Protein AF-A0A7S2LUI6-F1 (afdb_monomer)

Secondary structure (DSSP, 8-state):
-HHHHHTT-SEEE--S--SPTTGGGSSSHHHHHHHHHHHHHHHHHHH-TT-SEEE----STTSTTTTB----TTSS--HHHHHHHHHHHHTTSS-HHHHHHHHHHS-EEEEETTEEEEE---GGGBTT-BS--S--SSGGGHHHHHHHHHHHHHHTT--EEEE-SSPSSEETTTTEESB-HHHHHHHHHHHTSTTGGGGEEEEEE-SS-S-EEEB-SSPPTTPPPEEE---S-GGGT---EEEEEEE-TTT--EEEEEEEEESS--SSTTS---EEEEEEHHHH-TTS-TT---HHHHHHHHHHHTT-SHHHHHHHHHTTTTS--SGGGG-SS---TTS-HHHHHHHHHHHHHHTB---HHHHHHHHHTTS-HHHHHHHHHHHHHHHHS--HHHH-HHHHHHHHHHHHHHHHHT-HHHHHHHHHHHHHHHTTT--HHHHHHHHHHHHTTSPPPP-

Structure (mmCIF, N/CA/C/O backbone):
data_AF-A0A7S2LUI6-F1
#
_entry.id   AF-A0A7S2LUI6-F1
#
loop_
_atom_site.group_PDB
_atom_site.id
_atom_site.type_symbol
_atom_site.label_atom_id
_atom_site.label_alt_id
_atom_site.label_comp_id
_atom_site.label_asym_id
_atom_site.label_entity_id
_atom_site.label_seq_id
_atom_site.pdbx_PDB_ins_code
_atom_site.Cartn_x
_atom_site.Cartn_y
_atom_site.Cartn_z
_atom_site.occupancy
_atom_site.B_iso_or_equiv
_atom_site.auth_seq_id
_atom_site.auth_comp_id
_atom_site.auth_asym_id
_atom_site.auth_atom_id
_atom_site.pdbx_PDB_model_num
ATOM 1 N N . ALA A 1 1 ? -4.061 -19.018 19.867 1.00 51.88 1 ALA A N 1
ATOM 2 C CA . ALA A 1 1 ? -3.777 -17.585 19.610 1.00 51.88 1 ALA A CA 1
ATOM 3 C C . ALA A 1 1 ? -3.778 -17.234 18.117 1.00 51.88 1 ALA A C 1
ATOM 5 O O . ALA A 1 1 ? -4.859 -17.019 17.609 1.00 51.88 1 ALA A O 1
ATOM 6 N N . ALA A 1 2 ? -2.652 -17.198 17.385 1.00 59.75 2 ALA A N 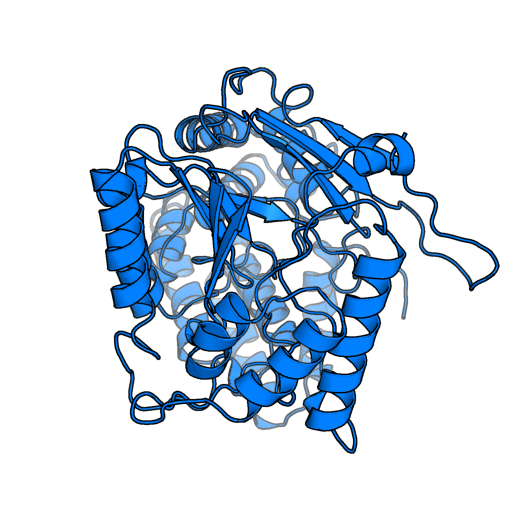1
ATOM 7 C CA . ALA A 1 2 ? -2.642 -16.751 15.975 1.00 59.75 2 ALA A CA 1
ATOM 8 C C . ALA A 1 2 ? -3.489 -17.635 15.035 1.00 59.75 2 ALA A C 1
ATOM 10 O O . ALA A 1 2 ? -4.382 -17.133 14.363 1.00 59.75 2 ALA A O 1
ATOM 11 N N . ALA A 1 3 ? -3.259 -18.953 15.042 1.00 63.94 3 ALA A N 1
ATOM 12 C CA . ALA A 1 3 ? -4.029 -19.907 14.233 1.00 63.94 3 ALA A CA 1
ATOM 13 C C . ALA A 1 3 ? -5.514 -19.975 14.638 1.00 63.94 3 ALA A C 1
ATOM 15 O O . ALA A 1 3 ? -6.388 -20.129 13.800 1.00 63.94 3 ALA A O 1
ATOM 16 N N . GLU A 1 4 ? -5.794 -19.818 15.929 1.00 65.25 4 GLU A N 1
ATOM 17 C CA . GLU A 1 4 ? -7.151 -19.803 16.484 1.00 65.25 4 GLU A CA 1
ATOM 18 C C . GLU A 1 4 ? -7.915 -18.533 16.088 1.00 65.25 4 GLU A C 1
ATOM 20 O O . GLU A 1 4 ? -9.052 -18.613 15.644 1.00 65.25 4 GLU A O 1
ATOM 25 N N . ALA A 1 5 ? -7.267 -17.367 16.169 1.00 61.34 5 ALA A N 1
ATOM 26 C CA . ALA A 1 5 ? -7.854 -16.090 15.784 1.00 61.34 5 ALA A CA 1
ATOM 27 C C . ALA A 1 5 ? -8.038 -15.981 14.260 1.00 61.34 5 ALA A C 1
ATOM 29 O O . ALA A 1 5 ? -9.026 -15.422 13.797 1.00 61.34 5 ALA A O 1
ATOM 30 N N . ALA A 1 6 ? -7.118 -16.554 13.476 1.00 67.81 6 ALA A N 1
ATOM 31 C CA . ALA A 1 6 ? -7.229 -16.607 12.021 1.00 67.81 6 ALA A CA 1
ATOM 32 C C . ALA A 1 6 ? -8.205 -17.692 11.522 1.00 67.81 6 ALA A C 1
ATOM 34 O O . ALA A 1 6 ? -8.712 -17.584 10.411 1.00 67.81 6 ALA A O 1
ATOM 35 N N . GLY A 1 7 ? -8.508 -18.715 12.330 1.00 68.31 7 GLY A N 1
ATOM 36 C CA . GLY A 1 7 ? -9.442 -19.790 11.970 1.00 68.31 7 GLY A CA 1
ATOM 37 C C . GLY A 1 7 ? -10.894 -19.334 11.782 1.00 68.31 7 GLY A C 1
ATOM 38 O O . GLY A 1 7 ? -11.671 -20.044 11.153 1.00 68.31 7 GLY A O 1
ATOM 39 N N . ALA A 1 8 ? -11.247 -18.147 12.286 1.00 77.56 8 ALA A N 1
ATOM 40 C CA . ALA A 1 8 ? -12.548 -17.506 12.088 1.00 77.56 8 ALA A CA 1
ATOM 41 C C . ALA A 1 8 ? -12.542 -16.443 10.969 1.00 77.56 8 ALA A C 1
ATOM 43 O O . ALA A 1 8 ? -13.528 -15.728 10.802 1.00 77.56 8 ALA A O 1
ATOM 44 N N . ALA A 1 9 ? -11.439 -16.296 10.224 1.00 87.69 9 ALA A N 1
ATOM 45 C CA . ALA A 1 9 ? -11.344 -15.297 9.166 1.00 87.69 9 ALA A CA 1
ATOM 46 C C . ALA A 1 9 ? -12.294 -15.627 8.004 1.00 87.69 9 ALA A C 1
ATOM 48 O O . ALA A 1 9 ? -12.262 -16.726 7.444 1.00 87.69 9 ALA A O 1
ATOM 49 N N . GLU A 1 10 ? -13.104 -14.643 7.614 1.00 91.69 10 GLU A N 1
ATOM 50 C CA . GLU A 1 10 ? -14.067 -14.770 6.516 1.00 91.69 10 GLU A CA 1
ATOM 51 C C . GLU A 1 10 ? -13.412 -14.807 5.130 1.00 91.69 10 GLU A C 1
ATOM 53 O O . GLU A 1 10 ? -13.946 -15.409 4.198 1.00 91.69 10 GLU A O 1
ATOM 58 N N . PHE A 1 11 ? -12.249 -14.175 4.986 1.00 94.31 11 PHE A N 1
ATOM 59 C CA . PHE A 1 11 ? -11.437 -14.213 3.777 1.00 94.31 11 PHE A CA 1
ATOM 60 C C . PHE A 1 11 ? -9.965 -13.942 4.099 1.00 94.31 11 PHE A C 1
ATOM 62 O O . PHE A 1 11 ? -9.629 -13.385 5.147 1.00 94.31 11 PHE A O 1
ATOM 69 N N . VAL A 1 12 ? -9.079 -14.327 3.180 1.00 95.25 12 VAL A N 1
ATOM 70 C CA . VAL A 1 12 ? -7.652 -13.987 3.218 1.00 95.25 12 VAL A CA 1
ATOM 71 C C . VAL A 1 12 ? -7.361 -12.934 2.159 1.00 95.25 12 VAL A C 1
ATOM 73 O O . VAL A 1 12 ? -7.585 -13.163 0.973 1.00 95.25 12 VAL A O 1
ATOM 76 N N . LEU A 1 13 ? -6.815 -11.797 2.581 1.00 96.75 13 LEU A N 1
ATOM 77 C CA . LEU A 1 13 ? -6.361 -10.746 1.678 1.00 96.75 13 LEU A CA 1
ATOM 78 C C . LEU A 1 13 ? -4.834 -10.739 1.606 1.00 96.75 13 LEU A C 1
ATOM 80 O O . LEU A 1 13 ? -4.168 -10.583 2.631 1.00 96.75 13 LEU A O 1
ATOM 84 N N . PHE A 1 14 ? -4.280 -10.861 0.404 1.00 97.31 14 PHE A N 1
ATOM 85 C CA . PHE A 1 14 ? -2.868 -10.582 0.133 1.00 97.31 14 PHE A CA 1
ATOM 86 C C . PHE A 1 14 ? -2.738 -9.350 -0.763 1.00 97.31 14 PHE A C 1
ATOM 88 O O . PHE A 1 14 ? -3.700 -8.932 -1.397 1.00 97.31 14 PHE A O 1
ATOM 95 N N . THR A 1 15 ? -1.549 -8.752 -0.817 1.00 97.38 15 THR A N 1
ATOM 96 C CA . THR A 1 15 ? -1.288 -7.559 -1.638 1.00 97.38 15 THR A CA 1
ATOM 97 C C . THR A 1 15 ? -0.170 -7.759 -2.658 1.00 97.38 15 THR A C 1
ATOM 99 O O . THR A 1 15 ? 0.365 -6.767 -3.123 1.00 97.38 15 THR A O 1
ATOM 102 N N . GLY A 1 16 ? 0.170 -8.997 -3.033 1.00 96.62 16 GLY A N 1
ATOM 103 C CA . GLY A 1 16 ? 1.131 -9.318 -4.104 1.00 96.62 16 GLY A CA 1
ATOM 104 C C . GLY A 1 16 ? 2.588 -9.475 -3.646 1.00 96.62 16 GLY A C 1
ATOM 105 O O . GLY A 1 16 ? 2.855 -9.558 -2.446 1.00 96.62 16 GLY A O 1
ATOM 106 N N . ASP A 1 17 ? 3.508 -9.506 -4.615 1.00 96.94 17 ASP A N 1
ATOM 107 C CA . ASP A 1 17 ? 4.959 -9.729 -4.474 1.00 96.94 17 ASP A CA 1
ATOM 108 C C . ASP A 1 17 ? 5.322 -11.105 -3.893 1.00 96.94 17 ASP A C 1
ATOM 110 O O . ASP A 1 17 ? 5.952 -11.242 -2.841 1.00 96.94 17 ASP A O 1
ATOM 114 N N . PHE A 1 18 ? 4.915 -12.163 -4.595 1.00 96.31 18 PHE A N 1
ATOM 115 C CA . PHE A 1 18 ? 5.241 -13.539 -4.218 1.00 96.31 18 PHE A CA 1
ATOM 116 C C . PHE A 1 18 ? 6.658 -13.971 -4.634 1.00 96.31 18 PHE A C 1
ATOM 118 O O . PHE A 1 18 ? 7.325 -14.642 -3.839 1.00 96.31 18 PHE A O 1
ATOM 125 N N . PRO A 1 19 ? 7.152 -13.645 -5.845 1.00 94.81 19 PRO A N 1
ATOM 126 C CA . PRO A 1 19 ? 8.511 -13.976 -6.247 1.00 94.81 19 PRO A CA 1
ATOM 127 C C . PRO A 1 19 ? 9.579 -13.175 -5.507 1.00 94.81 19 PRO A C 1
ATOM 129 O O . PRO A 1 19 ? 9.345 -12.094 -4.973 1.00 94.81 19 PRO A O 1
ATOM 132 N N . TRP A 1 20 ? 10.798 -13.710 -5.514 1.00 87.81 20 TRP A N 1
ATOM 133 C CA . TRP A 1 20 ? 11.965 -12.997 -5.007 1.00 87.81 20 TRP A CA 1
ATOM 134 C C . TRP A 1 20 ? 12.357 -11.858 -5.962 1.00 87.81 20 TRP A C 1
ATOM 136 O O . TRP A 1 20 ? 12.168 -11.954 -7.165 1.00 87.81 20 TRP A O 1
ATOM 146 N N . HIS A 1 21 ? 12.958 -10.789 -5.452 1.00 85.00 21 HIS A N 1
ATOM 147 C CA . HIS A 1 21 ? 13.607 -9.758 -6.251 1.00 85.00 21 HIS A CA 1
ATOM 148 C C . HIS A 1 21 ? 14.547 -10.326 -7.325 1.00 85.00 21 HIS A C 1
ATOM 150 O O . HIS A 1 21 ? 15.258 -11.311 -7.129 1.00 85.00 21 HIS A O 1
ATOM 156 N N . SER A 1 22 ? 14.629 -9.608 -8.444 1.00 82.56 22 SER A N 1
ATOM 157 C CA . SER A 1 22 ? 15.524 -9.910 -9.567 1.00 82.56 22 SER A CA 1
ATOM 158 C C . SER A 1 22 ? 15.185 -11.174 -10.384 1.00 82.56 22 SER A C 1
ATOM 160 O O . SER A 1 22 ? 16.073 -11.706 -11.058 1.00 82.56 22 SER A O 1
ATOM 162 N N . MET A 1 23 ? 13.921 -11.632 -10.402 1.00 86.12 23 MET A N 1
ATOM 163 C CA . MET A 1 23 ? 13.485 -12.787 -11.219 1.00 86.12 23 MET A CA 1
ATOM 164 C C . MET A 1 23 ? 13.828 -12.674 -12.704 1.00 86.12 23 MET A C 1
ATOM 166 O O . MET A 1 23 ? 14.030 -13.694 -13.359 1.00 86.12 23 MET A O 1
ATOM 170 N N . GLN A 1 24 ? 13.953 -11.459 -13.239 1.00 84.00 24 GLN A N 1
ATOM 171 C CA . GLN A 1 24 ? 14.342 -11.213 -14.628 1.00 84.00 24 GLN A CA 1
ATOM 172 C C . GLN A 1 24 ? 15.729 -11.765 -14.987 1.00 84.00 24 GLN A C 1
ATOM 174 O O . GLN A 1 24 ? 16.045 -11.898 -16.165 1.00 84.00 24 GLN A O 1
ATOM 179 N N . ARG A 1 25 ? 16.566 -12.081 -13.987 1.00 85.44 25 ARG A N 1
ATOM 180 C CA . ARG A 1 25 ? 17.886 -12.704 -14.176 1.00 85.44 25 ARG A CA 1
ATOM 181 C C . ARG A 1 25 ? 17.828 -14.234 -14.251 1.00 85.44 25 ARG A C 1
ATOM 183 O O . ARG A 1 25 ? 18.851 -14.857 -14.521 1.00 85.44 25 ARG A O 1
ATOM 190 N N . MET A 1 26 ? 16.673 -14.843 -13.984 1.00 87.94 26 MET A N 1
ATOM 191 C CA . MET A 1 26 ? 16.497 -16.294 -14.073 1.00 87.94 26 MET A CA 1
ATOM 192 C C . MET A 1 26 ? 16.465 -16.754 -15.541 1.00 87.94 26 MET A C 1
ATOM 194 O O . MET A 1 26 ? 16.071 -15.976 -16.407 1.00 87.94 26 MET A O 1
ATOM 198 N N . PRO A 1 27 ? 16.814 -18.019 -15.852 1.00 90.50 27 PRO A N 1
ATOM 199 C CA . PRO A 1 27 ? 16.808 -18.518 -17.232 1.00 90.50 27 PRO A CA 1
ATOM 200 C C . PRO A 1 27 ? 15.445 -18.433 -17.940 1.00 90.50 27 PRO A C 1
ATOM 202 O O . PRO A 1 27 ? 15.394 -18.230 -19.149 1.00 90.50 27 PRO A O 1
ATOM 205 N N . GLN A 1 28 ? 14.341 -18.592 -17.200 1.00 93.69 28 GLN A N 1
ATOM 206 C CA . GLN A 1 28 ? 12.972 -18.571 -17.733 1.00 93.69 28 GLN A CA 1
ATOM 207 C C . GLN A 1 28 ? 12.041 -17.726 -16.843 1.00 93.69 28 GLN A C 1
ATOM 209 O O . GLN A 1 28 ? 11.148 -18.272 -16.190 1.00 93.69 28 GLN A O 1
ATOM 214 N N . PRO A 1 29 ? 12.203 -16.388 -16.803 1.00 94.25 29 PRO A N 1
ATOM 215 C CA . PRO A 1 29 ? 11.545 -15.543 -15.803 1.00 94.25 29 PRO A CA 1
ATOM 216 C C . PRO A 1 29 ? 10.020 -15.689 -15.775 1.00 94.25 29 PRO A C 1
ATOM 218 O O . PRO A 1 29 ? 9.429 -15.801 -14.706 1.00 94.25 29 PRO A O 1
ATOM 221 N N . ALA A 1 30 ? 9.374 -15.757 -16.944 1.00 95.56 30 ALA A N 1
ATOM 222 C CA . ALA A 1 30 ? 7.917 -15.875 -17.051 1.00 95.56 30 ALA A CA 1
ATOM 223 C C . ALA A 1 30 ? 7.374 -17.206 -16.521 1.00 95.56 30 ALA A C 1
ATOM 225 O O . ALA A 1 30 ? 6.318 -17.236 -15.891 1.00 95.56 30 ALA A O 1
ATOM 226 N N . GLU A 1 31 ? 8.077 -18.311 -16.760 1.00 96.31 31 GLU A N 1
ATOM 227 C CA . GLU A 1 31 ? 7.678 -19.615 -16.234 1.00 96.31 31 GLU A CA 1
ATOM 228 C C . GLU A 1 31 ? 7.936 -19.696 -14.731 1.00 96.31 31 GLU A C 1
ATOM 230 O O . GLU A 1 31 ? 7.051 -20.100 -13.978 1.00 96.31 31 GLU A O 1
ATOM 235 N N . THR A 1 32 ? 9.107 -19.236 -14.281 1.00 96.19 32 THR A N 1
ATOM 236 C CA . THR A 1 32 ? 9.464 -19.245 -12.862 1.00 96.19 32 THR A CA 1
ATOM 237 C C . THR A 1 32 ? 8.508 -18.384 -12.039 1.00 96.19 32 THR A C 1
ATOM 239 O O . THR A 1 32 ? 7.998 -18.857 -11.026 1.00 96.19 32 THR A O 1
ATOM 242 N N . VAL A 1 33 ? 8.199 -17.159 -12.482 1.00 97.25 33 VAL A N 1
ATOM 243 C CA . VAL A 1 33 ? 7.248 -16.277 -11.786 1.00 97.25 33 VAL A CA 1
ATOM 244 C C . VAL A 1 33 ? 5.860 -16.911 -11.709 1.00 97.25 33 VAL A C 1
ATOM 246 O O . VAL A 1 33 ? 5.302 -16.987 -10.618 1.00 97.25 33 VAL A O 1
ATOM 249 N N . ARG A 1 34 ? 5.318 -17.448 -12.813 1.00 97.50 34 ARG A N 1
ATOM 250 C CA . ARG A 1 34 ? 4.015 -18.142 -12.782 1.00 97.50 34 ARG A CA 1
ATOM 251 C C . ARG A 1 34 ? 4.017 -19.343 -11.842 1.00 97.50 34 ARG A C 1
ATOM 253 O O . ARG A 1 34 ? 3.058 -19.533 -11.100 1.00 97.50 34 ARG A O 1
ATOM 260 N N . GLY A 1 35 ? 5.092 -20.131 -11.844 1.00 97.25 35 GLY A N 1
ATOM 261 C CA . GLY A 1 35 ? 5.255 -21.263 -10.933 1.00 97.25 35 GLY A CA 1
ATOM 262 C C . GLY A 1 35 ? 5.244 -20.837 -9.464 1.00 97.25 35 GLY A C 1
ATOM 263 O O . GLY A 1 35 ? 4.566 -21.463 -8.651 1.00 97.25 35 GLY A O 1
ATOM 264 N N . VAL A 1 36 ? 5.931 -19.742 -9.122 1.00 97.56 36 VAL A N 1
ATOM 265 C CA . VAL A 1 36 ? 5.904 -19.184 -7.762 1.00 97.56 36 VAL A CA 1
ATOM 266 C C . VAL A 1 36 ? 4.510 -18.673 -7.406 1.00 97.56 36 VAL A C 1
ATOM 268 O O . VAL A 1 36 ? 4.003 -19.031 -6.344 1.00 97.56 36 VAL A O 1
ATOM 271 N N . VAL A 1 37 ? 3.859 -17.914 -8.296 1.00 97.88 37 VAL A N 1
ATOM 272 C CA . VAL A 1 37 ? 2.501 -17.403 -8.055 1.00 97.88 37 VAL A CA 1
ATOM 273 C C . VAL A 1 37 ? 1.519 -18.547 -7.810 1.00 97.88 37 VAL A C 1
ATOM 275 O O . VAL A 1 37 ? 0.773 -18.509 -6.831 1.00 97.88 37 VAL A O 1
ATOM 278 N N . ARG A 1 38 ? 1.573 -19.607 -8.626 1.00 97.81 38 ARG A N 1
ATOM 279 C CA . ARG A 1 38 ? 0.786 -20.833 -8.433 1.00 97.81 38 ARG A CA 1
ATOM 280 C C . ARG A 1 38 ? 1.047 -21.461 -7.064 1.00 97.81 38 ARG A C 1
ATOM 282 O O . ARG A 1 38 ? 0.102 -21.752 -6.336 1.00 97.81 38 ARG A O 1
ATOM 289 N N . ASN A 1 39 ? 2.315 -21.667 -6.711 1.00 98.00 39 ASN A N 1
ATOM 290 C CA . ASN A 1 39 ? 2.702 -22.367 -5.486 1.00 98.00 39 ASN A CA 1
ATOM 291 C C . ASN A 1 39 ? 2.309 -21.593 -4.223 1.00 98.00 39 ASN A C 1
ATOM 293 O O . ASN A 1 39 ? 1.768 -22.186 -3.292 1.00 98.00 39 ASN A O 1
ATOM 297 N N . VAL A 1 40 ? 2.544 -20.278 -4.189 1.00 97.19 40 VAL A N 1
ATOM 298 C CA . VAL A 1 40 ? 2.164 -19.433 -3.046 1.00 97.19 40 VAL A CA 1
ATOM 299 C C . VAL A 1 40 ? 0.644 -19.339 -2.929 1.00 97.19 40 VAL A C 1
ATOM 301 O O . VAL A 1 40 ? 0.113 -19.515 -1.836 1.00 97.19 40 VAL A O 1
ATOM 304 N N . SER A 1 41 ? -0.072 -19.173 -4.045 1.00 97.19 41 SER A N 1
ATOM 305 C CA . SER A 1 41 ? -1.542 -19.176 -4.054 1.00 97.19 41 SER A CA 1
ATOM 306 C C . SER A 1 41 ? -2.118 -20.495 -3.524 1.00 97.19 41 SER A C 1
ATOM 308 O O . SER A 1 41 ? -3.008 -20.496 -2.672 1.00 97.19 41 SER A O 1
ATOM 310 N N . ALA A 1 42 ? -1.565 -21.630 -3.964 1.00 96.88 42 ALA A N 1
ATOM 311 C CA . ALA A 1 42 ? -1.963 -22.948 -3.478 1.00 96.88 42 ALA A CA 1
ATOM 312 C C . ALA A 1 42 ? -1.649 -23.127 -1.983 1.00 96.88 42 ALA A C 1
ATOM 314 O O . ALA A 1 42 ? -2.463 -23.687 -1.251 1.00 96.88 42 ALA A O 1
ATOM 315 N N . ALA A 1 43 ? -0.510 -22.610 -1.509 1.00 95.69 43 ALA A N 1
ATOM 316 C CA . ALA A 1 43 ? -0.150 -22.634 -0.094 1.00 95.69 43 ALA A CA 1
ATOM 317 C C . ALA A 1 43 ? -1.108 -21.790 0.765 1.00 95.69 43 ALA A C 1
ATOM 319 O O . ALA A 1 43 ? -1.500 -22.240 1.841 1.00 95.69 43 ALA A O 1
ATOM 320 N N . ILE A 1 44 ? -1.539 -20.617 0.282 1.00 93.81 44 ILE A N 1
ATOM 321 C CA . ILE A 1 44 ? -2.555 -19.790 0.953 1.00 93.81 44 ILE A CA 1
ATOM 322 C C . ILE A 1 44 ? -3.855 -20.584 1.106 1.00 93.81 44 ILE A C 1
ATOM 324 O O . ILE A 1 44 ? -4.374 -20.701 2.214 1.00 93.81 44 ILE A O 1
ATOM 328 N N . ARG A 1 45 ? -4.366 -21.193 0.030 1.00 92.19 45 ARG A N 1
ATOM 329 C CA . ARG A 1 45 ? -5.592 -22.002 0.124 1.00 92.19 45 ARG A CA 1
ATOM 330 C C . ARG A 1 45 ? -5.438 -23.219 1.025 1.00 92.19 45 ARG A C 1
ATOM 332 O O . ARG A 1 45 ? -6.344 -23.507 1.800 1.00 92.19 45 ARG A O 1
ATOM 339 N N . ALA A 1 46 ? -4.302 -23.908 0.960 1.00 92.56 46 ALA A N 1
ATOM 340 C CA . ALA A 1 46 ? -4.035 -25.065 1.808 1.00 92.56 46 ALA A CA 1
ATOM 341 C C . ALA A 1 46 ? -3.948 -24.696 3.299 1.00 92.56 46 ALA A C 1
ATOM 343 O O . ALA A 1 46 ? -4.359 -25.488 4.144 1.00 92.56 46 ALA A O 1
ATOM 344 N N . ALA A 1 47 ? -3.441 -23.504 3.625 1.00 89.56 47 ALA A N 1
ATOM 345 C CA . ALA A 1 47 ? -3.361 -23.009 4.998 1.00 89.56 47 ALA A CA 1
ATOM 346 C C . ALA A 1 47 ? -4.726 -22.582 5.570 1.00 89.56 47 ALA A C 1
ATOM 348 O O . ALA A 1 47 ? -4.910 -22.618 6.786 1.00 89.56 47 ALA A O 1
ATOM 349 N N . PHE A 1 48 ? -5.684 -22.220 4.708 1.00 88.69 48 PHE A N 1
ATOM 350 C CA . PHE A 1 48 ? -7.012 -21.729 5.089 1.00 88.69 48 PHE A CA 1
ATOM 351 C C . PHE A 1 48 ? -8.148 -22.508 4.395 1.00 88.69 48 PHE A C 1
ATOM 353 O O . PHE A 1 48 ? -8.963 -21.919 3.680 1.00 88.69 48 PHE A O 1
ATOM 360 N N . PRO A 1 49 ? -8.248 -23.838 4.596 1.00 84.81 49 PRO A N 1
ATOM 361 C CA . PRO A 1 49 ? -9.184 -24.679 3.846 1.00 84.81 49 PRO A CA 1
ATOM 362 C C . PRO A 1 49 ? -10.658 -24.373 4.156 1.00 84.81 49 PRO A C 1
ATOM 364 O O . PRO A 1 49 ? -11.519 -24.615 3.315 1.00 84.81 49 PRO A O 1
ATOM 367 N N . GLY A 1 50 ? -10.951 -23.842 5.349 1.00 84.06 50 GLY A N 1
ATOM 368 C CA . GLY A 1 50 ? -12.300 -23.454 5.776 1.00 84.06 50 GLY A CA 1
ATOM 369 C C . GLY A 1 50 ? -12.695 -22.019 5.420 1.00 84.06 50 GLY A C 1
ATOM 370 O O . GLY A 1 50 ? -13.840 -21.641 5.646 1.00 84.06 50 GLY A O 1
ATOM 371 N N . THR A 1 51 ? -11.776 -21.216 4.877 1.00 88.56 51 THR A N 1
ATOM 372 C CA . THR A 1 51 ? -12.045 -19.811 4.564 1.00 88.56 51 THR A CA 1
ATOM 373 C C . THR A 1 51 ? -12.693 -19.682 3.174 1.00 88.56 51 THR A C 1
ATOM 375 O O . THR A 1 51 ? -12.107 -20.146 2.184 1.00 88.56 51 THR A O 1
ATOM 378 N N . PRO A 1 52 ? -13.872 -19.036 3.060 1.00 86.38 52 PRO A N 1
ATOM 379 C CA . PRO A 1 52 ? -14.618 -18.919 1.805 1.00 86.38 52 PRO A CA 1
ATOM 380 C C . PRO A 1 52 ? -13.824 -18.338 0.633 1.00 86.38 52 PRO A C 1
ATOM 382 O O . PRO A 1 52 ? -13.911 -18.862 -0.474 1.00 86.38 52 PRO A O 1
ATOM 385 N N . ALA A 1 53 ? -13.024 -17.296 0.873 1.00 90.94 53 ALA A N 1
ATOM 386 C CA . ALA A 1 53 ? -12.339 -16.569 -0.190 1.00 90.94 53 ALA A CA 1
ATOM 387 C C . ALA A 1 53 ? -10.883 -16.241 0.161 1.00 90.94 53 ALA A C 1
ATOM 389 O O . ALA A 1 53 ? -10.531 -16.003 1.315 1.00 90.94 53 ALA A O 1
ATOM 390 N N . ALA A 1 54 ? -10.025 -16.222 -0.852 1.00 95.25 54 ALA A N 1
ATOM 391 C CA . ALA A 1 54 ? -8.689 -15.651 -0.769 1.00 95.25 54 ALA A CA 1
ATOM 392 C C . ALA A 1 54 ? -8.419 -14.910 -2.075 1.00 95.25 54 ALA A C 1
ATOM 394 O O . ALA A 1 54 ? -8.692 -15.474 -3.128 1.00 95.25 54 ALA A O 1
ATOM 395 N N . PHE A 1 55 ? -7.937 -13.676 -2.015 1.00 96.62 55 PHE A N 1
ATOM 396 C CA . PHE A 1 55 ? -7.760 -12.831 -3.198 1.00 96.62 55 PHE A CA 1
ATOM 397 C C . PHE A 1 55 ? -6.783 -11.690 -2.906 1.00 96.62 55 PHE A C 1
ATOM 399 O O . PHE A 1 55 ? -6.388 -11.451 -1.760 1.00 96.62 55 PHE A O 1
ATOM 406 N N . GLY A 1 56 ? -6.383 -10.987 -3.959 1.00 96.75 56 GLY A N 1
ATOM 407 C CA . GLY A 1 56 ? -5.470 -9.858 -3.870 1.00 96.75 56 GLY A CA 1
ATOM 408 C C . GLY A 1 56 ? -4.929 -9.402 -5.228 1.00 96.75 56 GLY A C 1
ATOM 409 O O . GLY A 1 56 ? -4.994 -10.148 -6.212 1.00 96.75 56 GLY A O 1
ATOM 410 N N . PRO A 1 57 ? -4.409 -8.168 -5.311 1.00 97.62 57 PRO A N 1
ATOM 411 C CA . PRO A 1 57 ? -3.753 -7.656 -6.506 1.00 97.62 57 PRO A CA 1
ATOM 412 C C . PRO A 1 57 ? -2.379 -8.303 -6.718 1.00 97.62 57 PRO A C 1
ATOM 414 O O . PRO A 1 57 ? -1.797 -8.894 -5.806 1.00 97.62 57 PRO A O 1
ATOM 417 N N . LEU A 1 58 ? -1.838 -8.114 -7.922 1.00 97.44 58 LEU A N 1
ATOM 418 C CA . LEU A 1 58 ? -0.427 -8.363 -8.205 1.00 97.44 58 LEU A CA 1
ATOM 419 C C . LEU A 1 58 ? 0.452 -7.205 -7.722 1.00 97.44 58 LEU A C 1
ATOM 421 O O . LEU A 1 58 ? 0.081 -6.031 -7.830 1.00 97.44 58 LEU A O 1
ATOM 425 N N . GLY A 1 59 ? 1.650 -7.553 -7.269 1.00 97.38 59 GLY A N 1
ATOM 426 C CA . GLY A 1 59 ? 2.767 -6.648 -7.063 1.00 97.38 59 GLY A CA 1
ATOM 427 C C . GLY A 1 59 ? 3.714 -6.574 -8.256 1.00 97.38 59 GLY A C 1
ATOM 428 O O . GLY A 1 59 ? 3.490 -7.188 -9.302 1.00 97.38 59 GLY A O 1
ATOM 429 N N . ASN A 1 60 ? 4.759 -5.759 -8.133 1.00 94.94 60 ASN A N 1
ATOM 430 C CA . ASN A 1 60 ? 5.734 -5.576 -9.208 1.00 94.94 60 ASN A CA 1
ATOM 431 C C . ASN A 1 60 ? 6.589 -6.832 -9.422 1.00 94.94 60 ASN A C 1
ATOM 433 O O . ASN A 1 60 ? 6.847 -7.196 -10.566 1.00 94.94 60 ASN A O 1
ATOM 437 N N . ASN A 1 61 ? 6.956 -7.563 -8.368 1.00 94.62 61 ASN A N 1
ATOM 438 C CA . ASN A 1 61 ? 7.722 -8.803 -8.503 1.00 94.62 61 ASN A CA 1
ATOM 439 C C . ASN A 1 61 ? 6.885 -9.967 -9.060 1.00 94.62 61 ASN A C 1
ATOM 441 O O . ASN A 1 61 ? 7.459 -10.938 -9.551 1.00 94.62 61 ASN A O 1
ATOM 445 N N . ASP A 1 62 ? 5.551 -9.854 -9.098 1.00 96.44 62 ASP A N 1
ATOM 446 C CA . ASP A 1 62 ? 4.654 -10.821 -9.757 1.00 96.44 62 ASP A CA 1
ATOM 447 C C . ASP A 1 62 ? 4.654 -10.696 -11.294 1.00 96.44 62 ASP A C 1
ATOM 449 O O . ASP A 1 62 ? 3.729 -11.123 -11.990 1.00 96.44 62 ASP A O 1
ATOM 453 N N . ASN A 1 63 ? 5.702 -10.095 -11.848 1.00 93.62 63 ASN A N 1
ATOM 454 C CA . ASN A 1 63 ? 5.932 -9.938 -13.268 1.00 93.62 63 ASN A CA 1
ATOM 455 C C . ASN A 1 63 ? 7.347 -10.426 -13.623 1.00 93.62 63 ASN A C 1
ATOM 457 O O . ASN A 1 63 ? 8.301 -10.128 -12.899 1.00 93.62 63 ASN A O 1
ATOM 461 N N . PRO A 1 64 ? 7.533 -11.133 -14.754 1.00 92.31 64 PRO A N 1
ATOM 462 C CA . PRO A 1 64 ? 8.833 -11.666 -15.172 1.00 92.31 64 PRO A CA 1
ATOM 463 C C . PRO A 1 64 ? 9.939 -10.623 -15.270 1.00 92.31 64 PRO A C 1
ATOM 465 O O . PRO A 1 64 ? 11.114 -10.965 -15.175 1.00 92.31 64 PRO A O 1
ATOM 468 N N . GLN A 1 65 ? 9.567 -9.371 -15.513 1.00 90.44 65 GLN A N 1
ATOM 469 C CA . GLN A 1 65 ? 10.480 -8.256 -15.700 1.00 90.44 65 GLN A CA 1
ATOM 470 C C . GLN A 1 65 ? 10.219 -7.148 -14.667 1.00 90.44 65 GLN A C 1
ATOM 472 O O . GLN A 1 65 ? 10.465 -5.972 -14.933 1.00 90.44 65 GLN A O 1
ATOM 477 N N . ASN A 1 66 ? 9.751 -7.531 -13.473 1.00 90.69 66 ASN A N 1
ATOM 478 C CA . ASN A 1 66 ? 9.488 -6.635 -12.350 1.00 90.69 66 ASN A CA 1
ATOM 479 C C . ASN A 1 66 ? 8.498 -5.509 -12.738 1.00 90.69 66 ASN A C 1
ATOM 481 O O . ASN A 1 66 ? 7.325 -5.746 -13.006 1.00 90.69 66 ASN A O 1
ATOM 485 N N . TYR A 1 67 ? 8.962 -4.273 -12.893 1.00 91.25 67 TYR A N 1
ATOM 486 C CA . TYR A 1 67 ? 8.096 -3.146 -13.247 1.00 91.25 67 TYR A CA 1
ATOM 487 C C . TYR A 1 67 ? 7.629 -3.109 -14.713 1.00 91.25 67 TYR A C 1
ATOM 489 O O . TYR A 1 67 ? 6.936 -2.167 -15.109 1.00 91.25 67 TYR A O 1
ATOM 497 N N . TYR A 1 68 ? 7.998 -4.094 -15.538 1.00 91.06 68 TYR A N 1
ATOM 498 C CA . TYR A 1 68 ? 7.600 -4.113 -16.942 1.00 91.06 68 TYR A CA 1
ATOM 499 C C . TYR A 1 68 ? 6.130 -4.493 -17.135 1.00 91.06 68 TYR A C 1
ATOM 501 O O . TYR A 1 68 ? 5.749 -5.640 -16.930 1.00 91.06 68 TYR A O 1
ATOM 509 N N . GLN A 1 69 ? 5.298 -3.580 -17.624 1.00 90.25 69 GLN A N 1
ATOM 510 C CA . GLN A 1 69 ? 3.919 -3.875 -18.018 1.00 90.25 69 GLN A CA 1
ATOM 511 C C . GLN A 1 69 ? 3.579 -3.128 -19.305 1.00 90.25 69 GLN A C 1
ATOM 513 O O . GLN A 1 69 ? 3.494 -1.902 -19.317 1.00 90.25 69 GLN A O 1
ATOM 518 N N . ALA A 1 70 ? 3.371 -3.857 -20.399 1.00 90.06 70 ALA A N 1
ATOM 519 C CA . ALA A 1 70 ? 2.933 -3.241 -21.642 1.00 90.06 70 ALA A CA 1
ATOM 520 C C . ALA A 1 70 ? 1.478 -2.781 -21.486 1.00 90.06 70 ALA A C 1
ATOM 522 O O . ALA A 1 70 ? 0.588 -3.588 -21.240 1.00 90.06 70 ALA A O 1
ATOM 523 N N . VAL A 1 71 ? 1.225 -1.480 -21.622 1.00 89.56 71 VAL A N 1
ATOM 524 C CA . VAL A 1 71 ? -0.144 -0.954 -21.604 1.00 89.56 71 VAL A CA 1
ATOM 525 C C . VAL A 1 71 ? -0.774 -1.214 -22.972 1.00 89.56 71 VAL A C 1
ATOM 527 O O . VAL A 1 71 ? -0.340 -0.649 -23.973 1.00 89.56 71 VAL A O 1
ATOM 530 N N . THR A 1 72 ? -1.771 -2.098 -23.018 1.00 84.56 72 THR A N 1
ATOM 531 C CA . THR A 1 72 ? -2.386 -2.618 -24.253 1.00 84.56 72 THR A CA 1
ATOM 532 C C . THR A 1 72 ? -3.883 -2.297 -24.295 1.00 84.56 72 THR A C 1
ATOM 534 O O . THR A 1 72 ? -4.724 -3.192 -24.318 1.00 84.56 72 THR A O 1
ATOM 537 N N . THR A 1 73 ? -4.236 -1.009 -24.244 1.00 80.12 73 THR A N 1
ATOM 538 C CA . THR A 1 73 ? -5.633 -0.538 -24.147 1.00 80.12 73 THR A CA 1
ATOM 539 C C . THR A 1 73 ? -6.540 -0.919 -25.330 1.00 80.12 73 THR A C 1
ATOM 541 O O . THR A 1 73 ? -7.727 -1.133 -25.090 1.00 80.12 73 THR A O 1
ATOM 544 N N . PRO A 1 74 ? -6.064 -1.053 -26.588 1.00 84.44 74 PRO A N 1
ATOM 545 C CA . PRO A 1 74 ? -6.909 -1.557 -27.678 1.00 84.44 74 PRO A CA 1
ATOM 546 C C . PRO A 1 74 ? -7.194 -3.064 -27.622 1.00 84.44 74 PRO A C 1
ATOM 548 O O . PRO A 1 74 ? -8.053 -3.552 -28.356 1.00 84.44 74 PRO A O 1
ATOM 551 N N . GLN A 1 75 ? -6.440 -3.825 -26.829 1.00 87.25 75 GLN A N 1
ATOM 552 C CA . GLN A 1 75 ? -6.541 -5.277 -26.763 1.00 87.25 75 GLN A CA 1
ATOM 553 C C . GLN A 1 75 ? -7.540 -5.694 -25.685 1.00 87.25 75 GLN A C 1
ATOM 555 O O . GLN A 1 75 ? -7.569 -5.129 -24.600 1.00 87.25 75 GLN A O 1
ATOM 560 N N . ALA A 1 76 ? -8.328 -6.733 -25.965 1.00 89.19 76 ALA A N 1
ATOM 561 C CA . ALA A 1 76 ? -9.286 -7.264 -24.994 1.00 89.19 76 ALA A CA 1
ATOM 562 C C . ALA A 1 76 ? -8.605 -7.919 -23.778 1.00 89.19 76 ALA A C 1
ATOM 564 O O . ALA A 1 76 ? -9.188 -7.967 -22.700 1.00 89.19 76 ALA A O 1
ATOM 565 N N . GLU A 1 77 ? -7.385 -8.435 -23.948 1.00 94.38 77 GLU A N 1
ATOM 566 C CA . GLU A 1 77 ? -6.633 -9.123 -22.900 1.00 94.38 77 GLU A CA 1
ATOM 567 C C . GLU A 1 77 ? -5.134 -8.834 -23.026 1.00 94.38 77 GLU A C 1
ATOM 569 O O . GLU A 1 77 ? -4.588 -8.756 -24.130 1.00 94.38 77 GLU A O 1
ATOM 574 N N . HIS A 1 78 ? -4.455 -8.745 -21.886 1.00 95.50 78 HIS A N 1
ATOM 575 C CA . HIS A 1 78 ? -3.007 -8.689 -21.790 1.00 95.50 78 HIS A CA 1
ATOM 576 C C . HIS A 1 78 ? -2.447 -10.113 -21.576 1.00 95.50 78 HIS A C 1
ATOM 578 O O . HIS A 1 78 ? -2.799 -10.763 -20.584 1.00 95.50 78 HIS A O 1
ATOM 584 N N . PRO A 1 79 ? -1.533 -10.617 -22.433 1.00 95.00 79 PRO A N 1
ATOM 585 C CA . PRO A 1 79 ? -1.087 -12.016 -22.395 1.00 95.00 79 PRO A CA 1
ATOM 586 C C . PRO A 1 79 ? -0.528 -12.473 -21.042 1.00 95.00 79 PRO A C 1
ATOM 588 O O . PRO A 1 79 ? -0.827 -13.575 -20.586 1.00 95.00 79 PRO A O 1
ATOM 591 N N . TRP A 1 80 ? 0.254 -11.617 -20.373 1.00 95.94 80 TRP A N 1
ATOM 592 C CA . TRP A 1 80 ? 0.787 -11.935 -19.045 1.00 95.94 80 TRP A CA 1
ATOM 593 C C . TRP A 1 80 ? -0.318 -12.031 -17.991 1.00 95.94 80 TRP A C 1
ATOM 595 O O . TRP A 1 80 ? -0.300 -12.963 -17.193 1.00 95.94 80 TRP A O 1
ATOM 605 N N . PHE A 1 81 ? -1.289 -11.108 -18.005 1.00 97.38 81 PHE A N 1
ATOM 606 C CA . PHE A 1 81 ? -2.361 -11.074 -17.006 1.00 97.38 81 PHE A CA 1
ATOM 607 C C . PHE A 1 81 ? -3.303 -12.261 -17.198 1.00 97.38 81 PHE A C 1
ATOM 609 O O . PHE A 1 81 ? -3.641 -12.938 -16.234 1.00 97.38 81 PHE A O 1
ATOM 616 N N . SER A 1 82 ? -3.636 -12.595 -18.447 1.00 97.19 82 SER A N 1
ATOM 617 C CA . SER A 1 82 ? -4.406 -13.801 -18.763 1.00 97.19 82 SER A CA 1
ATOM 618 C C . SER A 1 82 ? -3.714 -15.062 -18.215 1.00 97.19 82 SER A C 1
ATOM 620 O O . SER A 1 82 ? -4.323 -15.820 -17.455 1.00 97.19 82 SER A O 1
ATOM 622 N N . ALA A 1 83 ? -2.411 -15.227 -18.485 1.00 97.69 83 ALA A N 1
ATOM 623 C CA . ALA A 1 83 ? -1.641 -16.396 -18.061 1.00 97.69 83 ALA A CA 1
ATOM 624 C C . ALA A 1 83 ? -1.450 -16.498 -16.537 1.00 97.69 83 ALA A C 1
ATOM 626 O O . ALA A 1 83 ? -1.663 -17.566 -15.971 1.00 97.69 83 ALA A O 1
ATOM 627 N N . VAL A 1 84 ? -1.050 -15.420 -15.855 1.00 97.88 84 VAL A N 1
ATOM 628 C CA . VAL A 1 84 ? -0.845 -15.442 -14.394 1.00 97.88 84 VAL A CA 1
ATOM 629 C C . VAL A 1 84 ? -2.173 -15.519 -13.633 1.00 97.88 84 VAL A C 1
ATOM 631 O O . VAL A 1 84 ? -2.266 -16.225 -12.631 1.00 97.88 84 VAL A O 1
ATOM 634 N N . GLY A 1 85 ? -3.234 -14.891 -14.150 1.00 97.94 85 GLY A N 1
ATOM 635 C CA . GLY A 1 85 ? -4.583 -14.993 -13.594 1.00 97.94 85 GLY A CA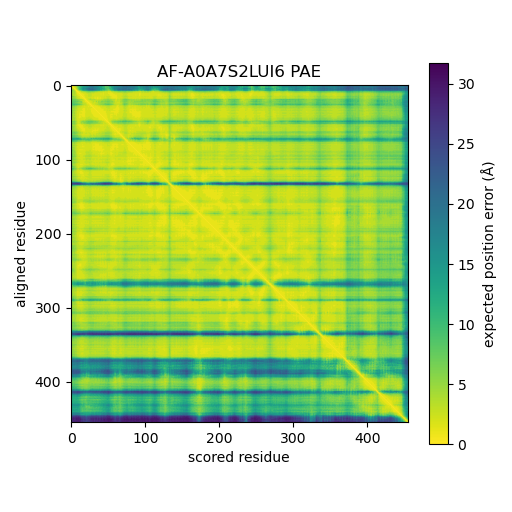 1
ATOM 636 C C . GLY A 1 85 ? -5.137 -16.414 -13.691 1.00 97.94 85 GLY A C 1
ATOM 637 O O . GLY A 1 85 ? -5.801 -16.882 -12.769 1.00 97.94 85 GLY A O 1
ATOM 638 N N . GLN A 1 86 ? -4.787 -17.155 -14.749 1.00 98.00 86 GLN A N 1
ATOM 639 C CA . GLN A 1 86 ? -5.108 -18.579 -14.845 1.00 98.00 86 GLN A CA 1
ATOM 640 C C . GLN A 1 86 ? -4.451 -19.388 -13.714 1.00 98.00 86 GLN A C 1
ATOM 642 O O . GLN A 1 86 ? -5.092 -20.282 -13.164 1.00 98.00 86 GLN A O 1
ATOM 647 N N . GLU A 1 87 ? -3.212 -19.064 -13.324 1.00 98.19 87 GLU A N 1
ATOM 648 C CA . GLU A 1 87 ? -2.536 -19.716 -12.190 1.00 98.19 87 GLU A CA 1
ATOM 649 C C . GLU A 1 87 ? -3.259 -19.450 -10.865 1.00 98.19 87 GLU A C 1
ATOM 651 O O . GLU A 1 87 ? -3.523 -20.383 -10.104 1.00 98.19 87 GLU A O 1
ATOM 656 N N . MET A 1 88 ? -3.633 -18.191 -10.618 1.00 98.06 88 MET A N 1
ATOM 657 C CA . MET A 1 88 ? -4.401 -17.782 -9.437 1.00 98.06 88 MET A CA 1
ATOM 658 C C . MET A 1 88 ? -5.770 -18.471 -9.388 1.00 98.06 88 MET A C 1
ATOM 660 O O . MET A 1 88 ? -6.189 -18.971 -8.341 1.00 98.06 88 MET A O 1
ATOM 664 N N . ARG A 1 89 ? -6.442 -18.576 -10.540 1.00 97.12 89 ARG A N 1
ATOM 665 C CA . ARG A 1 89 ? -7.728 -19.263 -10.670 1.00 97.12 89 ARG A CA 1
ATOM 666 C C . ARG A 1 89 ? -7.613 -20.758 -10.398 1.00 97.12 89 ARG A C 1
ATOM 668 O O . ARG A 1 89 ? -8.414 -21.302 -9.643 1.00 97.12 89 ARG A O 1
ATOM 675 N N . MET A 1 90 ? -6.623 -21.437 -10.981 1.00 96.69 90 MET A N 1
ATOM 676 C CA . MET A 1 90 ? -6.390 -22.865 -10.717 1.00 96.69 90 MET A CA 1
ATOM 677 C C . MET A 1 90 ? -6.079 -23.122 -9.240 1.00 96.69 90 MET A C 1
ATOM 679 O O . MET A 1 90 ? -6.498 -24.136 -8.687 1.00 96.69 90 MET A O 1
ATOM 683 N N . ALA A 1 91 ? -5.403 -22.178 -8.586 1.00 96.44 91 ALA A N 1
ATOM 684 C CA . ALA A 1 91 ? -5.142 -22.215 -7.157 1.00 96.44 91 ALA A CA 1
ATOM 685 C C . ALA A 1 91 ? -6.331 -21.761 -6.293 1.00 96.44 91 ALA A C 1
ATOM 687 O O . ALA A 1 91 ? -6.179 -21.721 -5.082 1.00 96.44 91 ALA A O 1
ATOM 688 N N . SER A 1 92 ? -7.500 -21.446 -6.867 1.00 95.31 92 SER A N 1
ATOM 689 C CA . SER A 1 92 ? -8.706 -20.994 -6.151 1.00 95.31 92 SER A CA 1
ATOM 690 C C . SER A 1 92 ? -8.515 -19.728 -5.301 1.00 95.31 92 SER A C 1
ATOM 692 O O . SER A 1 92 ? -9.179 -19.573 -4.277 1.00 95.31 92 SER A O 1
ATOM 694 N N . VAL A 1 93 ? -7.618 -18.825 -5.716 1.00 96.62 93 VAL A N 1
ATOM 695 C CA . VAL A 1 93 ? -7.486 -17.466 -5.142 1.00 96.62 93 VAL A CA 1
ATOM 696 C C . VAL A 1 93 ? -8.015 -16.367 -6.078 1.00 96.62 93 VAL A C 1
ATOM 698 O O . VAL A 1 93 ? -7.714 -15.188 -5.913 1.00 96.62 93 VAL A O 1
ATOM 701 N N . MET A 1 94 ? -8.734 -16.780 -7.123 1.00 96.56 94 MET A N 1
ATOM 702 C CA . MET A 1 94 ? -9.410 -15.926 -8.095 1.00 96.56 94 MET A CA 1
ATOM 703 C C . MET A 1 94 ? -10.552 -16.722 -8.739 1.00 96.56 94 MET A C 1
ATOM 705 O O . MET A 1 94 ? -10.368 -17.886 -9.106 1.00 96.56 94 MET A O 1
ATOM 709 N N . ASN A 1 95 ? -11.728 -16.122 -8.887 1.00 94.94 95 ASN A N 1
ATOM 710 C CA . ASN A 1 95 ? -12.883 -16.734 -9.543 1.00 94.94 95 ASN A CA 1
ATOM 711 C C . ASN A 1 95 ? -12.985 -16.341 -11.036 1.00 94.94 95 ASN A C 1
ATOM 713 O O . ASN A 1 95 ? -12.122 -15.655 -11.581 1.00 94.94 95 ASN A O 1
ATOM 717 N N . CYS A 1 96 ? -14.006 -16.845 -11.740 1.00 94.81 96 CYS A N 1
ATOM 718 C CA . CYS A 1 96 ? -14.148 -16.614 -13.183 1.00 94.81 96 CYS A CA 1
ATOM 719 C C . CYS A 1 96 ? -14.506 -15.164 -13.537 1.00 94.81 96 CYS A C 1
ATOM 721 O O . CYS A 1 96 ? -14.013 -14.669 -14.550 1.00 94.81 96 CYS A O 1
ATOM 723 N N . ASP A 1 97 ? -15.328 -14.509 -12.718 1.00 94.38 97 ASP A N 1
ATOM 724 C CA . ASP A 1 97 ? -15.759 -13.128 -12.939 1.00 94.38 97 ASP A CA 1
ATOM 725 C C . ASP A 1 97 ? -14.588 -12.174 -12.681 1.00 94.38 97 ASP A C 1
ATOM 727 O O . ASP A 1 97 ? -14.265 -11.338 -13.522 1.00 94.38 97 ASP A O 1
ATOM 731 N N . GLU A 1 98 ? -13.854 -12.399 -11.587 1.00 97.06 98 GLU A N 1
ATOM 732 C CA . GLU A 1 98 ? -12.624 -11.671 -11.259 1.00 97.06 98 GLU A CA 1
ATOM 733 C C . GLU A 1 98 ? -11.572 -11.819 -12.365 1.00 97.06 98 GLU A C 1
ATOM 735 O O . GLU A 1 98 ? -10.983 -10.835 -12.810 1.00 97.06 98 GLU A O 1
ATOM 740 N N . TRP A 1 99 ? -11.366 -13.044 -12.866 1.00 97.19 99 TRP A N 1
ATOM 741 C CA . TRP A 1 99 ? -10.419 -13.302 -13.951 1.00 97.19 99 TRP A CA 1
ATOM 742 C C . TRP A 1 99 ? -10.810 -12.600 -15.262 1.00 97.19 99 TRP A C 1
ATOM 744 O O . TRP A 1 99 ? -9.929 -12.213 -16.035 1.00 97.19 99 TRP A O 1
ATOM 754 N N . SER A 1 100 ? -12.112 -12.418 -15.513 1.00 94.69 100 SER A N 1
ATOM 755 C CA . SER A 1 100 ? -12.615 -11.757 -16.721 1.00 94.69 100 SER A CA 1
ATOM 756 C C . SER A 1 100 ? -12.187 -10.292 -16.808 1.00 94.69 100 SER A C 1
ATOM 758 O O . SER A 1 100 ? -11.801 -9.849 -17.890 1.00 94.69 100 SER A O 1
ATOM 760 N N . ASP A 1 101 ? -12.204 -9.569 -15.688 1.00 94.25 101 ASP A N 1
ATOM 761 C CA . ASP A 1 101 ? -11.695 -8.194 -15.610 1.00 94.25 101 ASP A CA 1
ATOM 762 C C . ASP A 1 101 ? -10.159 -8.183 -15.520 1.00 94.25 101 ASP A C 1
ATOM 764 O O . ASP A 1 101 ? -9.470 -7.440 -16.231 1.00 94.25 101 ASP A O 1
ATOM 768 N N . PHE A 1 102 ? -9.601 -9.083 -14.706 1.00 97.81 102 PHE A N 1
ATOM 769 C CA . PHE A 1 102 ? -8.170 -9.150 -14.424 1.00 97.81 102 PHE A CA 1
ATOM 770 C C . PHE A 1 102 ? -7.316 -9.336 -15.679 1.00 97.81 102 PHE A C 1
ATOM 772 O O . PHE A 1 102 ? -6.273 -8.697 -15.827 1.00 97.81 102 PHE A O 1
ATOM 779 N N . LYS A 1 103 ? -7.740 -10.192 -16.613 1.00 97.00 103 LYS A N 1
ATOM 780 C CA . LYS A 1 103 ? -6.975 -10.475 -17.835 1.00 97.00 103 LYS A CA 1
ATOM 781 C C . LYS A 1 103 ? -6.804 -9.254 -18.745 1.00 97.00 103 LYS A C 1
ATOM 783 O O . LYS A 1 103 ? -5.891 -9.269 -19.565 1.00 97.00 103 LYS A O 1
ATOM 788 N N . TYR A 1 104 ? -7.626 -8.211 -18.605 1.00 96.56 104 TYR A N 1
ATOM 789 C CA . TYR A 1 104 ? -7.483 -6.963 -19.357 1.00 96.56 104 TYR A CA 1
ATOM 790 C C . TYR A 1 104 ? -6.434 -6.037 -18.727 1.00 96.56 104 TYR A C 1
ATOM 792 O O . TYR A 1 104 ? -5.448 -5.712 -19.383 1.00 96.56 104 TYR A O 1
ATOM 800 N N . GLY A 1 105 ? -6.607 -5.656 -17.454 1.00 95.56 105 GLY A N 1
ATOM 801 C CA . GLY A 1 105 ? -5.807 -4.602 -16.806 1.00 95.56 105 GLY A CA 1
ATOM 802 C C . GLY A 1 105 ? -5.217 -4.947 -15.435 1.00 95.56 105 GLY A C 1
ATOM 803 O O . GLY A 1 105 ? -4.747 -4.044 -14.743 1.00 95.56 105 GLY A O 1
ATOM 804 N N . SER A 1 106 ? -5.249 -6.223 -15.030 1.00 97.19 106 SER A N 1
ATOM 805 C CA . SER A 1 106 ? -4.824 -6.750 -13.719 1.00 97.19 106 SER A CA 1
ATOM 806 C C . SER A 1 106 ? -5.619 -6.223 -12.509 1.00 97.19 106 SER A C 1
ATOM 808 O O . SER A 1 106 ? -5.224 -6.465 -11.366 1.00 97.19 106 SER A O 1
ATOM 810 N N . TYR A 1 107 ? -6.731 -5.527 -12.740 1.00 98.12 107 TYR A N 1
ATOM 811 C CA . TYR A 1 107 ? -7.662 -5.062 -11.712 1.00 98.12 107 TYR A CA 1
ATOM 812 C C . TYR A 1 107 ? -8.984 -5.824 -11.814 1.00 98.12 107 TYR A C 1
ATOM 814 O O . TYR A 1 107 ? -9.313 -6.340 -12.880 1.00 98.12 107 TYR A O 1
ATOM 822 N N . TYR A 1 108 ? -9.725 -5.915 -10.713 1.00 98.50 108 TYR A N 1
ATOM 823 C CA . TYR A 1 108 ? -11.010 -6.614 -10.661 1.00 98.50 108 TYR A CA 1
ATOM 824 C C . TYR A 1 108 ? -11.809 -6.236 -9.411 1.00 98.50 108 TYR A C 1
ATOM 826 O O . TYR A 1 108 ? -11.284 -5.655 -8.457 1.00 98.50 108 TYR A O 1
ATOM 834 N N . GLU A 1 109 ? -13.090 -6.589 -9.425 1.00 97.88 109 GLU A N 1
ATOM 835 C CA . GLU A 1 109 ? -13.997 -6.470 -8.289 1.00 97.88 109 GLU A CA 1
ATOM 836 C C . GLU A 1 109 ? -14.253 -7.844 -7.657 1.00 97.88 109 GLU A C 1
ATOM 838 O O . GLU A 1 109 ? -14.588 -8.801 -8.352 1.00 97.88 109 GLU A O 1
ATOM 843 N N . THR A 1 110 ? -14.145 -7.921 -6.333 1.00 96.25 110 THR A N 1
ATOM 844 C CA . THR A 1 110 ? -14.562 -9.074 -5.529 1.00 96.25 110 THR A CA 1
ATOM 845 C C . THR A 1 110 ? -15.730 -8.663 -4.648 1.00 96.25 110 THR A C 1
ATOM 847 O O . THR A 1 110 ? -15.665 -7.641 -3.967 1.00 96.25 110 THR A O 1
ATOM 850 N N . ASN A 1 111 ? -16.775 -9.486 -4.597 1.00 93.81 111 ASN A N 1
ATOM 851 C CA . ASN A 1 111 ? -17.888 -9.295 -3.674 1.00 93.81 111 ASN A CA 1
ATOM 852 C C . ASN A 1 111 ? -17.879 -10.403 -2.616 1.00 93.81 111 ASN A C 1
ATOM 854 O O . ASN A 1 111 ? -17.933 -11.587 -2.944 1.00 93.81 111 ASN A O 1
ATOM 858 N N . HIS A 1 112 ? -17.826 -10.015 -1.341 1.00 89.25 112 HIS A N 1
ATOM 859 C CA . HIS A 1 112 ? -17.945 -10.916 -0.193 1.00 89.25 112 HIS A CA 1
ATOM 860 C C . HIS A 1 112 ? -19.154 -10.500 0.649 1.00 89.25 112 HIS A C 1
ATOM 862 O O . HIS A 1 112 ? -19.112 -9.534 1.416 1.00 89.25 112 HIS A O 1
ATOM 868 N N . GLY A 1 113 ? -20.281 -11.191 0.455 1.00 86.56 113 GLY A N 1
ATOM 869 C CA . GLY A 1 113 ? -21.574 -10.726 0.963 1.00 86.56 113 GLY A CA 1
ATOM 870 C C . GLY A 1 113 ? -21.904 -9.334 0.408 1.00 86.56 113 GLY A C 1
ATOM 871 O O . GLY A 1 113 ? -21.873 -9.129 -0.799 1.00 86.56 113 GLY A O 1
ATOM 872 N N . ASN A 1 114 ? -22.169 -8.370 1.295 1.00 85.88 114 ASN A N 1
ATOM 873 C CA . ASN A 1 114 ? -22.430 -6.967 0.928 1.00 85.88 114 ASN A CA 1
ATOM 874 C C . ASN A 1 114 ? -21.167 -6.080 0.943 1.00 85.88 114 ASN A C 1
ATOM 876 O O . ASN A 1 114 ? -21.283 -4.856 0.953 1.00 85.88 114 ASN A O 1
ATOM 880 N N . LEU A 1 115 ? -19.970 -6.662 1.074 1.00 92.06 115 LEU A N 1
ATOM 881 C CA . LEU A 1 115 ? -18.709 -5.928 0.967 1.00 92.06 115 LEU A CA 1
ATOM 882 C C . LEU A 1 115 ? -18.175 -6.054 -0.459 1.00 92.06 115 LEU A C 1
ATOM 884 O O . LEU A 1 115 ? -17.884 -7.161 -0.910 1.00 92.06 115 LEU A O 1
ATOM 888 N N . THR A 1 116 ? -17.979 -4.917 -1.118 1.00 96.75 116 THR A N 1
ATOM 889 C CA . THR A 1 116 ? -17.299 -4.844 -2.412 1.00 96.75 116 THR A CA 1
ATOM 890 C C . THR A 1 116 ? -15.838 -4.456 -2.203 1.00 96.75 116 THR A C 1
ATOM 892 O O . THR A 1 116 ? -15.531 -3.458 -1.545 1.00 96.75 116 THR A O 1
ATOM 895 N N . ILE A 1 117 ? -14.922 -5.237 -2.766 1.00 98.38 117 ILE A N 1
ATOM 896 C CA . ILE A 1 117 ? -13.485 -4.982 -2.753 1.00 98.38 117 ILE A CA 1
ATOM 897 C C . ILE A 1 117 ? -13.016 -4.718 -4.183 1.00 98.38 117 ILE A C 1
ATOM 899 O O . ILE A 1 117 ? -13.199 -5.543 -5.072 1.00 98.38 117 ILE A O 1
ATOM 903 N N . LEU A 1 118 ? -12.383 -3.569 -4.392 1.00 98.81 118 LEU A N 1
ATOM 904 C CA . LEU A 1 118 ? -11.810 -3.143 -5.661 1.00 98.81 118 LEU A CA 1
ATOM 905 C C . LEU A 1 118 ? -10.295 -3.364 -5.616 1.00 98.81 118 LEU A C 1
ATOM 907 O O . LEU A 1 118 ? -9.558 -2.569 -5.023 1.00 98.81 118 LEU A O 1
ATOM 911 N N . SER A 1 119 ? -9.837 -4.453 -6.230 1.00 98.69 119 SER A N 1
ATOM 912 C CA . SER A 1 119 ? -8.414 -4.763 -6.377 1.00 98.69 119 SER A CA 1
ATOM 913 C C . SER A 1 119 ? -7.855 -3.980 -7.561 1.00 98.69 119 SER A C 1
ATOM 915 O O . SER A 1 119 ? -8.177 -4.287 -8.706 1.00 98.69 119 SER A O 1
ATOM 917 N N . ILE A 1 120 ? -7.028 -2.968 -7.293 1.00 98.75 120 ILE A N 1
ATOM 918 C CA . ILE A 1 120 ? -6.427 -2.096 -8.306 1.00 98.75 120 ILE A CA 1
ATOM 919 C C . ILE A 1 120 ? -5.000 -2.536 -8.659 1.00 98.75 120 ILE A C 1
ATOM 921 O O . ILE A 1 120 ? -4.192 -2.882 -7.794 1.00 98.75 120 ILE A O 1
ATOM 925 N N . ALA A 1 121 ? -4.659 -2.465 -9.942 1.00 97.88 121 ALA A N 1
ATOM 926 C CA . ALA A 1 121 ? -3.309 -2.664 -10.442 1.00 97.88 121 ALA A CA 1
ATOM 927 C C . ALA A 1 121 ? -2.520 -1.353 -10.355 1.00 97.88 121 ALA A C 1
ATOM 929 O O . ALA A 1 121 ? -2.860 -0.355 -10.985 1.00 97.88 121 ALA A O 1
ATOM 930 N N . THR A 1 122 ? -1.452 -1.345 -9.561 1.00 97.88 122 THR A N 1
ATOM 931 C CA . THR A 1 122 ? -0.705 -0.116 -9.236 1.00 97.88 122 THR A CA 1
ATOM 932 C C . THR A 1 122 ? 0.678 -0.045 -9.878 1.00 97.88 122 THR A C 1
ATOM 934 O O . THR A 1 122 ? 1.349 0.979 -9.785 1.00 97.88 122 THR A O 1
ATOM 937 N N . VAL A 1 123 ? 1.143 -1.133 -10.499 1.00 95.94 123 VAL A N 1
ATOM 938 C CA . VAL A 1 123 ? 2.515 -1.242 -11.026 1.00 95.94 123 VAL A CA 1
ATOM 939 C C . VAL A 1 123 ? 2.743 -0.268 -12.184 1.00 95.94 123 VAL A C 1
ATOM 941 O O . VAL A 1 123 ? 3.746 0.440 -12.176 1.00 95.94 123 VAL A O 1
ATOM 944 N N . TYR A 1 124 ? 1.784 -0.123 -13.104 1.00 93.69 124 TYR A N 1
ATOM 945 C CA . TYR A 1 124 ? 1.863 0.868 -14.185 1.00 93.69 124 TYR A CA 1
ATOM 946 C C . TYR A 1 124 ? 1.680 2.327 -13.738 1.00 93.69 124 TYR A C 1
ATOM 948 O O . TYR A 1 124 ? 1.908 3.240 -14.528 1.00 93.69 124 TYR A O 1
ATOM 956 N N . TYR A 1 125 ? 1.339 2.574 -12.468 1.00 95.44 125 TYR A N 1
ATOM 957 C CA . TYR A 1 125 ? 1.411 3.919 -11.891 1.00 95.44 125 TYR A CA 1
ATOM 958 C C . TYR A 1 125 ? 2.789 4.258 -11.332 1.00 95.44 125 TYR A C 1
ATOM 960 O O . TYR A 1 125 ? 3.063 5.423 -11.037 1.00 95.44 125 TYR A O 1
ATOM 968 N N . SER A 1 126 ? 3.660 3.261 -11.173 1.00 93.88 126 SER A N 1
ATOM 969 C CA . SER A 1 126 ? 4.945 3.439 -10.518 1.00 93.88 126 SER A CA 1
ATOM 970 C C . SER A 1 126 ? 5.892 4.342 -11.307 1.00 93.88 126 SER A C 1
ATOM 972 O O . SER A 1 126 ? 5.919 4.334 -12.539 1.00 93.88 126 SER A O 1
ATOM 974 N N . VAL A 1 127 ? 6.756 5.063 -10.590 1.00 90.06 127 VAL A N 1
ATOM 975 C CA . VAL A 1 127 ? 7.932 5.709 -11.199 1.00 90.06 127 VAL A CA 1
ATOM 976 C C . VAL A 1 127 ? 8.903 4.698 -11.824 1.00 90.06 127 VAL A C 1
ATOM 978 O O . VAL A 1 127 ? 9.688 5.074 -12.688 1.00 90.06 127 VAL A O 1
ATOM 981 N N . GLY A 1 128 ? 8.838 3.427 -11.409 1.00 88.38 128 GLY A N 1
ATOM 982 C CA . GLY A 1 128 ? 9.627 2.330 -11.967 1.00 88.38 128 GLY A CA 1
ATOM 983 C C . GLY A 1 128 ? 9.042 1.684 -13.218 1.00 88.38 128 GLY A C 1
ATOM 984 O O . GLY A 1 128 ? 9.732 0.887 -13.849 1.00 88.38 128 GLY A O 1
ATOM 985 N N . HIS A 1 129 ? 7.795 2.007 -13.582 1.00 90.94 129 HIS A N 1
ATOM 986 C CA . HIS A 1 129 ? 7.090 1.376 -14.698 1.00 90.94 129 HIS A CA 1
ATOM 987 C C . HIS A 1 129 ? 7.840 1.521 -16.026 1.00 90.94 129 HIS A C 1
ATOM 989 O O . HIS A 1 129 ? 8.235 2.628 -16.410 1.00 90.94 129 HIS A O 1
ATOM 995 N N . VAL A 1 130 ? 7.972 0.391 -16.727 1.00 86.94 130 VAL A N 1
ATOM 996 C CA . VAL A 1 130 ? 8.521 0.293 -18.084 1.00 86.94 130 VAL A CA 1
ATOM 997 C C . VAL A 1 130 ? 7.614 -0.574 -18.984 1.00 86.94 130 VAL A C 1
ATOM 999 O O . VAL A 1 130 ? 6.888 -1.422 -18.473 1.00 86.94 130 VAL A O 1
ATOM 1002 N N . PRO A 1 131 ? 7.616 -0.404 -20.320 1.00 86.88 131 PRO A N 1
ATOM 1003 C CA . PRO A 1 131 ? 8.231 0.715 -21.020 1.00 86.88 131 PRO A CA 1
ATOM 1004 C C . PRO A 1 131 ? 7.561 2.024 -20.600 1.00 86.88 131 PRO A C 1
ATOM 1006 O O . PRO A 1 131 ? 6.409 2.029 -20.167 1.00 86.88 131 PRO A O 1
ATOM 1009 N N . GLU A 1 132 ? 8.262 3.141 -20.769 1.00 73.88 132 G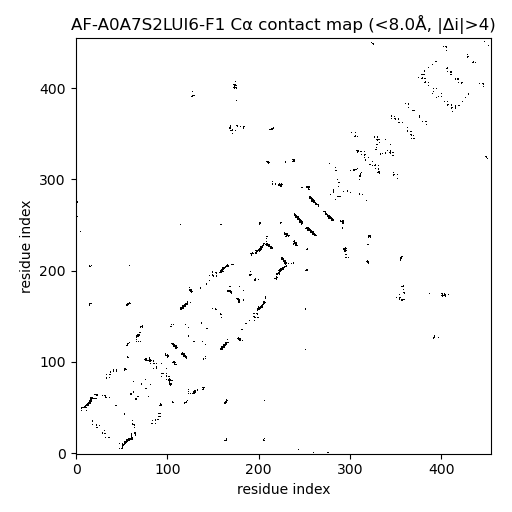LU A N 1
ATOM 1010 C CA . GLU A 1 132 ? 7.620 4.453 -20.790 1.00 73.88 132 GLU A CA 1
ATOM 1011 C C . GLU A 1 132 ? 6.792 4.541 -22.085 1.00 73.88 132 GLU A C 1
ATOM 1013 O O . GLU A 1 132 ? 7.165 5.201 -23.048 1.00 73.88 132 GLU A O 1
ATOM 1018 N N . SER A 1 133 ? 5.710 3.755 -22.164 1.00 60.47 133 SER A N 1
ATOM 1019 C CA . SER A 1 133 ? 4.685 3.839 -23.212 1.00 60.47 133 SER A CA 1
ATOM 1020 C C . SER A 1 133 ? 4.252 5.309 -23.347 1.00 60.47 133 SER A C 1
ATOM 1022 O O . SER A 1 133 ? 4.438 6.058 -22.377 1.00 60.47 133 SER A O 1
ATOM 1024 N N . PRO A 1 134 ? 3.666 5.775 -24.477 1.00 61.41 134 PRO A N 1
ATOM 1025 C CA . PRO A 1 134 ? 3.068 7.110 -24.488 1.00 61.41 134 PRO A CA 1
ATOM 1026 C C . PRO A 1 134 ? 2.219 7.265 -23.226 1.00 61.41 134 PRO A C 1
ATOM 1028 O O . PRO A 1 134 ? 1.530 6.321 -22.841 1.00 61.41 134 PRO A O 1
ATOM 1031 N N . LYS A 1 135 ? 2.391 8.394 -22.527 1.00 67.75 135 LYS A N 1
ATOM 1032 C CA . LYS A 1 135 ? 1.819 8.634 -21.198 1.00 67.75 135 LYS A CA 1
ATOM 1033 C C . LYS A 1 135 ? 0.294 8.608 -21.286 1.00 67.75 135 LYS A C 1
ATOM 1035 O O . LYS A 1 135 ? -0.338 9.648 -21.452 1.00 67.75 135 LYS A O 1
ATOM 1040 N N . GLU A 1 136 ? -0.276 7.412 -21.222 1.00 85.25 136 GLU A N 1
ATOM 1041 C CA . GLU A 1 136 ? -1.709 7.202 -21.125 1.00 85.25 136 GLU A CA 1
ATOM 1042 C C . GLU A 1 136 ? -2.151 7.799 -19.796 1.00 85.25 136 GLU A C 1
ATOM 1044 O O . GLU A 1 136 ? -1.670 7.406 -18.737 1.00 85.25 136 GLU A O 1
ATOM 1049 N N . SER A 1 137 ? -3.052 8.775 -19.836 1.00 89.75 137 SER A N 1
ATOM 1050 C CA . SER A 1 137 ? -3.561 9.411 -18.618 1.00 89.75 137 SER A CA 1
ATOM 1051 C C . SER A 1 137 ? -4.393 8.450 -17.763 1.00 89.75 137 SER A C 1
ATOM 1053 O O . SER A 1 137 ? -4.545 8.670 -16.561 1.00 89.75 137 SER A O 1
ATOM 1055 N N . ASP A 1 138 ? -4.910 7.383 -18.377 1.00 94.25 138 ASP A N 1
ATOM 1056 C CA . ASP A 1 138 ? -5.680 6.326 -17.730 1.00 94.25 138 ASP A CA 1
ATOM 1057 C C . ASP A 1 138 ? -5.338 4.941 -18.327 1.00 94.25 138 ASP A C 1
ATOM 1059 O O . ASP A 1 138 ? -6.088 4.408 -19.157 1.00 94.25 138 ASP A O 1
ATOM 1063 N N . PRO A 1 139 ? -4.182 4.350 -17.957 1.00 93.88 139 PRO A N 1
ATOM 1064 C CA . PRO A 1 139 ? -3.772 3.030 -18.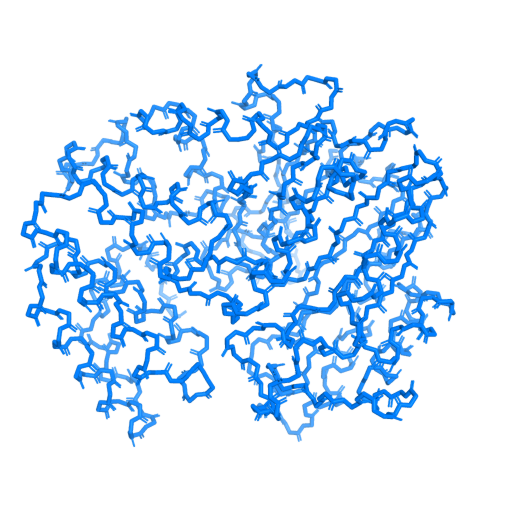425 1.00 93.88 139 PRO A CA 1
ATOM 1065 C C . PRO A 1 139 ? -4.845 1.980 -18.126 1.00 93.88 139 PRO A C 1
ATOM 1067 O O . PRO A 1 139 ? -5.359 1.894 -17.010 1.00 93.88 139 PRO A O 1
ATOM 1070 N N . PHE A 1 140 ? -5.202 1.187 -19.140 1.00 94.62 140 PHE A N 1
ATOM 1071 C CA . PHE A 1 140 ? -6.295 0.207 -19.071 1.00 94.62 140 PHE A CA 1
ATOM 1072 C C . PHE A 1 140 ? -7.648 0.795 -18.637 1.00 94.62 140 PHE A C 1
ATOM 1074 O O . PHE A 1 140 ? -8.534 0.049 -18.246 1.00 94.62 140 PHE A O 1
ATOM 1081 N N . ARG A 1 141 ? -7.852 2.118 -18.724 1.00 95.69 141 ARG A N 1
ATOM 1082 C CA . ARG A 1 141 ? -9.078 2.798 -18.269 1.00 95.69 141 ARG A CA 1
ATOM 1083 C C . ARG A 1 141 ? -9.420 2.542 -16.791 1.00 95.69 141 ARG A C 1
ATOM 1085 O O . ARG A 1 141 ? -10.584 2.651 -16.399 1.00 95.69 141 ARG A O 1
ATOM 1092 N N . GLN A 1 142 ? -8.435 2.175 -15.970 1.00 97.62 142 GLN A N 1
ATOM 1093 C CA . GLN A 1 142 ? -8.674 1.766 -14.591 1.00 97.62 142 GLN A CA 1
ATOM 1094 C C . GLN A 1 142 ? -9.215 2.911 -13.720 1.00 97.62 142 GLN A C 1
ATOM 1096 O O . GLN A 1 142 ? -10.069 2.669 -12.872 1.00 97.62 142 GLN A O 1
ATOM 1101 N N . PHE A 1 143 ? -8.768 4.158 -13.895 1.00 98.25 143 PHE A N 1
ATOM 1102 C CA . PHE A 1 143 ? -9.326 5.295 -13.156 1.00 98.25 143 PHE A CA 1
ATOM 1103 C C . PHE A 1 143 ? -10.775 5.575 -13.548 1.00 98.25 143 PHE A C 1
ATOM 1105 O O . PHE A 1 143 ? -11.573 5.959 -12.691 1.00 98.25 143 PHE A O 1
ATOM 1112 N N . SER A 1 144 ? -11.127 5.398 -14.822 1.00 98.00 144 SER A N 1
ATOM 1113 C CA . SER A 1 144 ? -12.518 5.467 -15.278 1.00 98.00 144 SER A CA 1
ATOM 1114 C C . SER A 1 144 ? -13.357 4.364 -14.628 1.00 98.00 144 SER A C 1
ATOM 1116 O O . SER A 1 144 ? -14.356 4.670 -13.982 1.00 98.00 144 SER A O 1
ATOM 1118 N N . TRP A 1 145 ? -12.890 3.113 -14.685 1.00 98.25 145 TRP A N 1
ATOM 1119 C CA . TRP A 1 145 ? -13.530 1.972 -14.021 1.00 98.25 145 TRP A CA 1
ATOM 1120 C C . TRP A 1 145 ? -13.701 2.203 -12.513 1.00 98.25 145 TRP A C 1
ATOM 1122 O O . TRP A 1 145 ? -14.788 2.014 -11.974 1.00 98.25 145 TRP A O 1
ATOM 1132 N N . LEU A 1 146 ? -12.667 2.698 -11.826 1.00 98.75 146 LEU A N 1
ATOM 1133 C CA . LEU A 1 146 ? -12.718 2.974 -10.391 1.00 98.75 146 LEU A CA 1
ATOM 1134 C C . LEU A 1 146 ? -13.775 4.037 -10.056 1.00 98.75 146 LEU A C 1
ATOM 1136 O O . LEU A 1 146 ? -14.505 3.879 -9.080 1.00 98.75 146 LEU A O 1
ATOM 1140 N N . ARG A 1 147 ? -13.897 5.101 -10.866 1.00 98.75 147 ARG A N 1
ATOM 1141 C CA . ARG A 1 147 ? -14.967 6.101 -10.701 1.00 98.75 147 ARG A CA 1
ATOM 1142 C C . ARG A 1 147 ? -16.346 5.485 -10.885 1.00 98.75 147 ARG A C 1
ATOM 1144 O O . ARG A 1 147 ? -17.218 5.754 -10.071 1.00 98.75 147 ARG A O 1
ATOM 1151 N N . GLU A 1 148 ? -16.531 4.664 -11.916 1.00 98.62 148 GLU A N 1
ATOM 1152 C CA . GLU A 1 148 ? -17.806 3.994 -12.194 1.00 98.62 148 GLU A CA 1
ATOM 1153 C C . GLU A 1 148 ? -18.232 3.094 -11.023 1.00 98.62 148 GLU A C 1
ATOM 1155 O O . GLU A 1 148 ? -19.369 3.189 -10.560 1.00 98.62 148 GLU A O 1
ATOM 1160 N N . ARG A 1 149 ? -17.310 2.288 -10.473 1.00 98.44 149 ARG A N 1
ATOM 1161 C CA . ARG A 1 149 ? -17.595 1.418 -9.315 1.00 98.44 149 ARG A CA 1
ATOM 1162 C C . ARG A 1 149 ? -17.887 2.204 -8.040 1.00 98.44 149 ARG A C 1
ATOM 1164 O O . ARG A 1 149 ? -18.833 1.883 -7.327 1.00 98.44 149 ARG A O 1
ATOM 1171 N N . LEU A 1 150 ? -17.121 3.260 -7.767 1.00 98.62 150 LEU A N 1
ATOM 1172 C CA . LEU A 1 150 ? -17.361 4.128 -6.610 1.00 98.62 150 LEU A CA 1
ATOM 1173 C C . LEU A 1 150 ? -18.671 4.912 -6.731 1.00 98.62 150 LEU A C 1
ATOM 1175 O O . LEU A 1 150 ? -19.355 5.102 -5.729 1.00 98.62 150 LEU A O 1
ATOM 1179 N N . GLN A 1 151 ? -19.034 5.348 -7.938 1.00 98.56 151 GLN A N 1
ATOM 1180 C CA . GLN A 1 151 ? -20.302 6.028 -8.184 1.00 98.56 151 GLN A CA 1
ATOM 1181 C C . GLN A 1 151 ? -21.471 5.073 -7.941 1.00 98.56 151 GLN A C 1
ATOM 1183 O O . GLN A 1 151 ? -22.375 5.412 -7.185 1.00 98.56 151 GLN A O 1
ATOM 1188 N N . ALA A 1 152 ? -21.409 3.854 -8.486 1.00 97.81 152 ALA A N 1
ATOM 1189 C CA . ALA A 1 152 ? -22.422 2.831 -8.240 1.00 97.81 152 ALA A CA 1
ATOM 1190 C C . ALA A 1 152 ? -22.564 2.509 -6.742 1.00 97.81 152 ALA A C 1
ATOM 1192 O O . ALA A 1 152 ? -23.679 2.394 -6.232 1.00 97.81 152 ALA A O 1
ATOM 1193 N N . ALA A 1 153 ? -21.446 2.423 -6.012 1.00 96.88 153 ALA A N 1
ATOM 1194 C CA . ALA A 1 153 ? -21.471 2.213 -4.570 1.00 96.88 153 ALA A CA 1
ATOM 1195 C C . ALA A 1 153 ? -22.110 3.390 -3.817 1.00 96.88 153 ALA A C 1
ATOM 1197 O O . ALA A 1 153 ? -22.927 3.171 -2.920 1.00 96.88 153 ALA A O 1
ATOM 1198 N N . ALA A 1 154 ? -21.774 4.627 -4.196 1.00 96.75 154 ALA A N 1
ATOM 1199 C CA . ALA A 1 154 ? -22.355 5.834 -3.617 1.00 96.75 154 ALA A CA 1
ATOM 1200 C C . ALA A 1 154 ? -23.870 5.919 -3.868 1.00 96.75 154 ALA A C 1
ATOM 1202 O O . ALA A 1 154 ? -24.621 6.165 -2.924 1.00 96.75 154 ALA A O 1
ATOM 1203 N N . ASP A 1 155 ? -24.317 5.640 -5.094 1.00 97.44 155 ASP A N 1
ATOM 1204 C CA . ASP A 1 155 ? -25.735 5.635 -5.475 1.00 97.44 155 ASP A CA 1
ATOM 1205 C C . ASP A 1 155 ? -26.522 4.553 -4.720 1.00 97.44 155 ASP A C 1
ATOM 1207 O O . ASP A 1 155 ? -27.660 4.774 -4.307 1.00 97.44 155 ASP A O 1
ATOM 1211 N N . ALA A 1 156 ? -25.898 3.396 -4.482 1.00 95.50 156 ALA A N 1
ATOM 1212 C CA . ALA A 1 156 ? -26.474 2.299 -3.708 1.00 95.50 156 ALA A CA 1
ATOM 1213 C C . ALA A 1 156 ? -26.346 2.475 -2.181 1.00 95.50 156 ALA A C 1
ATOM 1215 O O . ALA A 1 156 ? -26.854 1.646 -1.425 1.00 95.50 156 ALA A O 1
ATOM 1216 N N . GLY A 1 157 ? -25.639 3.506 -1.701 1.00 93.88 157 GLY A N 1
ATOM 1217 C CA . GLY A 1 157 ? -25.351 3.699 -0.276 1.00 93.88 157 GLY A CA 1
ATOM 1218 C C . GLY A 1 157 ? -24.469 2.605 0.344 1.00 93.88 157 GLY A C 1
ATOM 1219 O O . GLY A 1 157 ? -24.467 2.433 1.564 1.00 93.88 157 GLY A O 1
ATOM 1220 N N . THR A 1 158 ? -23.724 1.860 -0.473 1.00 94.56 158 THR A N 1
ATOM 1221 C CA . THR A 1 158 ? -22.850 0.764 -0.031 1.00 94.56 158 THR A CA 1
ATOM 1222 C C . THR A 1 158 ? -21.428 1.256 0.235 1.00 94.56 158 THR A C 1
ATOM 1224 O O . THR A 1 158 ? -21.084 2.420 0.002 1.00 94.56 158 THR A O 1
ATOM 1227 N N . LYS A 1 159 ? -20.592 0.384 0.806 1.00 95.25 159 LYS A N 1
ATOM 1228 C CA . LYS A 1 159 ? -19.202 0.687 1.146 1.00 95.25 159 LYS A CA 1
ATOM 1229 C C . LYS A 1 159 ? -18.253 -0.225 0.398 1.00 95.25 159 LYS A C 1
ATOM 1231 O O . LYS A 1 159 ? -18.525 -1.413 0.243 1.00 95.25 159 LYS A O 1
ATOM 1236 N N . VAL A 1 160 ? -17.117 0.341 0.006 1.00 98.31 160 VAL A N 1
ATOM 1237 C CA . VAL A 1 160 ? -16.079 -0.380 -0.726 1.00 98.31 160 VAL A CA 1
ATOM 1238 C C . VAL A 1 160 ? -14.753 -0.371 0.013 1.00 98.31 160 VAL A C 1
ATOM 1240 O O . VAL A 1 160 ? -14.429 0.581 0.734 1.00 98.31 160 VAL A O 1
ATOM 1243 N N . TRP A 1 161 ? -13.952 -1.405 -0.209 1.00 98.81 161 TRP A N 1
ATOM 1244 C CA . TRP A 1 161 ? -12.526 -1.396 0.101 1.00 98.81 161 TRP A CA 1
ATOM 1245 C C . TRP A 1 161 ? -11.730 -1.271 -1.190 1.00 98.81 161 TRP A C 1
ATOM 1247 O O . TRP A 1 161 ? -12.067 -1.902 -2.184 1.00 98.81 161 TRP A O 1
ATOM 1257 N N . ILE A 1 162 ? -10.660 -0.481 -1.175 1.00 98.88 162 ILE A N 1
ATOM 1258 C CA . ILE A 1 162 ? -9.683 -0.446 -2.268 1.00 98.88 162 ILE A CA 1
ATOM 1259 C C . ILE A 1 162 ? -8.446 -1.208 -1.813 1.00 98.88 162 ILE A C 1
ATOM 1261 O O . ILE A 1 162 ? -7.934 -0.959 -0.722 1.00 98.88 162 ILE A O 1
ATOM 1265 N N . VAL A 1 163 ? -7.947 -2.114 -2.646 1.00 98.88 163 VAL A N 1
ATOM 1266 C CA . VAL A 1 163 ? -6.741 -2.893 -2.355 1.00 98.88 163 VAL A CA 1
ATOM 1267 C C . VAL A 1 163 ? -5.766 -2.753 -3.511 1.00 98.88 163 VAL A C 1
ATOM 1269 O O . VAL A 1 163 ? -6.144 -2.936 -4.659 1.00 98.88 163 VAL A O 1
ATOM 1272 N N . GLY A 1 164 ? -4.505 -2.444 -3.227 1.00 98.62 164 GLY A N 1
ATOM 1273 C CA . GLY A 1 164 ? -3.447 -2.363 -4.235 1.00 98.62 164 GLY A CA 1
ATOM 1274 C C . GLY A 1 164 ? -2.116 -2.866 -3.688 1.00 98.62 164 GLY A C 1
ATOM 1275 O O . GLY A 1 164 ? -1.986 -3.119 -2.492 1.00 98.62 164 GLY A O 1
ATOM 1276 N N . HIS A 1 165 ? -1.104 -2.996 -4.545 1.00 98.62 165 HIS A N 1
ATOM 1277 C CA . HIS A 1 165 ? 0.239 -3.352 -4.082 1.00 98.62 165 HIS A CA 1
ATOM 1278 C C . HIS A 1 165 ? 1.040 -2.109 -3.672 1.00 98.62 165 HIS A C 1
ATOM 1280 O O . HIS A 1 165 ? 1.279 -1.885 -2.485 1.00 98.62 165 HIS A O 1
ATOM 1286 N N . ILE A 1 166 ? 1.403 -1.276 -4.654 1.00 98.38 166 ILE A N 1
ATOM 1287 C CA . ILE A 1 166 ? 2.219 -0.068 -4.489 1.00 98.38 166 ILE A CA 1
ATOM 1288 C C . ILE A 1 166 ? 1.312 1.074 -4.023 1.00 98.38 166 ILE A C 1
ATOM 1290 O O . ILE A 1 166 ? 0.444 1.493 -4.791 1.00 98.38 166 ILE A O 1
ATOM 1294 N N . PRO A 1 167 ? 1.503 1.631 -2.820 1.00 98.31 167 PRO A N 1
ATOM 1295 C CA . PRO A 1 167 ? 0.674 2.727 -2.338 1.00 98.31 167 PRO A CA 1
ATOM 1296 C C . PRO A 1 167 ? 1.026 4.061 -3.021 1.00 98.31 167 PRO A C 1
ATOM 1298 O O . PRO A 1 167 ? 2.196 4.308 -3.329 1.00 98.31 167 PRO A O 1
ATOM 1301 N N . PRO A 1 168 ? 0.059 4.983 -3.191 1.00 97.88 168 PRO A N 1
ATOM 1302 C CA . PRO A 1 168 ? 0.329 6.305 -3.745 1.00 97.88 168 PRO A CA 1
ATOM 1303 C C . PRO A 1 168 ? 1.126 7.166 -2.760 1.00 97.88 168 PRO A C 1
ATOM 1305 O O . PRO A 1 168 ? 0.876 7.150 -1.551 1.00 97.88 168 PRO A O 1
ATOM 1308 N N . GLY A 1 169 ? 2.048 7.980 -3.272 1.00 95.62 169 GLY A N 1
ATOM 1309 C CA . GLY A 1 169 ? 2.814 8.946 -2.481 1.00 95.62 169 GLY A CA 1
ATOM 1310 C C . GLY A 1 169 ? 4.290 8.585 -2.346 1.00 95.62 169 GLY A C 1
ATOM 1311 O O . GLY A 1 169 ? 4.955 8.319 -3.348 1.00 95.62 169 GLY A O 1
ATOM 1312 N N . ILE A 1 170 ? 4.807 8.637 -1.116 1.00 94.31 170 ILE A N 1
ATOM 1313 C CA . ILE A 1 170 ? 6.245 8.600 -0.820 1.00 94.31 170 ILE A CA 1
ATOM 1314 C C . ILE A 1 170 ? 6.612 7.315 -0.081 1.00 94.31 170 ILE A C 1
ATOM 1316 O O . ILE A 1 170 ? 5.926 6.899 0.847 1.00 94.31 170 ILE A O 1
ATOM 1320 N N . GLU A 1 171 ? 7.711 6.708 -0.495 1.00 91.56 171 GLU A N 1
ATOM 1321 C CA . GLU A 1 171 ? 8.423 5.634 0.177 1.00 91.56 171 GLU A CA 1
ATOM 1322 C C . GLU A 1 171 ? 9.117 6.181 1.427 1.00 91.56 171 GLU A C 1
ATOM 1324 O O . GLU A 1 171 ? 9.974 7.061 1.356 1.00 91.56 171 GLU A O 1
ATOM 1329 N N . THR A 1 172 ? 8.736 5.683 2.588 1.00 88.06 172 THR A N 1
ATOM 1330 C CA . THR A 1 172 ? 9.156 6.153 3.917 1.00 88.06 172 THR A CA 1
ATOM 1331 C C . THR A 1 172 ? 10.584 5.728 4.267 1.00 88.06 172 THR A C 1
ATOM 1333 O O . THR A 1 172 ? 11.312 6.486 4.918 1.00 88.06 172 THR A O 1
ATOM 1336 N N . TYR A 1 173 ? 11.049 4.569 3.797 1.00 83.69 173 TYR A N 1
ATOM 1337 C CA . TYR A 1 173 ? 12.420 4.111 4.014 1.00 83.69 173 TYR A CA 1
ATOM 1338 C C . TYR A 1 173 ? 13.432 4.900 3.170 1.00 83.69 173 TYR A C 1
ATOM 1340 O O . TYR A 1 173 ? 14.455 5.360 3.688 1.00 83.69 173 TYR A O 1
ATOM 1348 N N . GLY A 1 174 ? 13.134 5.066 1.879 1.00 79.75 174 GLY A N 1
ATOM 1349 C CA . GLY A 1 174 ? 14.007 5.711 0.892 1.00 79.75 174 GLY A CA 1
ATOM 1350 C C . GLY A 1 174 ? 13.767 7.209 0.688 1.00 79.75 174 GLY A C 1
ATOM 1351 O O . GLY A 1 174 ? 14.621 7.884 0.124 1.00 79.75 174 GLY A O 1
ATOM 1352 N N . SER A 1 175 ? 12.638 7.759 1.148 1.00 85.38 175 SER A N 1
ATOM 1353 C CA . SER A 1 175 ? 12.188 9.122 0.811 1.00 85.38 175 SER A CA 1
ATOM 1354 C C . SER A 1 175 ? 12.101 9.370 -0.700 1.00 85.38 175 SER A C 1
ATOM 1356 O O . SER A 1 175 ? 12.532 10.415 -1.191 1.00 85.38 175 SER A O 1
ATOM 1358 N N . THR A 1 176 ? 11.546 8.407 -1.436 1.00 85.62 176 THR A N 1
ATOM 1359 C CA . THR A 1 176 ? 11.392 8.420 -2.899 1.00 85.62 176 THR A CA 1
ATOM 1360 C C . THR A 1 176 ? 9.912 8.371 -3.288 1.00 85.62 176 THR A C 1
ATOM 1362 O O . THR A 1 176 ? 9.100 7.787 -2.588 1.00 85.62 176 THR A O 1
ATOM 1365 N N . ALA A 1 177 ? 9.503 9.012 -4.379 1.00 90.31 177 ALA A N 1
ATOM 1366 C CA . ALA A 1 177 ? 8.183 8.810 -4.964 1.00 90.31 177 ALA A CA 1
ATOM 1367 C C . ALA A 1 177 ? 7.962 7.345 -5.358 1.00 90.31 177 ALA A C 1
ATOM 1369 O O . ALA A 1 177 ? 8.858 6.698 -5.896 1.00 90.31 177 ALA A O 1
ATOM 1370 N N . LEU A 1 178 ? 6.745 6.865 -5.121 1.00 93.69 178 LEU A N 1
ATOM 1371 C CA . LEU A 1 178 ? 6.305 5.529 -5.508 1.00 93.69 178 LEU A CA 1
ATOM 1372 C C . LEU A 1 178 ? 5.570 5.552 -6.846 1.00 93.69 178 LEU A C 1
ATOM 1374 O O . LEU A 1 178 ? 5.793 4.682 -7.684 1.00 93.69 178 LEU A O 1
ATOM 1378 N N . TRP A 1 179 ? 4.711 6.554 -7.052 1.00 95.25 179 TRP A N 1
ATOM 1379 C CA . TRP A 1 179 ? 3.907 6.738 -8.262 1.00 95.25 179 TRP A CA 1
ATOM 1380 C C . TRP A 1 179 ? 4.347 7.980 -9.037 1.00 95.25 179 TRP A C 1
ATOM 1382 O O . TRP A 1 179 ? 4.820 8.956 -8.445 1.00 95.25 179 TRP A O 1
ATOM 1392 N N . ARG A 1 180 ? 4.144 7.964 -10.358 1.00 92.06 180 ARG A N 1
ATOM 1393 C CA . ARG A 1 180 ? 4.294 9.158 -11.199 1.00 92.06 180 ARG A CA 1
ATOM 1394 C C . ARG A 1 180 ? 3.282 10.233 -10.760 1.00 92.06 180 ARG A C 1
ATOM 1396 O O . ARG A 1 180 ? 2.163 9.887 -10.363 1.00 92.06 180 ARG A O 1
ATOM 1403 N N . PRO A 1 181 ? 3.658 11.526 -10.772 1.00 92.88 181 PRO A N 1
ATOM 1404 C CA . PRO A 1 181 ? 2.845 12.591 -10.187 1.00 92.88 181 PRO A CA 1
ATOM 1405 C C . PRO A 1 181 ? 1.445 12.698 -10.805 1.00 92.88 181 PRO A C 1
ATOM 1407 O O . PRO A 1 181 ? 0.482 12.875 -10.065 1.00 92.88 181 PRO A O 1
ATOM 1410 N N . GLU A 1 182 ? 1.316 12.504 -12.118 1.00 94.25 182 GLU A N 1
ATOM 1411 C CA . GLU A 1 182 ? 0.038 12.526 -12.836 1.00 94.25 182 GLU A CA 1
ATOM 1412 C C . GLU A 1 182 ? -0.965 11.494 -12.291 1.00 94.25 182 GLU A C 1
ATOM 1414 O O . GLU A 1 182 ? -2.150 11.790 -12.139 1.00 94.25 182 GLU A O 1
ATOM 1419 N N . TYR A 1 183 ? -0.491 10.307 -11.908 1.00 97.00 183 TYR A N 1
ATOM 1420 C CA . TYR A 1 183 ? -1.335 9.244 -11.365 1.00 97.00 183 TYR A CA 1
ATOM 1421 C C . TYR A 1 183 ? -1.659 9.450 -9.886 1.00 97.00 183 TYR A C 1
ATOM 1423 O O . TYR A 1 183 ? -2.755 9.104 -9.445 1.00 97.00 183 TYR A O 1
ATOM 1431 N N . VAL A 1 184 ? -0.748 10.061 -9.116 1.00 97.94 184 VAL A N 1
ATOM 1432 C CA . VAL A 1 184 ? -1.058 10.515 -7.749 1.00 97.94 184 VAL A CA 1
ATOM 1433 C C . VAL A 1 184 ? -2.191 11.535 -7.791 1.00 97.94 184 VAL A C 1
ATOM 1435 O O . VAL A 1 184 ? -3.150 11.421 -7.032 1.00 97.94 184 VAL A O 1
ATOM 1438 N N . GLU A 1 185 ? -2.107 12.515 -8.687 1.00 97.75 185 GLU A N 1
ATOM 1439 C CA . GLU A 1 185 ? -3.125 13.555 -8.837 1.00 97.75 185 GLU A CA 1
ATOM 1440 C C . GLU A 1 185 ? -4.461 12.982 -9.325 1.00 97.75 185 GLU A C 1
ATOM 1442 O O . GLU A 1 185 ? -5.500 13.289 -8.737 1.00 97.75 185 GLU A O 1
ATOM 1447 N N . ALA A 1 186 ? -4.443 12.091 -10.323 1.00 98.25 186 ALA A N 1
ATOM 1448 C CA . ALA A 1 186 ? -5.643 11.415 -10.814 1.00 98.25 186 ALA A CA 1
ATOM 1449 C C . ALA A 1 186 ? -6.335 10.587 -9.718 1.00 98.25 186 ALA A C 1
ATOM 1451 O O . ALA A 1 186 ? -7.552 10.688 -9.548 1.00 98.25 186 ALA A O 1
ATOM 1452 N N . TYR A 1 187 ? -5.572 9.824 -8.930 1.00 98.69 187 TYR A N 1
ATOM 1453 C CA . TYR A 1 187 ? -6.110 9.050 -7.812 1.00 98.69 187 TYR A CA 1
ATOM 1454 C C . TYR A 1 187 ? -6.677 9.952 -6.713 1.00 98.69 187 TYR A C 1
ATOM 1456 O O . TYR A 1 187 ? -7.800 9.740 -6.258 1.00 98.69 187 TYR A O 1
ATOM 1464 N N . LEU A 1 188 ? -5.948 11.007 -6.326 1.00 98.75 188 LEU A N 1
ATOM 1465 C CA . LEU A 1 188 ? -6.407 11.993 -5.344 1.00 98.75 188 LEU A CA 1
ATOM 1466 C C . LEU A 1 188 ? -7.684 12.717 -5.790 1.00 98.75 188 LEU A C 1
ATOM 1468 O O . LEU A 1 188 ? -8.503 13.059 -4.939 1.00 98.75 188 LEU A O 1
ATOM 1472 N N . ALA A 1 189 ? -7.877 12.948 -7.090 1.00 98.56 189 ALA A N 1
ATOM 1473 C CA . ALA A 1 189 ? -9.114 13.524 -7.610 1.00 98.56 189 ALA A CA 1
ATOM 1474 C C . ALA A 1 189 ? -10.328 12.600 -7.400 1.00 98.56 189 ALA A C 1
ATOM 1476 O O . ALA A 1 189 ? -11.439 13.094 -7.250 1.00 98.56 189 ALA A O 1
ATOM 1477 N N . ILE A 1 190 ? -10.119 11.281 -7.358 1.00 98.81 190 ILE A N 1
ATOM 1478 C CA . ILE A 1 190 ? -11.171 10.283 -7.122 1.00 98.81 190 ILE A CA 1
ATOM 1479 C C . ILE A 1 190 ? -11.426 10.124 -5.624 1.00 98.81 190 ILE A C 1
ATOM 1481 O O . ILE A 1 190 ? -12.535 10.337 -5.147 1.00 98.81 190 ILE A O 1
ATOM 1485 N N . VAL A 1 191 ? -10.394 9.772 -4.855 1.00 98.75 191 VAL A N 1
ATOM 1486 C CA . VAL A 1 191 ? -10.580 9.361 -3.452 1.00 98.75 191 VAL A CA 1
ATOM 1487 C C . VAL A 1 191 ? -10.821 10.524 -2.492 1.00 98.75 191 VAL A C 1
ATOM 1489 O O . VAL A 1 191 ? -11.226 10.294 -1.357 1.00 98.75 191 VAL A O 1
ATOM 1492 N N . GLN A 1 192 ? -10.560 11.766 -2.913 1.00 98.56 192 GLN A N 1
ATOM 1493 C CA . GLN A 1 192 ? -10.895 12.969 -2.139 1.00 98.56 192 GLN A CA 1
ATOM 1494 C C . GLN A 1 192 ? -12.209 13.623 -2.584 1.00 98.56 192 GLN A C 1
ATOM 1496 O O . GLN A 1 192 ? -12.594 14.654 -2.014 1.00 98.56 192 GLN A O 1
ATOM 1501 N N . ASP A 1 193 ? -12.873 13.078 -3.606 1.00 98.56 193 ASP A N 1
ATOM 1502 C CA . ASP A 1 193 ? -14.198 13.540 -3.990 1.00 98.56 193 ASP A CA 1
ATOM 1503 C C . ASP A 1 193 ? -15.171 13.333 -2.809 1.00 98.56 193 ASP A C 1
ATOM 1505 O O . ASP A 1 193 ? -15.156 12.267 -2.185 1.00 98.56 193 ASP A O 1
ATOM 1509 N N . PRO A 1 194 ? -15.988 14.337 -2.437 1.00 98.00 194 PRO A N 1
ATOM 1510 C CA . PRO A 1 194 ? -16.881 14.225 -1.287 1.00 98.00 194 PRO A CA 1
ATOM 1511 C C . PRO A 1 194 ? -17.922 13.107 -1.398 1.00 98.00 194 PRO A C 1
ATOM 1513 O O . PRO A 1 194 ? -18.340 12.595 -0.364 1.00 98.00 194 PRO A O 1
ATOM 1516 N N . VAL A 1 195 ? -18.341 12.742 -2.613 1.00 97.62 195 VAL A N 1
ATOM 1517 C CA . VAL A 1 195 ? -19.315 11.675 -2.861 1.00 97.62 195 VAL A CA 1
ATOM 1518 C C . VAL A 1 195 ? -18.580 10.344 -2.942 1.00 97.62 195 VAL A C 1
ATOM 1520 O O . VAL A 1 195 ? -18.770 9.492 -2.072 1.00 97.62 195 VAL A O 1
ATOM 1523 N N . LEU A 1 196 ? -17.668 10.196 -3.908 1.00 98.50 196 LEU A N 1
ATOM 1524 C CA . LEU A 1 196 ? -16.977 8.926 -4.162 1.00 98.50 196 LEU A CA 1
ATOM 1525 C C . LEU A 1 196 ? -16.121 8.505 -2.966 1.00 98.50 196 LEU A C 1
ATOM 1527 O O . LEU A 1 196 ? -16.171 7.365 -2.518 1.00 98.50 196 LEU A O 1
ATOM 1531 N N . GLY A 1 197 ? -15.366 9.433 -2.384 1.00 98.06 197 GLY A N 1
ATOM 1532 C CA . GLY A 1 197 ? -14.478 9.127 -1.271 1.00 98.06 197 GLY A CA 1
ATOM 1533 C C . GLY A 1 197 ? -15.202 8.785 0.037 1.00 98.06 197 GLY A C 1
ATOM 1534 O O . GLY A 1 197 ? -14.629 8.113 0.892 1.00 98.06 197 GLY A O 1
ATOM 1535 N N . SER A 1 198 ? -16.469 9.187 0.196 1.00 96.00 198 SER A N 1
ATOM 1536 C CA . SER A 1 198 ? -17.269 8.880 1.395 1.00 96.00 198 SER A CA 1
ATOM 1537 C C . SER A 1 198 ? -17.736 7.418 1.468 1.00 96.00 198 SER A C 1
ATOM 1539 O O . SER A 1 198 ? -18.074 6.920 2.551 1.00 96.00 198 SER A O 1
ATOM 1541 N N . CYS A 1 199 ? -17.761 6.709 0.331 1.00 96.31 199 CYS A N 1
ATOM 1542 C CA . CYS A 1 199 ? -18.100 5.285 0.276 1.00 96.31 199 CYS A CA 1
ATOM 1543 C C . CYS A 1 199 ? -16.887 4.365 0.503 1.00 96.31 199 CYS A C 1
ATOM 1545 O O . CYS A 1 199 ? -17.064 3.180 0.781 1.00 96.31 199 CYS A O 1
ATOM 1547 N N . ILE A 1 200 ? -15.662 4.902 0.479 1.00 98.56 200 ILE A N 1
ATOM 1548 C CA . ILE A 1 200 ? -14.436 4.129 0.703 1.00 98.56 200 ILE A CA 1
ATOM 1549 C C . ILE A 1 200 ? -14.255 3.882 2.207 1.00 98.56 200 ILE A C 1
ATOM 1551 O O . ILE A 1 200 ? -13.888 4.785 2.960 1.00 98.56 200 ILE A O 1
ATOM 1555 N N . ALA A 1 201 ? -14.495 2.648 2.650 1.00 98.06 201 ALA A N 1
ATOM 1556 C CA . ALA A 1 201 ? -14.391 2.236 4.052 1.00 98.06 201 ALA A CA 1
ATOM 1557 C C . ALA A 1 201 ? -12.996 1.723 4.450 1.00 98.06 201 ALA A C 1
ATOM 1559 O O . ALA A 1 201 ? -12.689 1.673 5.641 1.00 98.06 201 ALA A O 1
ATOM 1560 N N . ALA A 1 202 ? -12.142 1.384 3.481 1.00 98.50 202 ALA A N 1
ATOM 1561 C CA . ALA A 1 202 ? -10.734 1.069 3.711 1.00 98.50 202 ALA A CA 1
ATOM 1562 C C . ALA A 1 202 ? -9.913 1.206 2.424 1.00 98.50 202 ALA A C 1
ATOM 1564 O O . ALA A 1 202 ? -10.423 0.990 1.324 1.00 98.50 202 ALA A O 1
ATOM 1565 N N . GLN A 1 203 ? -8.627 1.521 2.570 1.00 98.81 203 GLN A N 1
ATOM 1566 C CA . GLN A 1 203 ? -7.631 1.412 1.506 1.00 98.81 203 GLN A CA 1
ATOM 1567 C C . GLN A 1 203 ? -6.438 0.605 2.029 1.00 98.81 203 GLN A C 1
ATOM 1569 O O . GLN A 1 203 ? -5.837 0.989 3.033 1.00 98.81 203 GLN A O 1
ATOM 1574 N N . LEU A 1 204 ? -6.105 -0.516 1.394 1.00 98.75 204 LEU A N 1
ATOM 1575 C CA . LEU A 1 204 ? -5.146 -1.494 1.913 1.00 98.75 204 LEU A CA 1
ATOM 1576 C C . LEU A 1 204 ? -4.020 -1.731 0.904 1.00 98.75 204 LEU A C 1
ATOM 1578 O O . LEU A 1 204 ? -4.278 -2.093 -0.242 1.00 98.75 204 LEU A O 1
ATOM 1582 N N . PHE A 1 205 ? -2.774 -1.523 1.333 1.00 98.75 205 PHE A N 1
ATOM 1583 C CA . PHE A 1 205 ? -1.594 -1.618 0.469 1.00 98.75 205 PHE A CA 1
ATOM 1584 C C . PHE A 1 205 ? -0.442 -2.419 1.095 1.00 98.75 205 PHE A C 1
ATOM 1586 O O . PHE A 1 205 ? -0.440 -2.724 2.291 1.00 98.75 205 PHE A O 1
ATOM 1593 N N . GLY A 1 206 ? 0.547 -2.766 0.270 1.00 97.19 206 GLY A N 1
ATOM 1594 C CA . GLY A 1 206 ? 1.778 -3.454 0.663 1.00 97.19 206 GLY A CA 1
ATOM 1595 C C . GLY A 1 206 ? 3.024 -2.698 0.198 1.00 97.19 206 GLY A C 1
ATOM 1596 O O . GLY A 1 206 ? 3.157 -1.501 0.465 1.00 97.19 206 GLY A O 1
ATOM 1597 N N . HIS A 1 207 ? 3.919 -3.415 -0.492 1.00 96.50 207 HIS A N 1
ATOM 1598 C CA . HIS A 1 207 ? 5.127 -2.932 -1.186 1.00 96.50 207 HIS A CA 1
ATOM 1599 C C . HIS A 1 207 ? 6.256 -2.360 -0.308 1.00 96.50 207 HIS A C 1
ATOM 1601 O O . HIS A 1 207 ? 7.402 -2.767 -0.423 1.00 96.50 207 HIS A O 1
ATOM 1607 N N . VAL A 1 208 ? 5.945 -1.483 0.646 1.00 94.25 208 VAL A N 1
ATOM 1608 C CA . VAL A 1 208 ? 6.942 -0.764 1.468 1.00 94.25 208 VAL A CA 1
ATOM 1609 C C . VAL A 1 208 ? 7.631 -1.673 2.507 1.00 94.25 208 VAL A C 1
ATOM 1611 O O . VAL A 1 208 ? 8.685 -1.355 3.063 1.00 94.25 208 VAL A O 1
ATOM 1614 N N . HIS A 1 209 ? 7.049 -2.845 2.791 1.00 94.81 209 HIS A N 1
ATOM 1615 C CA . HIS A 1 209 ? 7.529 -3.808 3.796 1.00 94.81 209 HIS A CA 1
ATOM 1616 C C . HIS A 1 209 ? 7.562 -3.241 5.229 1.00 94.81 209 HIS A C 1
ATOM 1618 O O . HIS A 1 209 ? 8.350 -3.694 6.067 1.00 94.81 209 HIS A O 1
ATOM 1624 N N . LYS A 1 210 ? 6.737 -2.234 5.526 1.00 94.75 210 LYS A N 1
ATOM 1625 C CA . LYS A 1 210 ? 6.652 -1.579 6.837 1.00 94.75 210 LYS A CA 1
ATOM 1626 C C . LYS A 1 210 ? 5.199 -1.443 7.273 1.00 94.75 210 LYS A C 1
ATOM 1628 O O . LYS A 1 210 ? 4.292 -1.393 6.444 1.00 94.75 210 LYS A O 1
ATOM 1633 N N . ASP A 1 211 ? 4.987 -1.427 8.584 1.00 96.25 211 ASP A N 1
ATOM 1634 C CA . ASP A 1 211 ? 3.673 -1.172 9.163 1.00 96.25 211 ASP A CA 1
ATOM 1635 C C . ASP A 1 211 ? 3.435 0.333 9.234 1.00 96.25 211 ASP A C 1
ATOM 1637 O O . ASP A 1 211 ? 4.087 1.053 9.998 1.00 96.25 211 ASP A O 1
ATOM 1641 N N . GLU A 1 212 ? 2.515 0.815 8.405 1.00 94.75 212 GLU A N 1
ATOM 1642 C CA . GLU A 1 212 ? 2.248 2.236 8.278 1.00 94.75 212 GLU A CA 1
ATOM 1643 C C . GLU A 1 212 ? 0.775 2.516 8.035 1.00 94.75 212 GLU A C 1
ATOM 1645 O O . GLU A 1 212 ? -0.016 1.656 7.650 1.00 94.75 212 GLU A O 1
ATOM 1650 N N . PHE A 1 213 ? 0.429 3.782 8.198 1.00 96.62 213 PHE A N 1
ATOM 1651 C CA . PHE A 1 213 ? -0.825 4.330 7.732 1.00 96.62 213 PHE A CA 1
ATOM 1652 C C . PHE A 1 213 ? -0.540 5.605 6.947 1.00 96.62 213 PHE A C 1
ATOM 1654 O O . PHE A 1 213 ? 0.472 6.279 7.162 1.00 96.62 213 PHE A O 1
ATOM 1661 N N . ARG A 1 214 ? -1.457 5.952 6.049 1.00 97.62 214 ARG A N 1
ATOM 1662 C CA . ARG A 1 214 ? -1.401 7.183 5.264 1.00 97.62 214 ARG A CA 1
ATOM 1663 C C . ARG A 1 214 ? -2.705 7.954 5.376 1.00 97.62 214 ARG A C 1
ATOM 1665 O O . ARG A 1 214 ? -3.748 7.408 5.738 1.00 97.62 214 ARG A O 1
ATOM 1672 N N . TYR A 1 215 ? -2.645 9.243 5.066 1.00 97.69 215 TYR A N 1
ATOM 1673 C CA . TYR A 1 215 ? -3.824 10.101 5.048 1.00 97.69 215 TYR A CA 1
ATOM 1674 C C . TYR A 1 215 ? -3.850 11.017 3.828 1.00 97.69 215 TYR A C 1
ATOM 1676 O O . TYR A 1 215 ? -2.817 11.451 3.307 1.00 97.69 215 TYR A O 1
ATOM 1684 N N . LEU A 1 216 ? -5.066 11.326 3.384 1.00 98.25 216 LEU A N 1
ATOM 1685 C CA . LEU A 1 216 ? -5.307 12.210 2.255 1.00 98.25 216 LEU A CA 1
ATOM 1686 C C . LEU A 1 216 ? -5.113 13.683 2.660 1.00 98.25 216 LEU A C 1
ATOM 1688 O O . LEU A 1 216 ? -5.464 14.076 3.778 1.00 98.25 216 LEU A O 1
ATOM 1692 N N . PRO A 1 217 ? -4.602 14.536 1.753 1.00 96.94 217 PRO A N 1
ATOM 1693 C CA . PRO A 1 217 ? -4.588 15.986 1.928 1.00 96.94 217 PRO A CA 1
ATOM 1694 C C . PRO A 1 217 ? -5.960 16.560 2.306 1.00 96.94 217 PRO A C 1
ATOM 1696 O O . PRO A 1 217 ? -6.071 17.331 3.264 1.00 96.94 217 PRO A O 1
ATOM 1699 N N . LYS A 1 218 ? -6.995 16.151 1.569 1.00 97.62 218 LYS A N 1
ATOM 1700 C CA . LYS A 1 218 ? -8.399 16.473 1.806 1.00 97.62 218 LYS A CA 1
ATOM 1701 C C . LYS A 1 218 ? -9.140 15.170 2.079 1.00 97.62 218 LYS A C 1
ATOM 1703 O O . LYS A 1 218 ? -9.293 14.354 1.184 1.00 97.62 2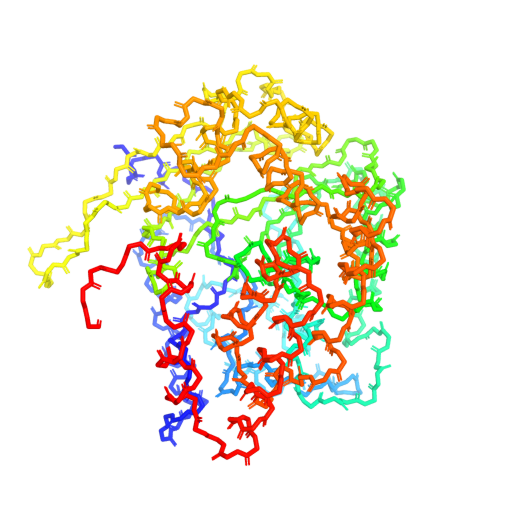18 LYS A O 1
ATOM 1708 N N . ILE A 1 219 ? -9.570 14.982 3.323 1.00 98.31 219 ILE A N 1
ATOM 1709 C CA . ILE A 1 219 ? -10.250 13.762 3.767 1.00 98.31 219 ILE A CA 1
ATOM 1710 C C . ILE A 1 219 ? -11.764 13.970 3.607 1.00 98.31 219 ILE A C 1
ATOM 1712 O O . ILE A 1 219 ? -12.301 14.871 4.257 1.00 98.31 219 ILE A O 1
ATOM 1716 N N . PRO A 1 220 ? -12.455 13.183 2.764 1.00 97.88 220 PRO A N 1
ATOM 1717 C CA . PRO A 1 220 ? -13.914 13.179 2.698 1.00 97.88 220 PRO A CA 1
ATOM 1718 C C . PRO A 1 220 ? -14.532 12.747 4.028 1.00 97.88 220 PRO A C 1
ATOM 1720 O O . PRO A 1 220 ? -13.957 11.949 4.773 1.00 97.88 220 PRO A O 1
ATOM 1723 N N . ALA A 1 221 ? -15.727 13.251 4.329 1.00 96.19 221 ALA A N 1
ATOM 1724 C CA . ALA A 1 221 ? -16.446 12.831 5.523 1.00 96.19 221 ALA A CA 1
ATOM 1725 C C . ALA A 1 221 ? -16.713 11.317 5.473 1.00 96.19 221 ALA A C 1
ATOM 1727 O O . ALA A 1 221 ? -17.196 10.790 4.473 1.00 96.19 221 ALA A O 1
ATOM 1728 N N . GLY A 1 222 ? -16.386 10.617 6.560 1.00 94.06 222 GLY A N 1
ATOM 1729 C CA . GLY A 1 222 ? -16.624 9.180 6.679 1.00 94.06 222 GLY A CA 1
ATOM 1730 C C . GLY A 1 222 ? -15.660 8.272 5.908 1.00 94.06 222 GLY A C 1
ATOM 1731 O O . GLY A 1 222 ? -15.887 7.063 5.935 1.00 94.06 222 GLY A O 1
ATOM 1732 N N . ALA A 1 223 ? -14.612 8.816 5.275 1.00 97.75 223 ALA A N 1
ATOM 1733 C CA . ALA A 1 223 ? -13.577 8.026 4.611 1.00 97.75 223 ALA A CA 1
ATOM 1734 C C . ALA A 1 223 ? -12.798 7.164 5.620 1.00 97.75 223 ALA A C 1
ATOM 1736 O O . ALA A 1 223 ? -12.282 7.663 6.630 1.00 97.75 223 ALA A O 1
ATOM 1737 N N . GLY A 1 224 ? -12.701 5.872 5.325 1.00 98.06 224 GLY A N 1
ATOM 1738 C CA . GLY A 1 224 ? -11.938 4.911 6.112 1.00 98.06 224 GLY A CA 1
ATOM 1739 C C . GLY A 1 224 ? -10.423 5.047 5.934 1.00 98.06 224 GLY A C 1
ATOM 1740 O O . GLY A 1 224 ? -9.961 5.789 5.065 1.00 98.06 224 GLY A O 1
ATOM 1741 N N . PRO A 1 225 ? -9.622 4.367 6.767 1.00 98.12 225 PRO A N 1
ATOM 1742 C CA . PRO A 1 225 ? -8.177 4.553 6.809 1.00 98.12 225 PRO A CA 1
ATOM 1743 C C . PRO A 1 225 ? -7.468 4.005 5.565 1.00 98.12 225 PRO A C 1
ATOM 1745 O O . PRO A 1 225 ? -7.963 3.097 4.898 1.00 98.12 225 PRO A O 1
ATOM 1748 N N . MET A 1 226 ? -6.264 4.524 5.300 1.00 98.62 226 MET A N 1
ATOM 1749 C CA . MET A 1 226 ? -5.302 3.900 4.390 1.00 98.62 226 MET A CA 1
ATOM 1750 C C . MET A 1 226 ? -4.220 3.206 5.214 1.00 98.62 226 MET A C 1
ATOM 1752 O O . MET A 1 226 ? -3.454 3.882 5.901 1.00 98.62 226 MET A O 1
ATOM 1756 N N . LEU A 1 227 ? -4.169 1.878 5.156 1.00 98.25 227 LEU A N 1
ATOM 1757 C CA . LEU A 1 227 ? -3.258 1.051 5.943 1.00 98.25 227 LEU A CA 1
ATOM 1758 C C . LEU A 1 227 ? -2.301 0.289 5.031 1.00 98.25 227 LEU A C 1
ATOM 1760 O O . LEU A 1 227 ? -2.697 -0.256 4.001 1.00 98.25 227 LEU A O 1
ATOM 1764 N N . LEU A 1 228 ? -1.040 0.233 5.440 1.00 97.62 228 LEU A N 1
ATOM 1765 C CA . LEU A 1 228 ? 0.001 -0.570 4.817 1.00 97.62 228 LEU A CA 1
ATOM 1766 C C . LEU A 1 228 ? 0.381 -1.696 5.781 1.00 97.62 228 LEU A C 1
ATOM 1768 O O . LEU A 1 228 ? 0.374 -1.522 7.006 1.00 97.62 228 LEU A O 1
ATOM 1772 N N . THR A 1 229 ? 0.687 -2.873 5.247 1.00 94.69 229 THR A N 1
ATOM 1773 C CA . THR A 1 229 ? 1.196 -3.990 6.050 1.00 94.69 229 THR A CA 1
ATOM 1774 C C . THR A 1 229 ? 2.689 -4.195 5.831 1.00 94.69 229 THR A C 1
ATOM 1776 O O . THR A 1 229 ? 3.184 -4.102 4.706 1.00 94.69 229 THR A O 1
ATOM 1779 N N . ALA A 1 230 ? 3.405 -4.533 6.908 1.00 94.62 230 ALA A N 1
ATOM 1780 C CA . ALA A 1 230 ? 4.750 -5.074 6.776 1.00 94.62 230 ALA A CA 1
ATOM 1781 C C . ALA A 1 230 ? 4.698 -6.447 6.089 1.00 94.62 230 ALA A C 1
ATOM 1783 O O . ALA A 1 230 ? 3.661 -7.120 6.089 1.00 94.62 230 ALA A O 1
ATOM 1784 N N . SER A 1 231 ? 5.811 -6.836 5.478 1.00 95.12 231 SER A N 1
ATOM 1785 C CA . SER A 1 231 ? 5.900 -8.039 4.657 1.00 95.12 231 SER A CA 1
ATOM 1786 C C . SER A 1 231 ? 6.273 -9.274 5.477 1.00 95.12 231 SER A C 1
ATOM 1788 O O . SER A 1 231 ? 6.791 -9.190 6.592 1.00 95.12 231 SER A O 1
ATOM 1790 N N . ILE A 1 232 ? 6.054 -10.448 4.884 1.00 94.38 232 ILE A N 1
ATOM 1791 C CA . ILE A 1 232 ? 6.604 -11.714 5.383 1.00 94.38 232 ILE A CA 1
ATOM 1792 C C . ILE A 1 232 ? 8.108 -11.802 5.074 1.00 94.38 232 ILE A C 1
ATOM 1794 O O . ILE A 1 232 ? 8.867 -12.370 5.850 1.00 94.38 232 ILE A O 1
ATOM 1798 N N . SER A 1 233 ? 8.570 -11.234 3.957 1.00 91.44 233 SER A N 1
ATOM 1799 C CA . SER A 1 233 ? 9.993 -11.246 3.608 1.00 91.44 233 SER A CA 1
ATOM 1800 C C . SER A 1 233 ? 10.798 -10.284 4.498 1.00 91.44 233 SER A C 1
ATOM 1802 O O . SER A 1 233 ? 10.488 -9.093 4.527 1.00 91.44 233 SER A O 1
ATOM 1804 N N . PRO A 1 234 ? 11.872 -10.735 5.172 1.00 88.94 234 PRO A N 1
ATOM 1805 C CA . PRO A 1 234 ? 12.689 -9.877 6.031 1.00 88.94 234 PRO A CA 1
ATOM 1806 C C . PRO A 1 234 ? 13.738 -9.050 5.269 1.00 88.94 234 PRO A C 1
ATOM 1808 O O . PRO A 1 234 ? 14.519 -8.331 5.891 1.00 88.94 234 PRO A O 1
ATOM 1811 N N . VAL A 1 235 ? 13.788 -9.154 3.934 1.00 84.62 235 VAL A N 1
ATOM 1812 C CA . VAL A 1 235 ? 14.878 -8.617 3.093 1.00 84.62 235 VAL A CA 1
ATOM 1813 C C . VAL A 1 235 ? 15.097 -7.106 3.247 1.00 84.62 235 VAL A C 1
ATOM 1815 O O . VAL A 1 235 ? 16.213 -6.628 3.071 1.00 84.62 235 VAL A O 1
ATOM 1818 N N . TYR A 1 236 ? 14.069 -6.356 3.660 1.00 81.50 236 TYR A N 1
ATOM 1819 C CA . TYR A 1 236 ? 14.162 -4.916 3.917 1.00 81.50 236 TYR A CA 1
ATOM 1820 C C . TYR A 1 236 ? 14.108 -4.566 5.405 1.00 81.50 236 TYR A C 1
ATOM 1822 O O . TYR A 1 236 ? 13.477 -3.580 5.802 1.00 81.50 236 TYR A O 1
ATOM 1830 N N . TYR A 1 237 ? 14.816 -5.353 6.218 1.00 84.94 237 TYR A N 1
ATOM 1831 C CA . TYR A 1 237 ? 15.086 -5.073 7.632 1.00 84.94 237 TYR A CA 1
ATOM 1832 C C . TYR A 1 237 ? 13.812 -4.887 8.462 1.00 84.94 237 TYR A C 1
ATOM 1834 O O . TYR A 1 237 ? 13.685 -3.970 9.278 1.00 84.94 237 TYR A O 1
ATOM 1842 N N . ASN A 1 238 ? 12.846 -5.763 8.224 1.00 89.88 238 ASN A N 1
ATOM 1843 C CA . ASN A 1 238 ? 11.666 -5.943 9.049 1.00 89.88 238 ASN A CA 1
ATOM 1844 C C . ASN A 1 238 ? 11.611 -7.391 9.512 1.00 89.88 238 ASN A C 1
ATOM 1846 O O . ASN A 1 238 ? 12.151 -8.296 8.875 1.00 89.88 238 ASN A O 1
ATOM 1850 N N . TRP A 1 239 ? 10.925 -7.610 10.620 1.00 93.44 239 TRP A N 1
ATOM 1851 C CA . TRP A 1 239 ? 10.518 -8.957 10.964 1.00 93.44 239 TRP A CA 1
ATOM 1852 C C . TRP A 1 239 ? 9.325 -9.388 10.089 1.00 93.44 239 TRP A C 1
ATOM 1854 O O . TRP A 1 239 ? 8.502 -8.532 9.755 1.00 93.44 239 TRP A O 1
ATOM 1864 N N . PRO A 1 240 ? 9.233 -10.674 9.689 1.00 94.81 240 PRO A N 1
ATOM 1865 C CA . PRO A 1 240 ? 8.064 -11.217 9.009 1.00 94.81 240 PRO A CA 1
ATOM 1866 C C . PRO A 1 240 ? 6.788 -10.956 9.803 1.00 94.81 240 PRO A C 1
ATOM 1868 O O . PRO A 1 240 ? 6.751 -11.227 11.007 1.00 94.81 240 PRO A O 1
ATOM 1871 N N . THR A 1 241 ? 5.754 -10.482 9.113 1.00 94.12 241 THR A N 1
ATOM 1872 C CA . THR A 1 241 ? 4.524 -9.972 9.723 1.00 94.12 241 THR A CA 1
ATOM 1873 C C . THR A 1 241 ? 3.272 -10.408 8.970 1.00 94.12 241 THR A C 1
ATOM 1875 O O . THR A 1 241 ? 3.276 -10.485 7.744 1.00 94.12 241 THR A O 1
ATOM 1878 N N . PHE A 1 242 ? 2.167 -10.578 9.700 1.00 94.31 242 PHE A N 1
ATOM 1879 C CA . PHE A 1 242 ? 0.814 -10.469 9.144 1.00 94.31 242 PHE A CA 1
ATOM 1880 C C . PHE A 1 242 ? -0.125 -9.725 10.111 1.00 94.31 242 PHE A C 1
ATOM 1882 O O . PHE A 1 242 ? 0.202 -9.517 11.284 1.00 94.31 242 PHE A O 1
ATOM 1889 N N . LYS A 1 243 ? -1.304 -9.322 9.623 1.00 95.38 243 LYS A N 1
ATOM 1890 C CA . LYS A 1 243 ? -2.358 -8.678 10.420 1.00 95.38 243 LYS A CA 1
ATOM 1891 C C . LYS A 1 243 ? -3.640 -9.507 10.381 1.00 95.38 243 LYS A C 1
ATOM 1893 O O . LYS A 1 243 ? -4.013 -10.011 9.328 1.00 95.38 243 LYS A O 1
ATOM 1898 N N . LEU A 1 244 ? -4.320 -9.602 11.519 1.00 95.25 244 LEU A N 1
ATOM 1899 C CA . LEU A 1 244 ? -5.723 -9.999 11.601 1.00 95.25 244 LEU A CA 1
ATOM 1900 C C . LEU A 1 244 ? -6.558 -8.729 11.733 1.00 95.25 244 LEU A C 1
ATOM 1902 O O . LEU A 1 244 ? -6.334 -7.952 12.661 1.00 95.25 244 LEU A O 1
ATOM 1906 N N . VAL A 1 245 ? -7.478 -8.506 10.801 1.00 95.25 245 VAL A N 1
ATOM 1907 C CA . VAL A 1 245 ? -8.278 -7.280 10.718 1.00 95.25 245 VAL A CA 1
ATOM 1908 C C . VAL A 1 245 ? -9.718 -7.591 11.102 1.00 95.25 245 VAL A C 1
ATOM 1910 O O . VAL A 1 245 ? -10.301 -8.549 10.604 1.00 95.25 245 VAL A O 1
ATOM 1913 N N . GLU A 1 246 ? -10.279 -6.770 11.980 1.00 95.25 246 GLU A N 1
ATOM 1914 C CA . GLU A 1 246 ? -11.680 -6.824 12.385 1.00 95.25 246 GLU A CA 1
ATOM 1915 C C . GLU A 1 246 ? -12.432 -5.698 11.679 1.00 95.25 246 GLU A C 1
ATOM 1917 O O . GLU A 1 246 ? -11.946 -4.565 11.599 1.00 95.25 246 GLU A O 1
ATOM 1922 N N . TYR A 1 247 ? -13.618 -6.001 11.165 1.00 95.25 247 TYR A N 1
ATOM 1923 C CA . TYR A 1 247 ? -14.466 -5.028 10.494 1.00 95.25 247 TYR A CA 1
ATOM 1924 C C . TYR A 1 247 ? -15.931 -5.247 10.865 1.00 95.25 247 TYR A C 1
ATOM 1926 O O . TYR A 1 247 ? -16.336 -6.334 11.272 1.00 95.25 247 TYR A O 1
ATOM 1934 N N . ASP A 1 248 ? -16.713 -4.185 10.752 1.00 94.94 248 ASP A N 1
ATOM 1935 C CA . ASP A 1 248 ? -18.136 -4.185 11.051 1.00 94.94 248 ASP A CA 1
ATOM 1936 C C . ASP A 1 248 ? -18.920 -4.809 9.880 1.00 94.94 248 ASP A C 1
ATOM 1938 O O . ASP A 1 248 ? -18.811 -4.324 8.747 1.00 94.94 248 ASP A O 1
ATOM 1942 N N . PRO A 1 249 ? -19.723 -5.863 10.102 1.00 92.31 249 PRO A N 1
ATOM 1943 C CA . PRO A 1 249 ? -20.469 -6.515 9.033 1.00 92.31 249 PRO A CA 1
ATOM 1944 C C . PRO A 1 249 ? -21.603 -5.652 8.458 1.00 92.31 249 PRO A C 1
ATOM 1946 O O . PRO A 1 249 ? -22.034 -5.920 7.338 1.00 92.31 249 PRO A O 1
ATOM 1949 N N . GLU A 1 250 ? -22.078 -4.622 9.148 1.00 91.81 250 GLU A N 1
ATOM 1950 C CA . GLU A 1 250 ? -23.104 -3.702 8.653 1.00 91.81 250 GLU A CA 1
ATOM 1951 C C . GLU A 1 250 ? -22.466 -2.502 7.955 1.00 91.81 250 GLU A C 1
ATOM 1953 O O . GLU A 1 250 ? -22.744 -2.232 6.786 1.00 91.81 250 GLU A O 1
ATOM 1958 N N . THR A 1 251 ? -21.560 -1.802 8.642 1.00 93.19 251 THR A N 1
ATOM 1959 C CA . THR A 1 251 ? -20.966 -0.561 8.116 1.00 93.19 251 THR A CA 1
ATOM 1960 C C . THR A 1 251 ? -19.765 -0.797 7.207 1.00 93.19 251 THR A C 1
ATOM 1962 O O . THR A 1 251 ? -19.298 0.138 6.555 1.00 93.19 251 THR A O 1
ATOM 1965 N N . LYS A 1 252 ? -19.240 -2.028 7.169 1.00 95.25 252 LYS A N 1
ATOM 1966 C CA . LYS A 1 252 ? -18.032 -2.443 6.436 1.00 95.25 252 LYS A CA 1
ATOM 1967 C C . LYS A 1 252 ? -16.770 -1.664 6.805 1.00 95.25 252 LYS A C 1
ATOM 1969 O O . LYS A 1 252 ? -15.770 -1.722 6.090 1.00 95.25 252 LYS A O 1
ATOM 1974 N N . ARG A 1 253 ? -16.793 -0.918 7.908 1.00 96.06 253 ARG A N 1
ATOM 1975 C CA . ARG A 1 253 ? -15.645 -0.154 8.398 1.00 96.06 253 ARG A CA 1
ATOM 1976 C C . ARG A 1 253 ? -14.700 -1.060 9.156 1.00 96.06 253 ARG A C 1
ATOM 1978 O O . ARG A 1 253 ? -15.139 -1.950 9.877 1.00 96.06 253 ARG A O 1
ATOM 1985 N N . LEU A 1 254 ? -13.406 -0.789 9.036 1.00 97.25 254 LEU A N 1
ATOM 1986 C CA . LEU A 1 254 ? -12.421 -1.429 9.899 1.00 97.25 254 LEU A CA 1
ATOM 1987 C C . LEU A 1 254 ? -12.656 -0.984 11.340 1.00 97.25 254 LEU A C 1
ATOM 1989 O O . LEU A 1 254 ? -12.809 0.207 11.593 1.00 97.25 254 LEU A O 1
ATOM 1993 N N . LEU A 1 255 ? -12.670 -1.932 12.266 1.00 97.25 255 LEU A N 1
ATOM 1994 C CA . LEU A 1 255 ? -12.847 -1.685 13.695 1.00 97.25 255 LEU A CA 1
ATOM 1995 C C . LEU A 1 255 ? -11.494 -1.679 14.401 1.00 97.25 255 LEU A C 1
ATOM 1997 O O . LEU A 1 255 ? -11.179 -0.768 15.159 1.00 97.25 255 LEU A O 1
ATOM 2001 N N . ASN A 1 256 ? -10.670 -2.686 14.120 1.00 96.94 256 ASN A N 1
ATOM 2002 C CA . ASN A 1 256 ? -9.386 -2.887 14.775 1.00 96.94 256 ASN A CA 1
ATOM 2003 C C . ASN A 1 256 ? -8.487 -3.783 13.911 1.00 96.94 256 ASN A C 1
ATOM 2005 O O . ASN A 1 256 ? -8.937 -4.413 12.951 1.00 96.94 256 ASN A O 1
ATOM 2009 N N . TYR A 1 257 ? -7.212 -3.884 14.268 1.00 96.12 257 TYR A N 1
ATOM 2010 C CA . TYR A 1 257 ? -6.380 -4.986 13.810 1.00 96.12 257 TYR A CA 1
ATOM 2011 C C . TYR A 1 257 ? -5.379 -5.414 14.880 1.00 96.12 257 TYR A C 1
ATOM 2013 O O . TYR A 1 257 ? -4.935 -4.624 15.717 1.00 96.12 257 TYR A O 1
ATOM 2021 N N . ARG A 1 258 ? -4.979 -6.683 14.799 1.00 95.81 258 ARG A N 1
ATOM 2022 C CA . ARG A 1 258 ? -3.919 -7.284 15.607 1.00 95.81 258 ARG A CA 1
ATOM 2023 C C . ARG A 1 258 ? -2.780 -7.711 14.700 1.00 95.81 258 ARG A C 1
ATOM 2025 O O . ARG A 1 258 ? -2.976 -8.488 13.769 1.00 95.81 258 ARG A O 1
ATOM 2032 N N . ALA A 1 259 ? -1.593 -7.191 14.967 1.00 95.38 259 ALA A N 1
ATOM 2033 C CA . ALA A 1 259 ? -0.387 -7.539 14.236 1.00 95.38 259 ALA A CA 1
ATOM 2034 C C . ALA A 1 259 ? 0.343 -8.702 14.913 1.00 95.38 259 ALA A C 1
ATOM 2036 O O . ALA A 1 259 ? 0.501 -8.722 16.136 1.00 95.38 259 ALA A O 1
ATOM 2037 N N . PHE A 1 260 ? 0.845 -9.633 14.109 1.00 94.56 260 PHE A N 1
ATOM 2038 C CA . PHE A 1 260 ? 1.675 -10.752 14.542 1.00 94.56 260 PHE A CA 1
ATOM 2039 C C . PHE A 1 260 ? 2.992 -10.724 13.781 1.00 94.56 260 PHE A C 1
ATOM 2041 O O . PHE A 1 260 ? 3.030 -10.344 12.612 1.00 94.56 260 PHE A O 1
ATOM 2048 N N . TYR A 1 261 ? 4.069 -11.128 14.444 1.00 94.25 261 TYR A N 1
ATOM 2049 C CA . TYR A 1 261 ? 5.406 -11.112 13.863 1.00 94.25 261 TYR A CA 1
ATOM 2050 C C . TYR A 1 261 ? 6.252 -12.274 14.378 1.00 94.25 261 TYR A C 1
ATOM 2052 O O . TYR A 1 261 ? 5.939 -12.868 15.412 1.00 94.25 261 TYR A O 1
ATOM 2060 N N . VAL A 1 262 ? 7.345 -12.589 13.691 1.00 92.19 262 VAL A N 1
ATOM 2061 C CA . VAL A 1 262 ? 8.378 -13.501 14.211 1.00 92.19 262 VAL A CA 1
ATOM 2062 C C . VAL A 1 262 ? 9.593 -12.685 14.624 1.00 92.19 262 VAL A C 1
ATOM 2064 O O . VAL A 1 262 ? 10.004 -11.788 13.907 1.00 92.19 262 VAL A O 1
ATOM 2067 N N . SER A 1 263 ? 10.191 -12.971 15.777 1.00 88.12 263 SER A N 1
ATOM 2068 C CA . SER A 1 263 ? 11.379 -12.231 16.237 1.00 88.12 263 SER A CA 1
ATOM 2069 C C . SER A 1 263 ? 12.699 -12.928 15.907 1.00 88.12 263 SER A C 1
ATOM 2071 O O . SER A 1 263 ? 13.752 -12.438 16.300 1.00 88.12 263 SER A O 1
ATOM 2073 N N . GLU A 1 264 ? 12.630 -14.108 15.289 1.00 85.75 264 GLU A N 1
ATOM 2074 C CA . GLU A 1 264 ? 13.761 -14.953 14.910 1.00 85.75 264 GLU A CA 1
ATOM 2075 C C . GLU A 1 264 ? 13.372 -15.748 13.657 1.00 85.75 264 GLU A C 1
ATOM 2077 O O . GLU A 1 264 ? 12.249 -16.256 13.571 1.00 85.75 264 GLU A O 1
ATOM 2082 N N . LEU A 1 265 ? 14.281 -15.847 12.682 1.00 84.62 265 LEU A N 1
ATOM 2083 C CA . LEU A 1 265 ? 14.047 -16.650 11.481 1.00 84.62 265 LEU A CA 1
ATOM 2084 C C . LEU A 1 265 ? 14.324 -18.138 11.757 1.00 84.62 265 LEU A C 1
ATOM 2086 O O . LEU A 1 265 ? 15.277 -18.457 12.476 1.00 84.62 265 LEU A O 1
ATOM 2090 N N . PRO A 1 266 ? 13.549 -19.056 11.152 1.00 80.19 266 PRO A N 1
ATOM 2091 C CA . PRO A 1 266 ? 13.853 -20.484 11.144 1.00 80.19 266 PRO A CA 1
ATOM 2092 C C . PRO A 1 266 ? 15.281 -20.769 10.671 1.00 80.19 266 PRO A C 1
ATOM 2094 O O . PRO A 1 266 ? 15.694 -20.284 9.619 1.00 80.19 266 PRO A O 1
ATOM 2097 N N . ARG A 1 267 ? 16.024 -21.614 11.396 1.00 78.31 267 ARG A N 1
ATOM 2098 C CA . ARG A 1 267 ? 17.357 -22.088 10.961 1.00 78.31 267 ARG A CA 1
ATOM 2099 C C . ARG A 1 267 ? 17.297 -23.290 10.010 1.00 78.31 267 ARG A C 1
ATOM 2101 O O . ARG A 1 267 ? 18.331 -23.803 9.597 1.00 78.31 267 ARG A O 1
ATOM 2108 N N . GLY A 1 268 ? 16.096 -23.765 9.694 1.00 76.38 268 GLY A N 1
ATOM 2109 C CA . GLY A 1 268 ? 15.852 -24.905 8.817 1.00 76.38 268 GLY A CA 1
ATOM 2110 C C . GLY A 1 268 ? 14.417 -25.428 8.944 1.00 76.38 268 GLY A C 1
ATOM 2111 O O . GLY A 1 268 ? 13.672 -24.975 9.816 1.00 76.38 268 GLY A O 1
ATOM 2112 N N . PRO A 1 269 ? 14.022 -26.411 8.118 1.00 72.00 269 PRO A N 1
ATOM 2113 C CA . PRO A 1 269 ? 12.645 -26.914 8.053 1.00 72.00 269 PRO A CA 1
ATOM 2114 C C . PRO A 1 269 ? 12.174 -27.606 9.344 1.00 72.00 269 PRO A C 1
ATOM 2116 O O . PRO A 1 269 ? 10.977 -27.681 9.596 1.00 72.00 269 PRO A O 1
ATOM 2119 N N . ALA A 1 270 ? 13.102 -28.079 10.184 1.00 76.62 270 ALA A N 1
ATOM 2120 C CA . ALA A 1 270 ? 12.794 -28.722 11.463 1.00 76.62 270 ALA A CA 1
ATOM 2121 C C . ALA A 1 270 ? 12.388 -27.738 12.581 1.00 76.62 270 ALA A C 1
ATOM 2123 O O . ALA A 1 270 ? 11.976 -28.172 13.654 1.00 76.62 270 ALA A O 1
ATOM 2124 N N . GLN A 1 271 ? 12.520 -26.424 12.361 1.00 81.62 271 GLN A N 1
ATOM 2125 C CA . GLN A 1 271 ? 12.164 -25.390 13.335 1.00 81.62 271 GLN A CA 1
ATOM 2126 C C . GLN A 1 271 ? 11.152 -24.421 12.714 1.00 81.62 271 GLN A C 1
ATOM 2128 O O . GLN A 1 271 ? 11.561 -23.438 12.097 1.00 81.62 271 GLN A O 1
ATOM 2133 N N . PRO A 1 272 ? 9.836 -24.669 12.845 1.00 81.88 272 PRO A N 1
ATOM 2134 C CA . PRO A 1 272 ? 8.836 -23.769 12.288 1.00 81.88 272 PRO A CA 1
ATOM 2135 C C . PRO A 1 272 ? 8.905 -22.383 12.954 1.00 81.88 272 PRO A C 1
ATOM 2137 O O . PRO A 1 272 ? 9.226 -22.288 14.148 1.00 81.88 272 PRO A O 1
ATOM 2140 N N . PRO A 1 273 ? 8.578 -21.306 12.214 1.00 86.50 273 PRO A N 1
ATOM 2141 C CA . PRO A 1 273 ? 8.599 -19.951 12.749 1.00 86.50 273 PRO A CA 1
ATOM 2142 C C . PRO A 1 273 ? 7.657 -19.814 13.948 1.00 86.50 273 PRO A C 1
ATOM 2144 O O . PRO A 1 273 ? 6.495 -20.220 13.899 1.00 86.50 273 PRO A O 1
ATOM 2147 N N . GLN A 1 274 ? 8.157 -19.206 15.022 1.00 89.25 274 GLN A N 1
ATOM 2148 C CA . GLN A 1 274 ? 7.373 -18.944 16.227 1.00 89.25 274 GLN A CA 1
ATOM 2149 C C . GLN A 1 274 ? 6.725 -17.561 16.131 1.00 89.25 274 GLN A C 1
ATOM 2151 O O . GLN A 1 274 ? 7.346 -16.544 16.450 1.00 89.25 274 GLN A O 1
ATOM 2156 N N . TRP A 1 275 ? 5.472 -17.532 15.675 1.00 90.94 275 TRP A N 1
ATOM 2157 C CA . TRP A 1 275 ? 4.676 -16.309 15.597 1.00 90.94 275 TRP A CA 1
ATOM 2158 C C . TRP A 1 275 ? 4.315 -15.791 16.989 1.00 90.94 275 TRP A C 1
ATOM 2160 O O . TRP A 1 275 ? 3.780 -16.515 17.829 1.00 90.94 275 TRP A O 1
ATOM 2170 N N . LYS A 1 276 ? 4.581 -14.507 17.215 1.00 92.38 276 LYS A N 1
ATOM 2171 C CA . LYS A 1 276 ? 4.303 -13.780 18.452 1.00 92.38 276 LYS A CA 1
ATOM 2172 C C . LYS A 1 276 ? 3.253 -12.711 18.192 1.00 92.38 276 LYS A C 1
ATOM 2174 O O . LYS A 1 276 ? 3.207 -12.109 17.120 1.00 92.38 276 LYS A O 1
ATOM 2179 N N . PHE A 1 277 ? 2.427 -12.456 19.200 1.00 94.00 277 PHE A N 1
ATOM 2180 C CA . PHE A 1 277 ? 1.570 -11.279 19.206 1.00 94.00 277 PHE A CA 1
ATOM 2181 C C . PHE A 1 277 ? 2.442 -10.017 19.247 1.00 94.00 277 PHE A C 1
ATOM 2183 O O . PHE A 1 277 ? 3.340 -9.904 20.083 1.00 94.00 277 PHE A O 1
ATOM 2190 N N . GLY A 1 278 ? 2.200 -9.101 18.313 1.00 94.31 278 GLY A N 1
ATOM 2191 C CA . GLY A 1 278 ? 2.833 -7.792 18.255 1.00 94.31 278 GLY A CA 1
ATOM 2192 C C . GLY A 1 278 ? 2.038 -6.790 19.075 1.00 94.31 278 GLY A C 1
ATOM 2193 O O . GLY A 1 278 ? 2.360 -6.537 20.236 1.00 94.31 278 GLY A O 1
ATOM 2194 N N . TYR A 1 279 ? 1.004 -6.220 18.461 1.00 96.44 279 TYR A N 1
ATOM 2195 C CA . TYR A 1 279 ? 0.140 -5.243 19.110 1.00 96.44 279 TYR A CA 1
ATOM 2196 C C . TYR A 1 279 ? -1.288 -5.299 18.579 1.00 96.44 279 TYR A C 1
ATOM 2198 O O . TYR A 1 279 ? -1.543 -5.765 17.469 1.00 96.44 279 TYR A O 1
ATOM 2206 N N . ASP A 1 280 ? -2.198 -4.791 19.401 1.00 97.12 280 ASP A N 1
ATOM 2207 C CA . ASP A 1 280 ? -3.575 -4.465 19.053 1.00 97.12 280 ASP A CA 1
ATOM 2208 C C . ASP A 1 280 ? -3.656 -2.942 18.867 1.00 97.12 280 ASP A C 1
ATOM 2210 O O . ASP A 1 280 ? -3.118 -2.187 19.694 1.00 97.12 280 ASP A O 1
ATOM 2214 N N . LEU A 1 281 ? -4.237 -2.491 17.750 1.00 97.56 281 LEU A N 1
ATOM 2215 C CA . LEU A 1 281 ? -4.243 -1.078 17.370 1.00 97.56 281 LEU A CA 1
ATOM 2216 C C . LEU A 1 281 ? -4.941 -0.226 18.435 1.00 97.56 281 LEU A C 1
ATOM 2218 O O . LEU A 1 281 ? -4.355 0.760 18.885 1.00 97.56 281 LEU A O 1
ATOM 2222 N N . LEU A 1 282 ? -6.149 -0.603 18.856 1.00 97.06 282 LEU A N 1
ATOM 2223 C CA . LEU A 1 282 ? -6.939 0.186 19.806 1.00 97.06 282 LEU A CA 1
ATOM 2224 C C . LEU A 1 282 ? -6.345 0.152 21.219 1.00 97.06 282 LEU A C 1
ATOM 2226 O O . LEU A 1 282 ? -6.357 1.166 21.914 1.00 97.06 282 LEU A O 1
ATOM 2230 N N . GLN A 1 283 ? -5.722 -0.959 21.627 1.00 96.81 283 GLN A N 1
ATOM 2231 C CA . GLN A 1 283 ? -4.966 -0.993 22.889 1.00 96.81 283 GLN A CA 1
ATOM 2232 C C . GLN A 1 283 ? -3.732 -0.078 22.861 1.00 96.81 283 GLN A C 1
ATOM 2234 O O . GLN A 1 283 ? -3.351 0.503 23.879 1.00 96.81 283 GLN A O 1
ATOM 2239 N N . THR A 1 284 ? -3.080 0.036 21.702 1.00 96.62 284 THR A N 1
ATOM 2240 C CA . THR A 1 284 ? -1.868 0.853 21.538 1.00 96.62 284 THR A CA 1
ATOM 2241 C C . THR A 1 284 ? -2.198 2.337 21.406 1.00 96.62 284 THR A C 1
ATOM 2243 O O . THR A 1 284 ? -1.473 3.174 21.950 1.00 96.62 284 THR A O 1
ATOM 2246 N N . TYR A 1 285 ? -3.301 2.652 20.726 1.00 96.62 285 TYR A N 1
ATOM 2247 C CA . TYR A 1 285 ? -3.780 4.001 20.442 1.00 96.62 285 TYR A CA 1
ATOM 2248 C C . TYR A 1 285 ? -5.240 4.166 20.906 1.00 96.62 285 TYR A C 1
ATOM 2250 O O . TYR A 1 285 ? -6.137 4.268 20.068 1.00 96.62 285 TYR A O 1
ATOM 2258 N N . PRO A 1 286 ? -5.498 4.255 22.226 1.00 94.69 286 PRO A N 1
ATOM 2259 C CA . PRO A 1 286 ? -6.853 4.305 22.797 1.00 94.69 286 PRO A CA 1
ATOM 2260 C C . PRO A 1 286 ? -7.650 5.570 22.436 1.00 94.69 286 PRO A C 1
ATOM 2262 O O . PRO A 1 286 ? -8.821 5.697 22.768 1.00 94.69 286 PRO A O 1
ATOM 2265 N N . GLN A 1 287 ? -7.013 6.543 21.785 1.00 93.00 287 GLN A N 1
ATOM 2266 C CA . GLN A 1 287 ? -7.665 7.712 21.200 1.00 93.00 287 GLN A CA 1
ATOM 2267 C C . GLN A 1 287 ? -8.389 7.428 19.877 1.00 93.00 287 GLN A C 1
ATOM 2269 O O . GLN A 1 287 ? -9.091 8.315 19.396 1.00 93.00 287 GLN A O 1
ATOM 2274 N N . LEU A 1 288 ? -8.145 6.277 19.246 1.00 95.69 288 LEU A N 1
ATOM 2275 C CA . LEU A 1 288 ? -8.871 5.861 18.050 1.00 95.69 288 LEU A CA 1
ATOM 2276 C C . LEU A 1 288 ? -10.251 5.320 18.458 1.00 95.69 288 LEU A C 1
ATOM 2278 O O . LEU A 1 288 ? -10.368 4.710 19.522 1.00 95.69 288 LEU A O 1
ATOM 2282 N N . PRO A 1 289 ? -11.300 5.549 17.653 1.00 92.62 289 PRO A N 1
ATOM 2283 C CA . PRO A 1 289 ? -12.649 5.133 18.013 1.00 92.62 289 PRO A CA 1
ATOM 2284 C C . PRO A 1 289 ? -12.835 3.617 17.878 1.00 92.62 289 PRO A C 1
ATOM 2286 O O . PRO A 1 289 ? -12.395 3.015 16.903 1.00 92.62 289 PRO A O 1
ATOM 2289 N N . GLU A 1 290 ? -13.577 3.020 18.813 1.00 87.06 290 GLU A N 1
ATOM 2290 C CA . GLU A 1 290 ? -13.982 1.607 18.740 1.00 87.06 290 GLU A CA 1
ATOM 2291 C C . GLU A 1 290 ? -15.078 1.366 17.682 1.00 87.06 290 GLU A C 1
ATOM 2293 O O . GLU A 1 290 ? -15.143 0.296 17.089 1.00 87.06 290 GLU A O 1
ATOM 2298 N N . GLY A 1 291 ? -15.921 2.370 17.401 1.00 87.06 291 GLY A N 1
ATOM 2299 C CA . GLY A 1 291 ? -17.089 2.273 16.506 1.00 87.06 291 GLY A CA 1
ATOM 2300 C C . GLY A 1 291 ? -16.794 2.385 15.004 1.00 87.06 291 GLY A C 1
ATOM 2301 O O . GLY A 1 291 ? -17.670 2.782 14.236 1.00 87.06 291 GLY A O 1
ATOM 2302 N N . GLY A 1 292 ? -15.560 2.104 14.585 1.00 93.44 292 GLY A N 1
ATOM 2303 C CA . GLY A 1 292 ? -15.124 2.184 13.193 1.00 93.44 292 GLY A CA 1
ATOM 2304 C C . GLY A 1 292 ? -14.097 3.282 12.949 1.00 93.44 292 GLY A C 1
ATOM 2305 O O . GLY A 1 292 ? -14.342 4.468 13.166 1.00 93.44 292 GLY A O 1
ATOM 2306 N N . LEU A 1 293 ? -12.949 2.861 12.437 1.00 97.31 293 LEU A N 1
ATOM 2307 C CA . LEU A 1 293 ? -11.791 3.689 12.159 1.00 97.31 293 LEU A CA 1
ATOM 2308 C C . LEU A 1 293 ? -12.058 4.658 11.004 1.00 97.31 293 LEU A C 1
ATOM 2310 O O . LEU A 1 293 ? -12.490 4.249 9.922 1.00 97.31 293 LEU A O 1
ATOM 2314 N N . LEU A 1 294 ? -11.718 5.935 11.196 1.00 97.44 294 LEU A N 1
ATOM 2315 C CA . LEU A 1 294 ? -11.737 6.943 10.139 1.00 97.44 294 LEU A CA 1
ATOM 2316 C C . LEU A 1 294 ? -10.334 7.449 9.835 1.00 97.44 294 LEU A C 1
ATOM 2318 O O . LEU A 1 294 ? -9.480 7.597 10.708 1.00 97.44 294 LEU A O 1
ATOM 2322 N N . MET A 1 295 ? -10.104 7.833 8.580 1.00 98.00 295 MET A N 1
ATOM 2323 C CA . MET A 1 295 ? -8.835 8.443 8.178 1.00 98.00 295 MET A CA 1
ATOM 2324 C C . MET A 1 295 ? -8.539 9.746 8.939 1.00 98.00 295 MET A C 1
ATOM 2326 O O . MET A 1 295 ? -7.377 10.081 9.181 1.00 98.00 295 MET A O 1
ATOM 2330 N N . ALA A 1 296 ? -9.582 10.481 9.338 1.00 97.38 296 ALA A N 1
ATOM 2331 C CA . ALA A 1 296 ? -9.447 11.691 10.143 1.00 97.38 296 ALA A CA 1
ATOM 2332 C C . ALA A 1 296 ? -8.802 11.414 11.515 1.00 97.38 296 ALA A C 1
ATOM 2334 O O . ALA A 1 296 ? -8.007 12.235 11.978 1.00 97.38 296 ALA A O 1
ATOM 2335 N N . ASP A 1 297 ? -9.061 10.249 12.113 1.00 96.50 297 ASP A N 1
ATOM 2336 C CA . ASP A 1 297 ? -8.493 9.857 13.407 1.00 96.50 297 ASP A CA 1
ATOM 2337 C C . ASP A 1 297 ? -6.996 9.572 13.281 1.00 96.50 297 ASP A C 1
ATOM 2339 O O . ASP A 1 297 ? -6.194 10.039 14.091 1.00 96.50 297 ASP A O 1
ATOM 2343 N N . PHE A 1 298 ? -6.589 8.897 12.203 1.00 97.06 298 PHE A N 1
ATOM 2344 C CA . PHE A 1 298 ? -5.176 8.686 11.886 1.00 97.06 298 PHE A CA 1
ATOM 2345 C C . PHE A 1 298 ? -4.454 10.005 11.589 1.00 97.06 298 PHE A C 1
ATOM 2347 O O . PHE A 1 298 ? -3.331 10.216 12.051 1.00 97.06 298 PHE A O 1
ATOM 2354 N N . LYS A 1 299 ? -5.101 10.951 10.895 1.00 96.75 299 LYS A N 1
ATOM 2355 C CA . LYS A 1 299 ? -4.556 12.309 10.736 1.00 96.75 299 LYS A CA 1
ATOM 2356 C C . LYS A 1 299 ? -4.402 13.004 12.093 1.00 96.75 299 LYS A C 1
ATOM 2358 O O . LYS A 1 299 ? -3.346 13.574 12.357 1.00 96.75 299 LYS A O 1
ATOM 2363 N N . ALA A 1 300 ? -5.391 12.930 12.980 1.00 96.25 300 ALA A N 1
ATOM 2364 C CA . ALA A 1 300 ? -5.278 13.487 14.328 1.00 96.25 300 ALA A CA 1
ATOM 2365 C C . ALA A 1 300 ? -4.149 12.825 15.141 1.00 96.25 300 ALA A C 1
ATOM 2367 O O . A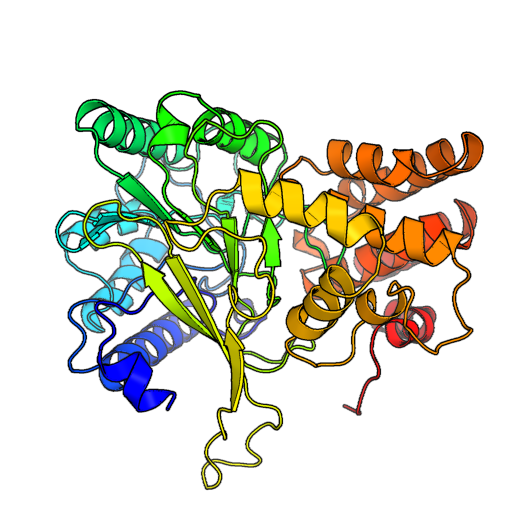LA A 1 300 ? -3.403 13.511 15.846 1.00 96.25 300 ALA A O 1
ATOM 2368 N N . LEU A 1 301 ? -3.963 11.512 14.985 1.00 95.75 301 LEU A N 1
ATOM 2369 C CA . LEU A 1 301 ? -2.868 10.764 15.590 1.00 95.75 301 LEU A CA 1
ATOM 2370 C C . LEU A 1 301 ? -1.498 11.292 15.135 1.00 95.75 301 LEU A C 1
ATOM 2372 O O . LEU A 1 301 ? -0.612 11.458 15.976 1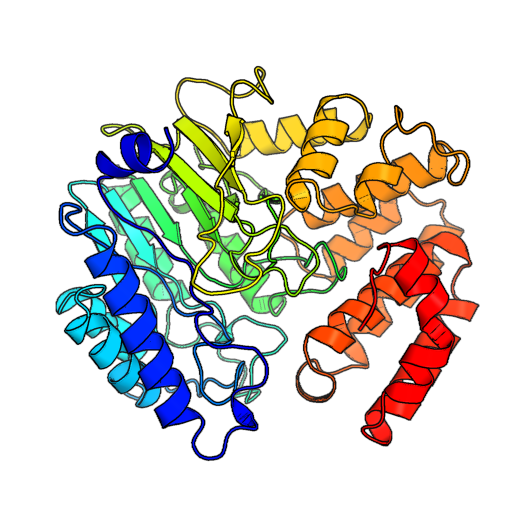.00 95.75 301 LEU A O 1
ATOM 2376 N N . THR A 1 302 ? -1.328 11.664 13.858 1.00 94.75 302 THR A N 1
ATOM 2377 C CA . THR A 1 302 ? -0.067 12.277 13.387 1.00 94.75 302 THR A CA 1
ATOM 2378 C C . THR A 1 302 ? 0.286 13.561 14.138 1.00 94.75 302 THR A C 1
ATOM 2380 O O . THR A 1 302 ? 1.448 13.781 14.484 1.00 94.75 302 THR A O 1
ATOM 2383 N N . HIS A 1 303 ? -0.704 14.391 14.475 1.00 92.56 303 HIS A N 1
ATOM 2384 C CA . HIS A 1 303 ? -0.464 15.612 15.242 1.00 92.56 303 HIS A CA 1
ATOM 2385 C C . HIS A 1 303 ? 0.068 15.312 16.647 1.00 92.56 303 HIS A C 1
ATOM 2387 O O . HIS A 1 303 ? 0.957 16.019 17.123 1.00 92.56 303 HIS A O 1
ATOM 2393 N N . LYS A 1 304 ? -0.401 14.231 17.285 1.00 92.75 304 LYS A N 1
ATOM 2394 C CA . LYS A 1 304 ? 0.139 13.768 18.573 1.00 92.75 304 LYS A CA 1
ATOM 2395 C C . LYS A 1 304 ? 1.551 13.203 18.422 1.00 92.75 304 LYS A C 1
ATOM 2397 O O . LYS A 1 304 ? 2.446 13.552 19.193 1.00 92.75 304 LYS A O 1
ATOM 2402 N N . MET A 1 305 ? 1.785 12.410 17.376 1.00 93.94 305 MET A N 1
ATOM 2403 C CA . MET A 1 305 ? 3.102 11.850 17.057 1.00 93.94 305 MET A CA 1
ATOM 2404 C C . MET A 1 305 ? 4.174 12.928 16.832 1.00 93.94 305 MET A C 1
ATOM 2406 O O . MET A 1 305 ? 5.344 12.702 17.141 1.00 93.94 305 MET A O 1
ATOM 2410 N N . GLN A 1 306 ? 3.803 14.133 16.383 1.00 91.62 306 GLN A N 1
ATOM 2411 C CA . GLN A 1 306 ? 4.740 15.252 16.221 1.00 91.62 306 GLN A CA 1
ATOM 2412 C C . GLN A 1 306 ? 5.462 15.624 17.532 1.00 91.62 306 GLN A C 1
ATOM 2414 O O . GLN A 1 306 ? 6.625 16.052 17.494 1.00 91.62 306 GLN A O 1
ATOM 2419 N N . ALA A 1 307 ? 4.826 15.417 18.693 1.00 89.88 307 ALA A N 1
ATOM 2420 C CA . ALA A 1 307 ? 5.452 15.630 20.000 1.00 89.88 307 ALA A CA 1
ATOM 2421 C C . ALA A 1 307 ? 6.616 14.655 20.258 1.00 89.88 307 ALA A C 1
ATOM 2423 O O . ALA A 1 307 ? 7.556 15.003 20.965 1.00 89.88 307 ALA A O 1
ATOM 2424 N N . GLY A 1 308 ? 6.602 13.477 19.625 1.00 86.75 308 GLY A N 1
ATOM 2425 C CA . GLY A 1 308 ? 7.651 12.462 19.745 1.00 86.75 308 GLY A CA 1
ATOM 2426 C C . GLY A 1 308 ? 7.614 11.656 21.035 1.00 86.75 308 GLY A C 1
ATOM 2427 O O . GLY A 1 308 ? 8.628 11.069 21.391 1.00 86.75 308 GLY A O 1
ATOM 2428 N N . LEU A 1 309 ? 6.476 11.670 21.727 1.00 89.38 309 LEU A N 1
ATOM 2429 C CA . LEU A 1 309 ? 6.238 10.921 22.958 1.00 89.38 309 LEU A CA 1
ATOM 2430 C C . LEU A 1 309 ? 5.696 9.517 22.625 1.00 89.38 309 LEU A C 1
ATOM 2432 O O . LEU A 1 309 ? 5.886 9.008 21.523 1.00 89.38 309 LEU A O 1
ATOM 2436 N N . ARG A 1 310 ? 4.969 8.909 23.566 1.00 92.88 310 ARG A N 1
ATOM 2437 C CA . ARG A 1 310 ? 4.502 7.516 23.524 1.00 92.88 310 ARG A CA 1
ATOM 2438 C C . ARG A 1 310 ? 3.864 7.072 22.199 1.00 92.88 310 ARG A C 1
ATOM 2440 O O . ARG A 1 310 ? 4.190 5.990 21.726 1.00 92.88 310 ARG A O 1
ATOM 2447 N N . ASP A 1 311 ? 2.998 7.885 21.589 1.00 94.00 311 ASP A N 1
ATOM 2448 C CA . ASP A 1 311 ? 2.352 7.531 20.311 1.00 94.00 311 ASP A CA 1
ATOM 2449 C C . ASP A 1 311 ? 3.378 7.318 19.184 1.00 94.00 311 ASP A C 1
ATOM 2451 O O . ASP A 1 311 ? 3.269 6.383 18.387 1.00 94.00 311 ASP A O 1
ATOM 2455 N N . TYR A 1 312 ? 4.398 8.181 19.139 1.00 94.50 312 TYR A N 1
ATOM 2456 C CA . TYR A 1 312 ? 5.486 8.085 18.173 1.00 94.50 312 TYR A CA 1
ATOM 2457 C C . TYR A 1 312 ? 6.427 6.926 18.501 1.00 94.50 312 TYR A C 1
ATOM 2459 O O . TYR A 1 312 ? 6.847 6.217 17.593 1.00 94.50 312 TYR A O 1
ATOM 2467 N N . ASP A 1 313 ? 6.730 6.701 19.781 1.00 92.88 313 ASP A N 1
ATOM 2468 C CA . ASP A 1 313 ? 7.575 5.580 20.209 1.00 92.88 313 ASP A CA 1
ATOM 2469 C C . ASP A 1 313 ? 6.974 4.242 19.785 1.00 92.88 313 ASP A C 1
ATOM 2471 O O . ASP A 1 313 ? 7.680 3.382 19.253 1.00 92.88 313 ASP A O 1
ATOM 2475 N N . TRP A 1 314 ? 5.659 4.082 19.971 1.00 94.44 314 TRP A N 1
ATOM 2476 C CA . TRP A 1 314 ? 4.959 2.893 19.505 1.00 94.44 314 TRP A CA 1
ATOM 2477 C C . TRP A 1 314 ? 4.990 2.763 17.998 1.00 94.44 314 TRP A C 1
ATOM 2479 O O . TRP A 1 314 ? 5.318 1.689 17.497 1.00 94.44 314 TRP A O 1
ATOM 2489 N N . TYR A 1 315 ? 4.737 3.857 17.285 1.00 95.19 315 TYR A N 1
ATOM 2490 C CA . TYR A 1 315 ? 4.792 3.840 15.834 1.00 95.19 315 TYR A CA 1
ATOM 2491 C C . TYR A 1 315 ? 6.175 3.412 15.339 1.00 95.19 315 TYR A C 1
ATOM 2493 O O . TYR A 1 315 ? 6.307 2.437 14.608 1.00 95.19 315 TYR A O 1
ATOM 2501 N N . ALA A 1 316 ? 7.228 4.081 15.809 1.00 93.44 316 ALA A N 1
ATOM 2502 C CA . ALA A 1 316 ? 8.600 3.799 15.419 1.00 93.44 316 ALA A CA 1
ATOM 2503 C C . ALA A 1 316 ? 9.038 2.378 15.803 1.00 93.44 316 ALA A C 1
ATOM 2505 O O . ALA A 1 316 ? 9.827 1.766 15.084 1.00 93.44 316 ALA A O 1
ATOM 2506 N N . LYS A 1 317 ? 8.540 1.829 16.919 1.00 92.56 317 LYS A N 1
ATOM 2507 C CA . LYS A 1 317 ? 8.779 0.432 17.301 1.00 92.56 317 LYS A CA 1
ATOM 2508 C C . LYS A 1 317 ? 8.120 -0.541 16.321 1.00 92.56 317 LYS A C 1
ATOM 2510 O O . LYS A 1 317 ? 8.768 -1.502 15.908 1.00 92.56 317 LYS A O 1
ATOM 2515 N N . TRP A 1 318 ? 6.853 -0.325 15.981 1.00 94.94 318 TRP A N 1
ATOM 2516 C CA . TRP A 1 318 ? 6.072 -1.261 15.170 1.00 94.94 318 TRP A CA 1
ATOM 2517 C C . TRP A 1 318 ? 6.264 -1.090 13.662 1.00 94.94 318 TRP A C 1
ATOM 2519 O O . TRP A 1 318 ? 6.033 -2.041 12.929 1.00 94.94 318 TRP A O 1
ATOM 2529 N N . TYR A 1 319 ? 6.811 0.039 13.216 1.00 94.94 319 TYR A N 1
ATOM 2530 C CA . TYR A 1 319 ? 7.143 0.347 11.822 1.00 94.94 319 TYR A CA 1
ATOM 2531 C C . TYR A 1 319 ? 7.881 -0.788 11.082 1.00 94.94 319 TYR A C 1
ATOM 2533 O O . TYR A 1 319 ? 7.512 -1.180 9.980 1.00 94.94 319 TYR A O 1
ATOM 2541 N N . THR A 1 320 ? 8.902 -1.372 11.710 1.00 91.75 320 THR A N 1
ATOM 2542 C CA . THR A 1 320 ? 9.639 -2.565 11.234 1.00 91.75 320 THR A CA 1
ATOM 2543 C C . THR A 1 320 ? 9.301 -3.829 12.039 1.00 91.75 320 THR A C 1
ATOM 2545 O O . THR A 1 320 ? 10.015 -4.832 11.972 1.00 91.75 320 THR A O 1
ATOM 2548 N N . MET A 1 321 ? 8.266 -3.741 12.878 1.00 82.00 321 MET A N 1
ATOM 2549 C CA . MET A 1 321 ? 7.871 -4.690 13.921 1.00 82.00 321 MET A CA 1
ATOM 2550 C C . MET A 1 321 ? 9.026 -5.154 14.804 1.00 82.00 321 MET A C 1
ATOM 2552 O O . MET A 1 321 ? 9.294 -6.337 14.966 1.00 82.00 321 MET A O 1
ATOM 2556 N N . GLN A 1 322 ? 9.660 -4.171 15.443 1.00 87.44 322 GLN A N 1
ATOM 2557 C CA 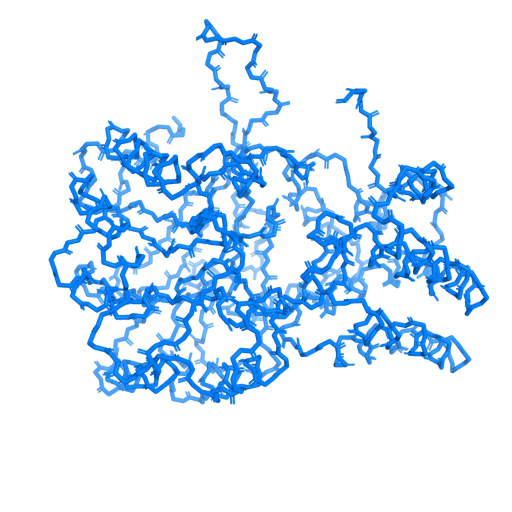. GLN A 1 322 ? 10.755 -4.274 16.411 1.00 87.44 322 GLN A CA 1
ATOM 2558 C C . GLN A 1 322 ? 12.160 -4.486 15.846 1.00 87.44 322 GLN A C 1
ATOM 2560 O O . GLN A 1 322 ? 13.114 -4.458 16.626 1.00 87.44 322 GLN A O 1
ATOM 2565 N N . TYR A 1 323 ? 12.339 -4.625 14.530 1.00 86.75 323 TYR A N 1
ATOM 2566 C CA . TYR A 1 323 ? 13.693 -4.583 13.973 1.00 86.75 323 TYR A CA 1
ATOM 2567 C C . TYR A 1 323 ? 14.295 -3.174 14.173 1.00 86.75 323 TYR A C 1
ATOM 2569 O O . TYR A 1 323 ? 13.605 -2.190 13.893 1.00 86.75 323 TYR A O 1
ATOM 2577 N N . PRO A 1 324 ? 15.541 -3.011 14.653 1.00 85.88 324 PRO A N 1
ATOM 2578 C CA . PRO A 1 324 ? 16.118 -1.688 14.895 1.00 85.88 324 PRO A CA 1
ATOM 2579 C C . PRO A 1 324 ? 16.063 -0.777 13.663 1.00 85.88 324 PRO A C 1
ATOM 2581 O O . PRO A 1 324 ? 16.510 -1.156 12.581 1.00 85.88 324 PRO A O 1
ATOM 2584 N N . ASN A 1 325 ? 15.549 0.445 13.822 1.00 85.81 325 ASN A N 1
ATOM 2585 C CA . ASN A 1 325 ? 15.355 1.365 12.699 1.00 85.81 325 ASN A CA 1
ATOM 2586 C C . ASN A 1 325 ? 15.681 2.824 13.055 1.00 85.81 325 ASN A C 1
ATOM 2588 O O . ASN A 1 325 ? 15.897 3.192 14.211 1.00 85.81 325 ASN A O 1
ATOM 2592 N N . THR A 1 326 ? 15.748 3.679 12.032 1.00 80.00 326 THR A N 1
ATOM 2593 C CA . THR A 1 326 ? 16.139 5.089 12.208 1.00 80.00 326 THR A CA 1
ATOM 2594 C C . THR A 1 326 ? 15.081 5.913 12.942 1.00 80.00 326 THR A C 1
ATOM 2596 O O . THR A 1 326 ? 15.443 6.826 13.682 1.00 80.00 326 THR A O 1
ATOM 2599 N N . TYR A 1 327 ? 13.797 5.586 12.796 1.00 87.19 327 TYR A N 1
ATOM 2600 C CA . TYR A 1 327 ? 12.705 6.364 13.384 1.00 87.19 327 TYR A CA 1
ATOM 2601 C C . TYR A 1 327 ? 12.710 6.310 14.908 1.00 87.19 327 TYR A C 1
ATOM 2603 O O . TYR A 1 327 ? 12.419 7.311 15.558 1.00 87.19 327 TYR A O 1
ATOM 2611 N N . GLN A 1 328 ? 13.180 5.208 15.497 1.00 88.19 328 GLN A N 1
ATOM 2612 C CA . GLN A 1 328 ? 13.352 5.090 16.950 1.00 88.19 328 GLN A CA 1
ATOM 2613 C C . GLN A 1 328 ? 14.261 6.185 17.537 1.00 88.19 328 GLN A C 1
ATOM 2615 O O . GLN A 1 328 ? 14.122 6.548 18.700 1.00 88.19 328 GLN A O 1
ATOM 2620 N N . LYS A 1 329 ? 15.173 6.764 16.744 1.00 84.94 329 LYS A N 1
ATOM 2621 C CA . LYS A 1 329 ? 16.070 7.843 17.197 1.00 84.94 329 LYS A CA 1
ATOM 2622 C C . LYS A 1 329 ? 15.375 9.198 17.304 1.00 84.94 329 LYS A C 1
ATOM 2624 O O . LYS A 1 329 ? 15.896 10.094 17.965 1.00 84.94 329 LYS A O 1
ATOM 2629 N N . TYR A 1 330 ? 14.231 9.368 16.646 1.00 86.12 330 TYR A N 1
ATOM 2630 C CA . TYR A 1 330 ? 13.479 10.620 16.655 1.00 86.12 330 TYR A CA 1
ATOM 2631 C C . TYR A 1 330 ? 12.476 10.709 17.812 1.00 86.12 330 TYR A C 1
ATOM 2633 O O . TYR A 1 330 ? 11.895 11.773 18.028 1.00 86.12 330 TYR A O 1
ATOM 2641 N N . ALA A 1 331 ? 12.317 9.640 18.592 1.00 86.75 331 ALA A N 1
ATOM 2642 C CA . ALA A 1 331 ? 11.623 9.640 19.874 1.00 86.75 331 ALA A CA 1
ATOM 2643 C C . ALA A 1 331 ? 12.249 10.642 20.857 1.00 86.75 331 ALA A C 1
ATOM 2645 O O . ALA A 1 331 ? 13.473 10.781 20.932 1.00 86.75 331 ALA A O 1
ATOM 2646 N N . THR A 1 332 ? 11.442 11.338 21.658 1.00 80.62 332 THR A N 1
ATOM 2647 C CA . THR A 1 332 ? 11.966 12.197 22.736 1.00 80.62 332 THR A CA 1
ATOM 2648 C C . THR A 1 332 ? 12.476 11.376 23.914 1.00 80.62 332 THR A C 1
ATOM 2650 O O . THR A 1 332 ? 13.400 11.805 24.596 1.00 80.62 332 THR A O 1
ATOM 2653 N N . THR A 1 333 ? 11.915 10.186 24.118 1.00 75.88 333 THR A N 1
ATOM 2654 C CA . THR A 1 333 ? 12.274 9.231 25.178 1.00 75.88 333 THR A CA 1
ATOM 2655 C C . THR A 1 333 ? 13.536 8.425 24.856 1.00 75.88 333 THR A C 1
ATOM 2657 O O . THR A 1 333 ? 14.088 7.772 25.740 1.00 75.88 333 THR A O 1
ATOM 2660 N N . ALA A 1 334 ? 14.024 8.468 23.608 1.00 68.44 334 ALA A N 1
ATOM 2661 C CA . ALA A 1 334 ? 15.218 7.735 23.212 1.00 68.44 334 ALA A CA 1
ATOM 2662 C C . ALA A 1 334 ? 16.439 8.206 24.011 1.00 68.44 334 ALA A C 1
ATOM 2664 O O . ALA A 1 334 ? 16.881 9.356 23.890 1.00 68.44 334 ALA A O 1
ATOM 2665 N N . ASN A 1 335 ? 17.026 7.264 24.751 1.00 59.66 335 ASN A N 1
ATOM 2666 C CA . ASN A 1 335 ? 18.191 7.448 25.622 1.00 59.66 335 ASN A CA 1
ATOM 2667 C C . ASN A 1 335 ? 19.516 7.658 24.847 1.00 59.66 335 ASN A C 1
ATOM 2669 O O . ASN A 1 335 ? 20.601 7.503 25.397 1.00 59.66 335 ASN A O 1
ATOM 2673 N N . ASN A 1 336 ? 19.444 7.962 23.545 1.00 59.06 336 ASN A N 1
ATOM 2674 C CA . ASN A 1 336 ? 20.593 8.081 22.651 1.00 59.06 336 ASN A CA 1
ATOM 2675 C C . ASN A 1 336 ? 20.996 9.555 22.454 1.00 59.06 336 ASN A C 1
ATOM 2677 O O . ASN A 1 336 ? 20.221 10.361 21.935 1.00 59.06 336 ASN A O 1
ATOM 2681 N N . SER A 1 337 ? 22.228 9.894 22.836 1.00 53.47 337 SER A N 1
ATOM 2682 C CA . SER A 1 337 ? 22.814 11.242 22.794 1.00 53.47 337 SER A CA 1
ATOM 2683 C C . SER A 1 337 ? 23.143 11.766 21.387 1.00 53.47 337 SER A C 1
ATOM 2685 O O . SER A 1 337 ? 23.530 12.923 21.251 1.00 53.47 337 SER A O 1
ATOM 2687 N N . ALA A 1 338 ? 22.979 10.960 20.331 1.00 64.56 338 ALA A N 1
ATOM 2688 C CA . ALA A 1 338 ? 23.453 11.306 18.988 1.00 64.56 338 ALA A CA 1
ATOM 2689 C C . ALA A 1 338 ? 22.667 12.424 18.270 1.00 64.56 338 ALA A C 1
ATOM 2691 O O . ALA A 1 338 ? 23.195 13.028 17.341 1.00 64.56 338 ALA A O 1
ATOM 2692 N N . LEU A 1 339 ? 21.414 12.701 18.657 1.00 73.94 339 LEU A N 1
ATOM 2693 C CA . LEU A 1 339 ? 20.576 13.730 18.022 1.00 73.94 339 LEU A CA 1
ATOM 2694 C C . LEU A 1 339 ? 19.988 14.689 19.058 1.00 73.94 339 LEU A C 1
ATOM 2696 O O . LEU A 1 339 ? 19.336 14.254 20.011 1.00 73.94 339 LEU A O 1
ATOM 2700 N N . ASN A 1 340 ? 20.148 15.994 18.817 1.00 81.38 340 ASN A N 1
ATOM 2701 C CA . ASN A 1 340 ? 19.503 17.045 19.607 1.00 81.38 340 ASN A CA 1
ATOM 2702 C C . ASN A 1 340 ? 17.981 17.105 19.345 1.00 81.38 340 ASN A C 1
ATOM 2704 O O . ASN A 1 340 ? 17.469 16.523 18.384 1.00 81.38 340 ASN A O 1
ATOM 2708 N N . GLN A 1 341 ? 17.242 17.826 20.194 1.00 82.88 341 GLN A N 1
ATOM 2709 C CA . GLN A 1 341 ? 15.776 17.907 20.115 1.00 82.88 341 GLN A CA 1
ATOM 2710 C C . GLN A 1 341 ? 15.265 18.455 18.771 1.00 82.88 341 GLN A C 1
ATOM 2712 O O . GLN A 1 341 ? 14.265 17.955 18.252 1.00 82.88 341 GLN A O 1
ATOM 2717 N N . THR A 1 342 ? 15.962 19.428 18.180 1.00 83.31 342 THR A N 1
ATOM 2718 C CA . THR A 1 342 ? 15.608 20.016 16.880 1.00 83.31 342 THR A CA 1
ATOM 2719 C C . THR A 1 342 ? 15.715 18.988 15.757 1.00 83.31 342 THR A C 1
ATOM 2721 O O . THR A 1 342 ? 14.765 18.813 14.996 1.00 83.31 342 THR A O 1
ATOM 2724 N N . SER A 1 343 ? 16.823 18.247 15.680 1.00 81.19 343 SER A N 1
ATOM 2725 C CA . SER A 1 343 ? 17.018 17.186 14.685 1.00 81.19 343 SER A CA 1
ATOM 2726 C C . SER A 1 343 ? 15.987 16.070 14.837 1.00 81.19 343 SER A C 1
ATOM 2728 O O . SER A 1 343 ? 15.452 15.589 13.840 1.00 81.19 343 SER A O 1
ATOM 2730 N N . ARG A 1 344 ? 15.643 15.697 16.079 1.00 84.62 344 ARG A N 1
ATOM 2731 C CA . ARG A 1 344 ? 14.563 14.734 16.344 1.00 84.62 344 ARG A CA 1
ATOM 2732 C C . ARG A 1 344 ? 13.219 15.251 15.821 1.00 84.62 344 ARG A C 1
ATOM 2734 O O . ARG A 1 344 ? 12.514 14.519 15.136 1.00 84.62 344 ARG A O 1
ATOM 2741 N N . ALA A 1 345 ? 12.879 16.513 16.083 1.00 86.94 345 ALA A N 1
ATOM 2742 C CA . ALA A 1 345 ? 11.632 17.116 15.612 1.00 86.94 345 ALA A CA 1
ATOM 2743 C C . ALA A 1 345 ? 11.545 17.214 14.077 1.00 86.94 345 ALA A C 1
ATOM 2745 O O . ALA A 1 345 ? 10.467 17.001 13.521 1.00 86.94 345 ALA A O 1
ATOM 2746 N N . ILE A 1 346 ? 12.664 17.504 13.402 1.00 84.06 346 ILE A N 1
ATOM 2747 C CA . ILE A 1 346 ? 12.762 17.495 11.933 1.00 84.06 346 ILE A CA 1
ATOM 2748 C C . ILE A 1 346 ? 12.543 16.078 11.392 1.00 84.06 346 ILE A C 1
ATOM 2750 O O . ILE A 1 346 ? 11.717 15.897 10.503 1.00 84.06 346 ILE A O 1
ATOM 2754 N N . GLY A 1 347 ? 13.208 15.070 11.967 1.00 84.88 347 GLY A N 1
ATOM 2755 C CA . GLY A 1 347 ? 13.046 13.673 11.554 1.00 84.88 347 GLY A CA 1
ATOM 2756 C C . GLY A 1 347 ? 11.598 13.186 11.659 1.00 84.88 347 GLY A C 1
ATOM 2757 O O . GLY A 1 347 ? 11.068 12.616 10.706 1.00 84.88 347 GLY A O 1
ATOM 2758 N N . ARG A 1 348 ? 10.914 13.496 12.773 1.00 90.06 348 ARG A N 1
ATOM 2759 C CA . ARG A 1 348 ? 9.478 13.194 12.927 1.00 90.06 348 ARG A CA 1
ATOM 2760 C C . ARG A 1 348 ? 8.627 13.907 11.886 1.00 90.06 348 ARG A C 1
ATOM 2762 O O . ARG A 1 348 ? 7.773 13.281 11.274 1.00 90.06 348 ARG A O 1
ATOM 2769 N N . HIS A 1 349 ? 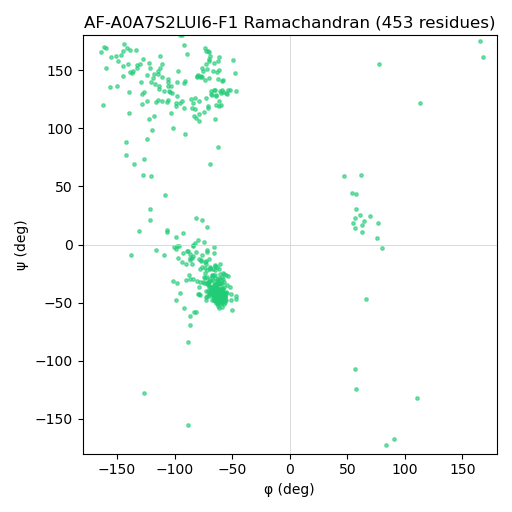8.872 15.198 11.666 1.00 90.75 349 HIS A N 1
ATOM 2770 C CA . HIS A 1 349 ? 8.119 15.984 10.688 1.00 90.75 349 HIS A CA 1
ATOM 2771 C C . HIS A 1 349 ? 8.240 15.410 9.274 1.00 90.75 349 HIS A C 1
ATOM 2773 O O . HIS A 1 349 ? 7.241 15.307 8.574 1.00 90.75 349 HIS A O 1
ATOM 2779 N N . ASN A 1 350 ? 9.435 14.980 8.869 1.00 87.62 350 ASN A N 1
ATOM 2780 C CA . ASN A 1 350 ? 9.649 14.402 7.542 1.00 87.62 350 ASN A CA 1
ATOM 2781 C C . ASN A 1 350 ? 8.910 13.078 7.365 1.00 87.62 350 ASN A C 1
ATOM 2783 O O . ASN A 1 350 ? 8.249 12.880 6.348 1.00 87.62 350 ASN A O 1
ATOM 2787 N N . PHE A 1 351 ? 8.948 12.220 8.385 1.00 88.81 351 PHE A N 1
ATOM 2788 C CA . PHE A 1 351 ? 8.137 11.009 8.408 1.00 88.81 351 PHE A CA 1
ATOM 2789 C C . PHE A 1 351 ? 6.636 11.335 8.245 1.00 88.81 351 PHE A C 1
ATOM 2791 O O . PHE A 1 351 ? 5.963 10.778 7.380 1.00 88.81 351 PHE A O 1
ATOM 2798 N N . LEU A 1 352 ? 6.117 12.312 8.997 1.00 92.69 352 LEU A N 1
ATOM 2799 C CA . LEU A 1 352 ? 4.710 12.717 8.892 1.00 92.69 352 LEU A CA 1
ATOM 2800 C C . LEU A 1 352 ? 4.355 13.379 7.550 1.00 92.69 352 LEU A C 1
ATOM 2802 O O . LEU A 1 352 ? 3.198 13.311 7.127 1.00 92.69 352 LEU A O 1
ATOM 2806 N N . CYS A 1 353 ? 5.325 14.003 6.874 1.00 93.94 353 CYS A N 1
ATOM 2807 C CA . CYS A 1 353 ? 5.169 14.474 5.500 1.00 93.94 353 CYS A CA 1
ATOM 2808 C C . CYS A 1 353 ? 5.024 13.308 4.514 1.00 93.94 353 CYS A C 1
ATOM 2810 O O . CYS A 1 353 ? 4.204 13.407 3.609 1.00 93.94 353 CYS A O 1
ATOM 2812 N N . ALA A 1 354 ? 5.775 12.215 4.690 1.00 92.94 354 ALA A N 1
ATOM 2813 C CA . ALA A 1 354 ? 5.671 11.025 3.840 1.00 92.94 354 ALA A CA 1
ATOM 2814 C C . ALA A 1 354 ? 4.361 10.248 4.072 1.00 92.94 354 ALA A C 1
ATOM 2816 O O . ALA A 1 354 ? 3.786 9.715 3.125 1.00 92.94 354 ALA A O 1
ATOM 2817 N N . ALA A 1 355 ? 3.831 10.258 5.302 1.00 95.19 355 ALA A N 1
ATOM 2818 C CA . ALA A 1 355 ? 2.518 9.683 5.620 1.00 95.19 355 ALA A CA 1
ATOM 2819 C C . ALA A 1 355 ? 1.346 10.412 4.925 1.00 95.19 355 ALA A C 1
ATOM 2821 O O . ALA A 1 355 ? 0.246 9.866 4.805 1.00 95.19 355 ALA A O 1
ATOM 2822 N N . ARG A 1 356 ? 1.552 11.650 4.454 1.00 96.94 356 ARG A N 1
ATOM 2823 C CA . ARG A 1 356 ? 0.565 12.385 3.657 1.00 96.94 356 ARG A CA 1
ATOM 2824 C C . ARG A 1 356 ? 0.683 11.988 2.187 1.00 96.94 356 ARG A C 1
ATOM 2826 O O . ARG A 1 356 ? 1.712 12.236 1.559 1.00 96.94 356 ARG A O 1
ATOM 2833 N N . VAL A 1 357 ? -0.399 11.480 1.599 1.00 98.00 357 VAL A N 1
ATOM 2834 C CA . VAL A 1 357 ? -0.427 11.131 0.168 1.00 98.00 357 VAL A CA 1
ATOM 2835 C C . VAL A 1 357 ? -0.260 12.400 -0.671 1.00 98.00 357 VAL A C 1
ATOM 2837 O O . VAL A 1 357 ? -1.143 13.255 -0.706 1.00 98.00 357 VAL A O 1
ATOM 2840 N N . THR A 1 358 ? 0.901 12.553 -1.301 1.00 96.19 358 THR A N 1
ATOM 2841 C CA . THR A 1 358 ? 1.300 13.757 -2.040 1.00 96.19 358 THR A CA 1
ATOM 2842 C C . THR A 1 358 ? 2.250 13.409 -3.179 1.00 96.19 358 THR A C 1
ATOM 2844 O O . THR A 1 358 ? 2.851 12.335 -3.190 1.00 96.19 358 THR A O 1
ATOM 2847 N N . THR A 1 359 ? 2.403 14.321 -4.141 1.00 95.00 359 THR A N 1
ATOM 2848 C CA . THR A 1 359 ? 3.482 14.213 -5.132 1.00 95.00 359 THR A CA 1
ATOM 2849 C C . THR A 1 359 ? 4.840 14.464 -4.476 1.00 95.00 359 THR A C 1
ATOM 2851 O O . THR A 1 359 ? 4.935 15.078 -3.409 1.00 95.00 359 THR A O 1
ATOM 2854 N N . TYR A 1 360 ? 5.925 14.049 -5.133 1.00 89.75 360 TYR A N 1
ATOM 2855 C CA . TYR A 1 360 ? 7.273 14.265 -4.603 1.00 89.75 360 TYR A CA 1
ATOM 2856 C C . TYR A 1 360 ? 7.583 15.742 -4.333 1.00 89.75 360 TYR A C 1
ATOM 2858 O O . TYR A 1 360 ? 8.123 16.089 -3.286 1.00 89.75 360 TYR A O 1
ATOM 2866 N N . SER A 1 361 ? 7.177 16.631 -5.244 1.00 88.44 361 SER A N 1
ATOM 2867 C CA . SER A 1 361 ? 7.364 18.077 -5.078 1.00 88.44 361 SER A CA 1
ATOM 2868 C C . SER A 1 361 ? 6.672 18.604 -3.816 1.00 88.44 361 SER A C 1
ATOM 2870 O O . SER A 1 361 ? 7.253 19.376 -3.056 1.00 88.44 361 SER A O 1
ATOM 2872 N N . GLN A 1 362 ? 5.442 18.158 -3.561 1.00 92.38 362 GLN A N 1
ATOM 2873 C CA . GLN A 1 362 ? 4.675 18.525 -2.370 1.00 92.38 362 GLN A CA 1
ATOM 2874 C C . GLN A 1 362 ? 5.290 17.952 -1.082 1.00 92.38 362 GLN A C 1
ATOM 2876 O O . GLN A 1 362 ? 5.298 18.628 -0.050 1.00 92.38 362 GLN A O 1
ATOM 2881 N N . TYR A 1 363 ? 5.844 16.737 -1.132 1.00 91.44 363 TYR A N 1
ATOM 2882 C CA . TYR A 1 363 ? 6.619 16.163 -0.031 1.00 91.44 363 TYR A CA 1
ATOM 2883 C C . TYR A 1 363 ? 7.861 17.007 0.289 1.00 91.44 363 TYR A C 1
ATOM 2885 O O . TYR A 1 363 ? 8.076 17.386 1.444 1.00 91.44 363 TYR A O 1
ATOM 2893 N N . VAL A 1 364 ? 8.644 17.377 -0.727 1.00 86.38 364 VAL A N 1
ATOM 2894 C CA . VAL A 1 364 ? 9.813 18.259 -0.575 1.00 86.38 364 VAL A CA 1
ATOM 2895 C C . VAL A 1 364 ? 9.417 19.594 0.060 1.00 86.38 364 VAL A C 1
ATOM 2897 O O . VAL A 1 364 ? 10.069 20.052 0.998 1.00 86.38 364 VAL A O 1
ATOM 2900 N N . ASP A 1 365 ? 8.314 20.198 -0.378 1.00 87.50 365 ASP A N 1
ATOM 2901 C CA . ASP A 1 365 ? 7.799 21.425 0.233 1.00 87.50 365 ASP A CA 1
ATOM 2902 C C . ASP A 1 365 ? 7.400 21.250 1.700 1.00 87.50 365 ASP A C 1
ATOM 2904 O O . ASP A 1 365 ? 7.703 22.113 2.532 1.00 87.50 365 ASP A O 1
ATOM 2908 N N . CYS A 1 366 ? 6.769 20.125 2.038 1.00 90.12 366 CYS A N 1
ATOM 2909 C CA . CYS A 1 366 ? 6.400 19.797 3.409 1.00 90.12 366 CYS A CA 1
ATOM 2910 C C . CYS A 1 366 ? 7.639 19.665 4.305 1.00 90.12 366 CYS A C 1
ATOM 2912 O O . CYS A 1 366 ? 7.712 20.319 5.346 1.00 90.12 366 CYS A O 1
ATOM 2914 N N . THR A 1 367 ? 8.640 18.880 3.901 1.00 86.25 367 THR A N 1
ATOM 2915 C CA . THR A 1 367 ? 9.866 18.651 4.696 1.00 86.25 367 THR A CA 1
ATOM 2916 C C . THR A 1 367 ? 10.672 19.938 4.898 1.00 86.25 367 THR A C 1
ATOM 2918 O O . THR A 1 367 ? 11.139 20.239 6.000 1.00 86.25 367 THR A O 1
ATOM 2921 N N . ALA A 1 368 ? 10.757 20.775 3.863 1.00 82.12 368 ALA A N 1
ATOM 2922 C CA . ALA A 1 368 ? 11.458 22.050 3.914 1.00 82.12 368 ALA A CA 1
ATOM 2923 C C . ALA A 1 368 ? 10.731 23.102 4.786 1.00 82.12 368 ALA A C 1
ATOM 2925 O O . ALA A 1 368 ? 11.314 24.131 5.148 1.00 82.12 368 ALA A O 1
ATOM 2926 N N . ALA A 1 369 ? 9.470 22.862 5.171 1.00 81.44 369 ALA A N 1
ATOM 2927 C CA . ALA A 1 369 ? 8.687 23.790 5.979 1.00 81.44 369 ALA A CA 1
ATOM 2928 C C . ALA A 1 369 ? 9.249 23.996 7.397 1.00 81.44 369 ALA A C 1
ATOM 2930 O O . ALA A 1 369 ? 9.181 25.114 7.909 1.00 81.44 369 ALA A O 1
ATOM 2931 N N . LYS A 1 370 ? 9.833 22.949 8.000 1.00 76.56 370 LYS A N 1
ATOM 2932 C CA . LYS A 1 370 ? 10.443 22.977 9.346 1.00 76.56 370 LYS A CA 1
ATOM 2933 C C . LYS A 1 370 ? 11.883 23.491 9.377 1.00 76.56 370 LYS A C 1
ATOM 2935 O O . LYS A 1 370 ? 12.470 23.576 10.453 1.00 76.56 370 LYS A O 1
ATOM 2940 N N . GLN A 1 371 ? 12.449 23.839 8.227 1.00 69.62 371 GLN A N 1
ATOM 2941 C CA . GLN A 1 371 ? 13.806 24.362 8.131 1.00 69.62 371 GLN A CA 1
ATOM 2942 C C . GLN A 1 371 ? 13.805 25.896 8.072 1.00 69.62 371 GLN A C 1
ATOM 2944 O O . GLN A 1 371 ? 12.881 26.505 7.531 1.00 69.62 371 GLN A O 1
ATOM 2949 N N . GLY A 1 372 ? 14.856 26.537 8.598 1.00 63.56 372 GLY A N 1
ATOM 2950 C CA . GLY A 1 372 ? 15.069 27.980 8.416 1.00 63.56 372 GLY A CA 1
ATOM 2951 C C . GLY A 1 372 ? 15.238 28.351 6.934 1.00 63.56 372 GLY A C 1
ATOM 2952 O O . GLY A 1 372 ? 15.554 27.490 6.117 1.00 63.56 372 GLY A O 1
ATOM 2953 N N . ALA A 1 373 ? 15.068 29.627 6.567 1.00 60.31 373 ALA A N 1
ATOM 2954 C CA . ALA A 1 373 ? 14.988 30.072 5.163 1.00 60.31 373 ALA A CA 1
ATOM 2955 C C . ALA A 1 373 ? 16.142 29.581 4.256 1.00 60.31 373 ALA A C 1
ATOM 2957 O O . ALA A 1 373 ? 15.893 29.110 3.147 1.00 60.31 373 ALA A O 1
ATOM 2958 N N . ARG A 1 374 ? 17.394 29.621 4.740 1.00 57.84 374 ARG A N 1
ATOM 2959 C CA . ARG A 1 374 ? 18.566 29.089 4.011 1.00 57.84 374 ARG A CA 1
ATOM 2960 C C . ARG A 1 374 ? 18.550 27.558 3.888 1.00 57.84 374 ARG A C 1
ATOM 2962 O O . ARG A 1 374 ? 18.877 27.034 2.829 1.00 57.84 374 ARG A O 1
ATOM 2969 N N . GLY A 1 375 ? 18.124 26.850 4.936 1.00 60.47 375 GLY A N 1
ATOM 2970 C CA . GLY A 1 375 ? 17.957 25.392 4.910 1.00 60.47 375 GLY A CA 1
ATOM 2971 C C . GLY A 1 375 ? 16.871 24.965 3.924 1.00 60.47 375 GLY A C 1
ATOM 2972 O O . GLY A 1 375 ? 17.098 24.086 3.098 1.00 60.47 375 GLY A O 1
ATOM 2973 N N . ARG A 1 376 ? 15.736 25.676 3.912 1.00 61.44 376 ARG A N 1
ATOM 2974 C CA . ARG A 1 376 ? 14.618 25.425 2.993 1.00 61.44 376 ARG A CA 1
ATOM 2975 C C . ARG A 1 376 ? 15.053 25.476 1.523 1.00 61.44 376 ARG A C 1
ATOM 2977 O O . ARG A 1 376 ? 14.679 24.591 0.760 1.00 61.44 376 ARG A O 1
ATOM 2984 N N . ALA A 1 377 ? 15.845 26.476 1.126 1.00 59.03 377 ALA A N 1
ATOM 2985 C CA . ALA A 1 377 ? 16.359 26.587 -0.243 1.00 59.03 377 ALA A CA 1
ATOM 2986 C C . ALA A 1 377 ? 17.350 25.459 -0.593 1.00 59.03 377 ALA A C 1
ATOM 2988 O O . ALA A 1 377 ? 17.220 24.835 -1.645 1.00 59.03 377 ALA A O 1
ATOM 2989 N N . SER A 1 378 ? 18.286 25.153 0.313 1.00 61.44 378 SER A N 1
ATOM 2990 C CA . SER A 1 378 ? 19.272 24.080 0.122 1.00 61.44 378 SER A CA 1
ATOM 2991 C C . SER A 1 378 ? 18.618 22.702 -0.002 1.00 61.44 378 SER A C 1
ATOM 2993 O O . SER A 1 378 ? 18.980 21.932 -0.886 1.00 61.44 378 SER A O 1
ATOM 2995 N N . THR A 1 379 ? 17.645 22.391 0.858 1.00 64.12 379 THR A N 1
ATOM 2996 C CA . THR A 1 379 ? 16.930 21.106 0.845 1.00 64.12 379 THR A CA 1
ATOM 2997 C C . THR A 1 379 ? 16.066 20.957 -0.397 1.00 64.12 379 THR A C 1
ATOM 2999 O O . THR A 1 379 ? 16.066 19.896 -1.011 1.00 64.12 379 THR A O 1
ATOM 3002 N N . ARG A 1 380 ? 15.366 22.022 -0.811 1.00 66.06 380 ARG A N 1
ATOM 3003 C CA . ARG A 1 380 ? 14.581 22.008 -2.053 1.00 66.06 380 ARG A CA 1
ATOM 3004 C C . ARG A 1 380 ? 15.446 21.714 -3.273 1.00 66.06 380 ARG A C 1
ATOM 3006 O O . ARG A 1 380 ? 15.045 20.897 -4.091 1.00 66.06 380 ARG A O 1
ATOM 3013 N N . SER A 1 381 ? 16.610 22.357 -3.376 1.00 66.62 381 SER A N 1
ATOM 3014 C CA . SER A 1 381 ? 17.550 22.100 -4.471 1.00 66.62 381 SER A CA 1
ATOM 3015 C C . SER A 1 381 ? 18.023 20.646 -4.452 1.00 66.62 381 SER A C 1
ATOM 3017 O O . SER A 1 381 ? 17.817 19.932 -5.422 1.00 66.62 381 SER A O 1
ATOM 3019 N N . ALA A 1 382 ? 18.557 20.181 -3.318 1.00 63.50 382 ALA A N 1
ATOM 3020 C CA . ALA A 1 382 ? 19.134 18.843 -3.203 1.00 63.50 382 ALA A CA 1
ATOM 3021 C C . ALA A 1 382 ? 18.122 17.709 -3.440 1.00 63.50 382 ALA A C 1
ATOM 3023 O O . ALA A 1 382 ? 18.472 16.699 -4.042 1.00 63.50 382 ALA A O 1
ATOM 3024 N N . LEU A 1 383 ? 16.877 17.854 -2.968 1.00 65.56 383 LEU A N 1
ATOM 3025 C CA . LEU A 1 383 ? 15.852 16.821 -3.139 1.00 65.56 383 LEU A CA 1
ATOM 3026 C C . LEU A 1 383 ? 15.245 16.822 -4.550 1.00 65.56 383 LEU A C 1
ATOM 3028 O O . LEU A 1 383 ? 14.889 15.764 -5.056 1.00 65.56 383 LEU A O 1
ATOM 3032 N N . ARG A 1 384 ? 15.135 17.981 -5.211 1.00 67.06 384 ARG A N 1
ATOM 3033 C CA . ARG A 1 384 ? 14.590 18.068 -6.576 1.00 67.06 384 ARG A CA 1
ATOM 3034 C C . ARG A 1 384 ? 15.456 17.318 -7.597 1.00 67.06 384 ARG A C 1
ATOM 3036 O O . ARG A 1 384 ? 14.902 16.695 -8.500 1.00 67.06 384 ARG A O 1
ATOM 3043 N N . ASP A 1 385 ? 16.773 17.334 -7.419 1.00 61.59 385 ASP A N 1
ATOM 3044 C CA . ASP A 1 385 ? 17.726 16.685 -8.329 1.00 61.59 385 ASP A CA 1
ATOM 3045 C C . ASP A 1 385 ? 17.646 15.139 -8.266 1.00 61.59 385 ASP A C 1
ATOM 3047 O O . ASP A 1 385 ? 17.981 14.452 -9.227 1.00 61.59 385 ASP A O 1
ATOM 3051 N N . ILE A 1 386 ? 17.096 14.567 -7.182 1.00 60.12 386 ILE A N 1
ATOM 3052 C CA . ILE A 1 386 ? 16.989 13.108 -6.958 1.00 60.12 386 ILE A CA 1
ATOM 3053 C C . ILE A 1 386 ? 16.160 12.405 -8.036 1.00 60.12 386 ILE A C 1
ATOM 3055 O O . ILE A 1 386 ? 16.535 11.331 -8.495 1.00 60.12 386 ILE A O 1
ATOM 3059 N N . PHE A 1 387 ? 15.020 12.988 -8.412 1.00 53.38 387 PHE A N 1
ATOM 3060 C CA . PHE A 1 387 ? 14.053 12.349 -9.313 1.00 53.38 387 PHE A CA 1
ATOM 3061 C C . PHE A 1 387 ? 14.332 12.591 -10.786 1.00 53.38 387 PHE A C 1
ATOM 3063 O O . PHE A 1 387 ? 13.914 11.799 -11.625 1.00 53.38 387 PHE A O 1
ATOM 3070 N N . HIS A 1 388 ? 14.991 13.702 -11.101 1.00 57.03 388 HIS A N 1
ATOM 3071 C CA . HIS A 1 388 ? 15.226 14.092 -12.482 1.00 57.03 388 HIS A CA 1
ATOM 3072 C C . HIS A 1 388 ? 16.463 13.399 -13.071 1.00 57.03 388 HIS A C 1
ATOM 3074 O O . HIS A 1 388 ? 16.503 13.133 -14.268 1.00 57.03 388 HIS A O 1
ATOM 3080 N N . ASP A 1 389 ? 17.457 13.080 -12.240 1.00 53.53 389 ASP A N 1
ATOM 3081 C CA . ASP A 1 389 ? 18.778 12.661 -12.722 1.00 53.53 389 ASP A CA 1
ATOM 3082 C C . ASP A 1 389 ? 19.003 11.144 -12.740 1.00 53.53 389 ASP A C 1
ATOM 3084 O O . ASP A 1 389 ? 20.061 10.684 -13.168 1.00 53.53 389 ASP A O 1
ATOM 3088 N N . PHE A 1 390 ? 18.036 10.367 -12.250 1.00 60.91 390 PHE A N 1
ATOM 3089 C CA . PHE A 1 390 ? 18.215 8.952 -11.941 1.00 60.91 390 PHE A CA 1
ATOM 3090 C C . PHE A 1 390 ? 16.963 8.141 -12.295 1.00 60.91 390 PHE A C 1
ATOM 3092 O O . PHE A 1 390 ? 16.089 7.951 -11.443 1.00 60.91 390 PHE A O 1
ATOM 3099 N N . PRO A 1 391 ? 16.852 7.649 -13.544 1.00 63.72 391 PRO A N 1
ATOM 3100 C CA . PRO A 1 391 ? 15.723 6.831 -13.954 1.00 63.72 391 PRO A CA 1
ATOM 3101 C C . PRO A 1 391 ? 15.694 5.554 -13.114 1.00 63.72 391 PRO A C 1
ATOM 3103 O O . PRO A 1 391 ? 16.656 4.784 -13.090 1.00 63.72 391 PRO A O 1
ATOM 3106 N N . TYR A 1 392 ? 14.574 5.311 -12.435 1.00 69.50 392 TYR A N 1
ATOM 3107 C CA . TYR A 1 392 ? 14.373 4.136 -11.580 1.00 69.50 392 TYR A CA 1
ATOM 3108 C C . TYR A 1 392 ? 14.707 2.821 -12.317 1.00 69.50 392 TYR A C 1
ATOM 3110 O O . TYR A 1 392 ? 15.304 1.911 -11.744 1.00 69.50 392 TYR A O 1
ATOM 3118 N N . ALA A 1 393 ? 14.392 2.759 -13.616 1.00 64.75 393 ALA A N 1
ATOM 3119 C CA . ALA A 1 393 ? 14.657 1.618 -14.490 1.00 64.75 393 ALA A CA 1
ATOM 3120 C C . ALA A 1 393 ? 16.152 1.277 -14.668 1.00 64.75 393 ALA A C 1
ATOM 3122 O O . ALA A 1 393 ? 16.482 0.112 -14.874 1.00 64.75 393 ALA A O 1
ATOM 3123 N N . GLU A 1 394 ? 17.057 2.256 -14.581 1.00 66.25 394 GLU A N 1
ATOM 3124 C CA . GLU A 1 394 ? 18.500 2.045 -14.791 1.00 66.25 394 GLU A CA 1
ATOM 3125 C C . GLU A 1 394 ? 19.223 1.613 -13.511 1.00 66.25 394 GLU A C 1
ATOM 3127 O O . GLU A 1 394 ? 20.230 0.906 -13.545 1.00 66.25 394 GLU A O 1
ATOM 3132 N N . ILE A 1 395 ? 18.711 2.050 -12.364 1.00 70.62 395 ILE A N 1
ATOM 3133 C CA . ILE A 1 395 ? 19.399 1.955 -11.073 1.00 70.62 395 ILE A CA 1
ATOM 3134 C C . ILE A 1 395 ? 18.858 0.790 -10.249 1.00 70.62 395 ILE A C 1
ATOM 3136 O O . ILE A 1 395 ? 19.613 0.146 -9.514 1.00 70.62 395 ILE A O 1
ATOM 3140 N N . GLY A 1 396 ? 17.569 0.487 -10.417 1.00 73.94 396 GLY A N 1
ATOM 3141 C CA . GLY A 1 396 ? 16.851 -0.515 -9.649 1.00 73.94 396 GLY A CA 1
ATOM 3142 C C . GLY A 1 396 ? 16.456 -0.025 -8.255 1.00 73.94 396 GLY A C 1
ATOM 3143 O O . GLY A 1 396 ? 17.087 0.853 -7.665 1.00 73.94 396 GLY A O 1
ATOM 3144 N N . GLU A 1 397 ? 15.412 -0.651 -7.722 1.00 78.12 397 GLU A N 1
ATOM 3145 C CA . GLU A 1 397 ? 14.757 -0.295 -6.462 1.00 78.12 397 GLU A CA 1
ATOM 3146 C C . GLU A 1 397 ? 15.724 -0.133 -5.284 1.00 78.12 397 GLU A C 1
ATOM 3148 O O . GLU A 1 397 ? 15.790 0.935 -4.678 1.00 78.12 397 GLU A O 1
ATOM 3153 N N . GLU A 1 398 ? 16.523 -1.160 -4.985 1.00 78.75 398 GLU A N 1
ATOM 3154 C CA . GLU A 1 398 ? 17.416 -1.182 -3.819 1.00 78.75 398 GLU A CA 1
ATOM 3155 C C . GLU A 1 398 ? 18.392 0.003 -3.806 1.00 78.75 398 GLU A C 1
ATOM 3157 O O . GLU A 1 398 ? 18.591 0.668 -2.782 1.00 78.75 398 GLU A O 1
ATOM 3162 N N . ASN A 1 399 ? 18.977 0.302 -4.967 1.00 77.88 399 ASN A N 1
ATOM 3163 C CA . ASN A 1 399 ? 19.906 1.412 -5.123 1.00 77.88 399 ASN A CA 1
ATOM 3164 C C . ASN A 1 399 ? 19.170 2.754 -5.047 1.00 77.88 399 ASN A C 1
ATOM 3166 O O . ASN A 1 399 ? 19.661 3.672 -4.390 1.00 77.88 399 ASN A O 1
ATOM 3170 N N . THR A 1 400 ? 17.978 2.868 -5.641 1.00 79.81 400 THR A N 1
ATOM 3171 C CA . THR A 1 400 ? 17.131 4.063 -5.524 1.00 79.81 400 THR A CA 1
ATOM 3172 C C . THR A 1 400 ? 16.784 4.362 -4.063 1.00 79.81 400 THR A C 1
ATOM 3174 O O . THR A 1 400 ? 16.915 5.509 -3.630 1.00 79.81 400 THR A O 1
ATOM 3177 N N . LEU A 1 401 ? 16.433 3.343 -3.272 1.00 80.38 401 LEU A N 1
ATOM 3178 C CA . LEU A 1 401 ? 16.173 3.483 -1.837 1.00 80.38 401 LEU A CA 1
ATOM 3179 C C . LEU A 1 401 ? 17.421 3.951 -1.076 1.00 80.38 401 LEU A C 1
ATOM 3181 O O . LEU A 1 401 ? 17.344 4.868 -0.255 1.00 80.38 401 LEU A O 1
ATOM 3185 N N . ALA A 1 402 ? 18.583 3.351 -1.352 1.00 78.56 402 ALA A N 1
ATOM 3186 C CA . ALA A 1 402 ? 19.840 3.711 -0.698 1.00 78.56 402 ALA A CA 1
ATOM 3187 C C . ALA A 1 402 ? 20.274 5.152 -1.020 1.00 78.56 402 ALA A C 1
ATOM 3189 O O . ALA A 1 402 ? 20.642 5.907 -0.115 1.00 78.56 402 ALA A O 1
ATOM 3190 N N . ILE A 1 403 ? 20.201 5.546 -2.293 1.00 77.38 403 ILE A N 1
ATOM 3191 C CA . ILE A 1 403 ? 20.537 6.892 -2.768 1.00 77.38 403 ILE A CA 1
ATOM 3192 C C . ILE A 1 403 ? 19.572 7.920 -2.173 1.00 77.38 403 ILE A C 1
ATOM 3194 O O . ILE A 1 403 ? 20.023 8.900 -1.579 1.00 77.38 403 ILE A O 1
ATOM 3198 N N . GLY A 1 404 ? 18.260 7.678 -2.264 1.00 78.50 404 GLY A N 1
ATOM 3199 C CA . GLY A 1 404 ? 17.240 8.571 -1.712 1.00 78.50 404 GLY A CA 1
ATOM 3200 C C . GLY A 1 404 ? 17.445 8.817 -0.218 1.00 78.50 404 GLY A C 1
ATOM 3201 O O . GLY A 1 404 ? 17.470 9.964 0.234 1.00 78.50 404 GLY A O 1
ATOM 3202 N N . ARG A 1 405 ? 17.731 7.753 0.542 1.00 78.75 405 ARG A N 1
ATOM 3203 C CA . ARG A 1 405 ? 18.029 7.836 1.976 1.00 78.75 405 ARG A CA 1
ATOM 3204 C C . ARG A 1 405 ? 19.267 8.683 2.271 1.00 78.75 405 ARG A C 1
ATOM 3206 O O . ARG A 1 405 ? 19.233 9.525 3.171 1.00 78.75 405 ARG A O 1
ATOM 3213 N N . LEU A 1 406 ? 20.357 8.469 1.531 1.00 76.50 406 LEU A N 1
ATOM 3214 C CA . LEU A 1 406 ? 21.605 9.221 1.696 1.00 76.50 406 LEU A CA 1
ATOM 3215 C C . LEU A 1 406 ? 21.421 10.703 1.382 1.00 76.50 406 LEU A C 1
ATOM 3217 O O . LEU A 1 406 ? 21.890 11.551 2.138 1.00 76.50 406 LEU A O 1
ATOM 3221 N N . LEU A 1 407 ? 20.710 11.016 0.302 1.00 73.56 407 LEU A N 1
ATOM 3222 C CA . LEU A 1 407 ? 20.460 12.391 -0.116 1.00 73.56 407 LEU A CA 1
ATOM 3223 C C . LEU A 1 407 ? 19.518 13.109 0.844 1.00 73.56 407 LEU A C 1
ATOM 3225 O O . LEU A 1 407 ? 19.776 14.252 1.216 1.00 73.56 407 LEU A O 1
ATOM 3229 N N . HIS A 1 408 ? 18.482 12.426 1.331 1.00 74.00 408 HIS A N 1
ATOM 3230 C CA . HIS A 1 408 ? 17.599 12.968 2.357 1.00 74.00 408 HIS A CA 1
ATOM 3231 C C . HIS A 1 408 ? 18.363 13.287 3.651 1.00 74.00 408 HIS A C 1
ATOM 3233 O O . HIS A 1 408 ? 18.180 14.358 4.238 1.00 74.00 408 HIS A O 1
ATOM 3239 N N . TRP A 1 409 ? 19.271 12.398 4.067 1.00 75.00 409 TRP A N 1
ATOM 3240 C CA . TRP A 1 409 ? 20.154 12.623 5.210 1.00 75.00 409 TRP A CA 1
ATOM 3241 C C . TRP A 1 409 ? 21.144 13.781 4.982 1.00 75.00 409 TRP A C 1
ATOM 3243 O O . TRP A 1 409 ? 21.292 14.634 5.863 1.00 75.00 409 TRP A O 1
ATOM 3253 N N . ALA A 1 410 ? 21.787 13.850 3.812 1.00 69.81 410 ALA A N 1
ATOM 3254 C CA . ALA A 1 410 ? 22.756 14.893 3.466 1.00 69.81 410 ALA A CA 1
ATOM 3255 C C . ALA A 1 410 ? 22.105 16.283 3.396 1.00 69.81 410 ALA A C 1
ATOM 3257 O O . ALA A 1 410 ? 22.631 17.245 3.968 1.00 69.81 410 ALA A O 1
ATOM 3258 N N . ALA A 1 411 ? 20.914 16.372 2.792 1.00 66.75 411 ALA A N 1
ATOM 3259 C CA . ALA A 1 411 ? 20.122 17.597 2.731 1.00 66.75 411 ALA A CA 1
ATOM 3260 C C . ALA A 1 411 ? 19.803 18.156 4.130 1.00 66.75 411 ALA A C 1
ATOM 3262 O O . ALA A 1 411 ? 19.739 19.369 4.315 1.00 66.75 411 ALA A O 1
ATOM 3263 N N . GLN A 1 412 ? 19.651 17.285 5.133 1.00 64.44 412 GLN A N 1
ATOM 3264 C CA . GLN A 1 412 ? 19.327 17.679 6.509 1.00 64.44 412 GLN A CA 1
ATOM 3265 C C . GLN A 1 412 ? 20.539 17.947 7.394 1.00 64.44 412 GLN A C 1
ATOM 3267 O O . GLN A 1 412 ? 20.437 18.741 8.328 1.00 64.44 412 GLN A O 1
ATOM 3272 N N . SER A 1 413 ? 21.653 17.260 7.147 1.00 62.00 413 SER A N 1
ATOM 3273 C CA . SER A 1 413 ? 22.772 17.214 8.094 1.00 62.00 413 SER A CA 1
ATOM 3274 C C . SER A 1 413 ? 23.892 18.195 7.757 1.00 62.00 413 SER A C 1
ATOM 3276 O O . SER A 1 413 ? 24.554 18.692 8.664 1.00 62.00 413 SER A O 1
ATOM 3278 N N . THR A 1 414 ? 24.135 18.465 6.472 1.00 56.22 414 THR A N 1
ATOM 3279 C CA . THR A 1 414 ? 25.375 19.131 6.025 1.00 56.22 414 THR A CA 1
ATOM 3280 C C . THR A 1 414 ? 25.170 20.196 4.944 1.00 56.22 414 THR A C 1
ATOM 3282 O O . THR A 1 414 ? 26.106 20.928 4.634 1.00 56.22 414 THR A O 1
ATOM 3285 N N . GLY A 1 415 ? 23.965 20.309 4.372 1.00 56.03 415 GLY A N 1
ATOM 3286 C CA . GLY A 1 415 ? 23.658 21.231 3.270 1.00 56.03 415 GLY A CA 1
ATOM 3287 C C . GLY A 1 415 ? 24.022 20.690 1.876 1.00 56.03 415 GLY A C 1
ATOM 3288 O O . GLY A 1 415 ? 24.373 19.520 1.714 1.00 56.03 415 GLY A O 1
ATOM 3289 N N . ALA A 1 416 ? 23.914 21.549 0.854 1.00 58.59 416 ALA A N 1
ATOM 3290 C CA . ALA A 1 416 ? 24.031 21.201 -0.572 1.00 58.59 416 ALA A CA 1
ATOM 3291 C C . ALA A 1 416 ? 25.340 20.504 -1.038 1.00 58.59 416 ALA A C 1
ATOM 3293 O O . ALA A 1 416 ? 25.226 19.620 -1.887 1.00 58.59 416 ALA A O 1
ATOM 3294 N N . PRO A 1 417 ? 26.553 20.811 -0.520 1.00 65.50 417 PRO A N 1
ATOM 3295 C CA . PRO A 1 417 ? 27.801 20.260 -1.071 1.00 65.50 417 PRO A CA 1
ATOM 3296 C C . PRO A 1 417 ? 27.889 18.728 -1.018 1.00 65.50 417 PRO A C 1
ATOM 3298 O O . PRO A 1 417 ? 28.174 18.089 -2.024 1.00 65.50 417 PRO A O 1
ATOM 3301 N N . LEU A 1 418 ? 27.539 18.120 0.122 1.00 70.69 418 LEU A N 1
ATOM 3302 C CA . LEU A 1 418 ? 27.573 16.659 0.270 1.00 70.69 418 LEU A CA 1
ATOM 3303 C C . LEU A 1 418 ? 26.513 15.961 -0.592 1.00 70.69 418 LEU A C 1
ATOM 3305 O O . LEU A 1 418 ? 26.726 14.846 -1.059 1.00 70.69 418 LEU A O 1
ATOM 3309 N N . SER A 1 419 ? 25.373 16.622 -0.818 1.00 69.06 419 SER A N 1
ATOM 3310 C CA . SER A 1 419 ? 24.330 16.094 -1.704 1.00 69.06 419 SER A CA 1
ATOM 3311 C C . SER A 1 419 ? 24.842 16.029 -3.144 1.00 69.06 419 SER A C 1
ATOM 3313 O O . SER A 1 419 ? 24.661 15.013 -3.808 1.00 69.06 419 SER A O 1
ATOM 3315 N N . HIS A 1 420 ? 25.563 17.062 -3.594 1.00 72.38 420 HIS A N 1
ATOM 3316 C CA . HIS A 1 420 ? 26.192 17.088 -4.914 1.00 72.38 420 HIS A CA 1
ATOM 3317 C C . HIS A 1 420 ? 27.242 15.974 -5.084 1.00 72.38 420 HIS A C 1
ATOM 3319 O O . HIS A 1 420 ? 27.260 15.306 -6.116 1.00 72.38 420 HIS A O 1
ATOM 3325 N N . ASP A 1 421 ? 28.062 15.709 -4.063 1.00 79.00 421 ASP A N 1
ATOM 3326 C CA . ASP A 1 421 ? 29.061 14.628 -4.106 1.00 79.00 421 ASP A CA 1
ATOM 3327 C C . ASP A 1 421 ? 28.423 13.231 -4.169 1.00 79.00 421 ASP A C 1
ATOM 3329 O O . ASP A 1 421 ? 28.886 12.366 -4.921 1.00 79.00 421 ASP A O 1
ATOM 3333 N N . ILE A 1 422 ? 27.341 13.007 -3.409 1.00 78.12 422 ILE A N 1
ATOM 3334 C CA . ILE A 1 422 ? 26.566 11.756 -3.457 1.00 78.12 422 ILE A CA 1
ATOM 3335 C C . ILE A 1 422 ? 25.973 11.563 -4.855 1.00 78.12 422 ILE A C 1
ATOM 3337 O O . ILE A 1 422 ? 26.138 10.488 -5.435 1.00 78.12 422 ILE A O 1
ATOM 3341 N N . LEU A 1 423 ? 25.333 12.596 -5.415 1.00 74.31 423 LEU A N 1
ATOM 3342 C CA . LEU A 1 423 ? 24.771 12.558 -6.769 1.00 74.31 423 LEU A CA 1
ATOM 3343 C C . LEU A 1 423 ? 25.867 12.269 -7.808 1.00 74.31 423 LEU A C 1
ATOM 3345 O O . LEU A 1 423 ? 25.720 11.358 -8.619 1.00 74.31 423 LEU A O 1
ATOM 3349 N N . GLY A 1 424 ? 26.996 12.982 -7.762 1.00 79.62 424 GLY A N 1
ATOM 3350 C CA . GLY A 1 424 ? 28.115 12.777 -8.686 1.00 79.62 424 GLY A CA 1
ATOM 3351 C C . GLY A 1 424 ? 28.681 11.354 -8.628 1.00 79.62 424 GLY A C 1
ATOM 3352 O O . GLY A 1 424 ? 28.899 10.723 -9.665 1.00 79.62 424 GLY A O 1
ATOM 3353 N N . SER A 1 425 ? 28.840 10.809 -7.420 1.00 82.50 425 SER A N 1
ATOM 3354 C CA . SER A 1 425 ? 29.305 9.434 -7.214 1.00 82.50 425 SER A CA 1
ATOM 3355 C C . SER A 1 425 ? 28.303 8.396 -7.722 1.00 82.50 425 SER A C 1
ATOM 3357 O O . SER A 1 425 ? 28.705 7.420 -8.359 1.00 82.50 425 SER A O 1
ATOM 3359 N N . ALA A 1 426 ? 27.007 8.605 -7.474 1.00 79.38 426 ALA A N 1
ATOM 3360 C CA . ALA A 1 426 ? 25.949 7.730 -7.966 1.00 79.38 426 ALA A CA 1
ATOM 3361 C C . ALA A 1 426 ? 25.888 7.730 -9.504 1.00 79.38 426 ALA A C 1
ATOM 3363 O O . ALA A 1 426 ? 25.854 6.654 -10.099 1.00 79.38 426 ALA A O 1
ATOM 3364 N N . ARG A 1 427 ? 25.999 8.897 -10.162 1.00 77.25 427 ARG A N 1
ATOM 3365 C CA . ARG A 1 427 ? 26.052 9.002 -11.636 1.00 77.25 427 ARG A CA 1
ATOM 3366 C C . ARG A 1 427 ? 27.225 8.222 -12.220 1.00 77.25 427 ARG A C 1
ATOM 3368 O O . ARG A 1 427 ? 27.056 7.457 -13.165 1.00 77.25 427 ARG A O 1
ATOM 3375 N N . ALA A 1 428 ? 28.410 8.376 -11.630 1.00 82.69 428 ALA A N 1
ATOM 3376 C CA . ALA A 1 428 ? 29.603 7.668 -12.085 1.00 82.69 428 ALA A CA 1
ATOM 3377 C C . ALA A 1 428 ? 29.469 6.139 -11.954 1.00 82.69 428 ALA A C 1
ATOM 3379 O O . ALA A 1 428 ? 30.034 5.405 -12.761 1.00 82.69 428 ALA A O 1
ATOM 3380 N N . CYS A 1 429 ? 28.744 5.651 -10.943 1.00 82.38 429 CYS A N 1
ATOM 3381 C CA . CYS A 1 429 ? 28.506 4.221 -10.748 1.00 82.38 429 CYS A CA 1
ATOM 3382 C C . CYS A 1 429 ? 27.427 3.681 -11.690 1.00 82.38 429 CYS A C 1
ATOM 3384 O O . CYS A 1 429 ? 27.660 2.650 -12.320 1.00 82.38 429 CYS A O 1
ATOM 3386 N N . ALA A 1 430 ? 26.315 4.406 -11.858 1.00 77.31 430 ALA A N 1
ATOM 3387 C CA . ALA A 1 430 ? 25.255 4.066 -12.806 1.00 77.31 430 ALA A CA 1
ATOM 3388 C C . ALA A 1 430 ? 25.804 3.918 -14.234 1.00 77.31 430 ALA A C 1
ATOM 3390 O O . ALA A 1 430 ? 25.604 2.884 -14.864 1.00 77.31 430 ALA A O 1
ATOM 3391 N N . ALA A 1 431 ? 26.616 4.879 -14.692 1.00 78.94 431 ALA A N 1
ATOM 3392 C CA . ALA A 1 431 ? 27.244 4.843 -16.016 1.00 78.94 431 ALA A CA 1
ATOM 3393 C C . ALA A 1 431 ? 28.165 3.626 -16.241 1.00 78.94 431 ALA A C 1
ATOM 3395 O O . ALA A 1 431 ? 28.393 3.224 -17.379 1.00 78.94 431 ALA A O 1
ATOM 3396 N N . ARG A 1 432 ? 28.714 3.042 -15.168 1.00 82.19 432 ARG A N 1
ATOM 3397 C CA . ARG A 1 432 ? 29.585 1.855 -15.224 1.00 82.19 432 ARG A CA 1
ATOM 3398 C C . ARG A 1 432 ? 28.849 0.543 -14.948 1.00 82.19 432 ARG A C 1
ATOM 3400 O O . ARG A 1 432 ? 29.449 -0.514 -15.118 1.00 82.19 432 ARG A O 1
ATOM 3407 N N . GLY A 1 433 ? 27.610 0.596 -14.460 1.00 77.88 433 GLY A N 1
ATOM 3408 C CA . GLY A 1 433 ? 26.894 -0.573 -13.946 1.00 77.88 433 GLY A CA 1
ATOM 3409 C C . GLY A 1 433 ? 27.543 -1.227 -12.714 1.00 77.88 433 GLY A C 1
ATOM 3410 O O . GLY A 1 433 ? 27.216 -2.368 -12.396 1.00 77.88 433 GLY A O 1
ATOM 3411 N N . ASP A 1 434 ? 28.457 -0.538 -12.016 1.00 81.44 434 ASP A N 1
ATOM 3412 C CA . ASP A 1 434 ? 29.143 -1.055 -10.822 1.00 81.44 434 ASP A CA 1
ATOM 3413 C C . ASP A 1 434 ? 28.925 -0.141 -9.613 1.00 81.44 434 ASP A C 1
ATOM 3415 O O . ASP A 1 434 ? 29.488 0.953 -9.513 1.00 81.44 434 ASP A O 1
ATOM 3419 N N . TRP A 1 435 ? 28.113 -0.629 -8.676 1.00 81.19 435 TRP A N 1
ATOM 3420 C CA . TRP A 1 435 ? 27.708 0.076 -7.460 1.00 81.19 435 TRP A CA 1
ATOM 3421 C C . TRP A 1 435 ? 28.597 -0.217 -6.247 1.00 81.19 435 TRP A C 1
ATOM 3423 O O . TRP A 1 435 ? 28.459 0.448 -5.217 1.00 81.19 435 TRP A O 1
ATOM 3433 N N . ARG A 1 436 ? 29.545 -1.163 -6.344 1.00 80.62 436 ARG A N 1
ATOM 3434 C CA . ARG A 1 436 ? 30.444 -1.500 -5.224 1.00 80.62 436 ARG A CA 1
ATOM 3435 C C . ARG A 1 436 ? 31.220 -0.287 -4.698 1.00 80.62 436 ARG A C 1
ATOM 3437 O O . ARG A 1 436 ? 31.277 -0.142 -3.476 1.00 80.62 436 ARG A O 1
ATOM 3444 N N . PRO A 1 437 ? 31.763 0.618 -5.543 1.00 83.25 437 PRO A N 1
ATOM 3445 C CA . PRO A 1 437 ? 32.465 1.803 -5.054 1.00 83.25 437 PRO A CA 1
ATOM 3446 C C . PRO A 1 437 ? 31.542 2.756 -4.290 1.00 83.25 437 PRO A C 1
ATOM 3448 O O . PRO A 1 437 ? 31.925 3.276 -3.245 1.00 83.25 437 PRO A O 1
ATOM 3451 N N . PHE A 1 438 ? 30.310 2.950 -4.771 1.00 82.12 438 PHE A N 1
ATOM 3452 C CA . PHE A 1 438 ? 29.322 3.795 -4.100 1.00 82.12 438 PHE A CA 1
ATOM 3453 C C . PHE A 1 438 ? 28.993 3.248 -2.709 1.00 82.12 438 PHE A C 1
ATOM 3455 O O . PHE A 1 438 ? 29.094 3.961 -1.709 1.00 82.12 438 PHE A O 1
ATOM 3462 N N . LEU A 1 439 ? 28.668 1.955 -2.631 1.00 77.75 439 LEU A N 1
ATOM 3463 C CA . LEU A 1 439 ? 28.361 1.298 -1.366 1.00 77.75 439 LEU A CA 1
ATOM 3464 C C . LEU A 1 439 ? 29.568 1.305 -0.426 1.00 77.75 439 LEU A C 1
ATOM 3466 O O . LEU A 1 439 ? 29.400 1.598 0.752 1.00 77.75 439 LEU A O 1
ATOM 3470 N N . ALA A 1 440 ? 30.788 1.069 -0.911 1.00 80.31 440 ALA A N 1
ATOM 3471 C CA . ALA A 1 440 ? 31.991 1.144 -0.083 1.00 80.31 440 ALA A CA 1
ATOM 3472 C C . ALA A 1 440 ? 32.146 2.531 0.567 1.00 80.31 440 ALA A C 1
ATOM 3474 O O . ALA A 1 440 ? 32.299 2.619 1.789 1.00 80.31 440 ALA A O 1
ATOM 3475 N N . THR A 1 441 ? 32.011 3.598 -0.229 1.00 82.19 441 THR A N 1
ATOM 3476 C CA . THR A 1 441 ? 32.134 4.995 0.215 1.00 82.19 441 THR A CA 1
ATOM 3477 C C . THR A 1 441 ? 31.048 5.383 1.215 1.00 82.19 441 THR A C 1
ATOM 3479 O O . THR A 1 441 ? 31.345 5.954 2.266 1.00 82.19 441 THR A O 1
ATOM 3482 N N . TYR A 1 442 ? 29.786 5.049 0.929 1.00 78.50 442 TYR A N 1
ATOM 3483 C CA . TYR A 1 442 ? 28.647 5.540 1.708 1.00 78.50 442 TYR A CA 1
ATOM 3484 C C . TYR A 1 442 ? 28.082 4.532 2.722 1.00 78.50 442 TYR A C 1
ATOM 3486 O O . TYR A 1 442 ? 27.199 4.884 3.508 1.00 78.50 442 TYR A O 1
ATOM 3494 N N . SER A 1 443 ? 28.621 3.307 2.792 1.00 72.81 443 SER A N 1
ATOM 3495 C CA . SER A 1 443 ? 28.137 2.246 3.695 1.00 72.81 443 SER A CA 1
ATOM 3496 C C . SER A 1 443 ? 28.077 2.685 5.154 1.00 72.81 443 SER A C 1
ATOM 3498 O O . SER A 1 443 ? 27.167 2.283 5.871 1.00 72.81 443 SER A O 1
ATOM 3500 N N . ARG A 1 444 ? 29.007 3.529 5.618 1.00 65.56 444 ARG A N 1
ATOM 3501 C CA . ARG A 1 444 ? 28.998 4.045 6.997 1.00 65.56 444 ARG A CA 1
ATOM 3502 C C . ARG A 1 444 ? 27.754 4.891 7.275 1.00 65.56 444 ARG A C 1
ATOM 3504 O O . ARG A 1 444 ? 27.131 4.713 8.316 1.00 65.56 444 ARG A O 1
ATOM 3511 N N . TYR A 1 445 ? 27.345 5.738 6.334 1.00 63.84 445 TYR A N 1
ATOM 3512 C CA . TYR A 1 445 ? 26.146 6.573 6.455 1.00 63.84 445 TYR A CA 1
ATOM 3513 C C . TYR A 1 445 ? 24.856 5.754 6.343 1.00 63.84 445 TYR A C 1
ATOM 3515 O O . TYR A 1 445 ? 23.894 6.031 7.056 1.00 63.84 445 TYR A O 1
ATOM 3523 N N . LEU A 1 446 ? 24.869 4.680 5.545 1.00 61.34 446 LEU A N 1
ATOM 3524 C CA . LEU A 1 446 ? 23.778 3.700 5.504 1.00 61.34 446 LEU A CA 1
ATOM 3525 C C . LEU A 1 446 ? 23.670 2.907 6.828 1.00 61.34 446 LEU A C 1
ATOM 3527 O O . LEU A 1 446 ? 22.567 2.702 7.336 1.00 61.34 446 LEU A O 1
ATOM 3531 N N . ARG A 1 447 ? 24.805 2.539 7.452 1.00 53.44 447 ARG A N 1
ATOM 3532 C CA . ARG A 1 447 ? 24.877 1.813 8.742 1.00 53.44 447 ARG A CA 1
ATOM 3533 C C . ARG A 1 447 ? 24.428 2.638 9.948 1.00 53.44 447 ARG A C 1
ATOM 3535 O O . ARG A 1 447 ? 23.865 2.082 10.887 1.00 53.44 447 ARG A O 1
ATOM 3542 N N . TYR A 1 448 ? 24.587 3.964 9.932 1.00 44.72 448 TYR A N 1
ATOM 3543 C CA . TYR A 1 448 ? 24.010 4.825 10.976 1.00 44.72 448 TYR A CA 1
ATOM 3544 C C . TYR A 1 448 ? 22.472 4.835 10.973 1.00 44.72 448 TYR A C 1
ATOM 3546 O O . TYR A 1 448 ? 21.870 5.427 11.871 1.00 44.72 448 TYR A O 1
ATOM 3554 N N . GLY A 1 449 ? 21.823 4.135 10.040 1.00 43.81 449 GLY A N 1
ATOM 3555 C CA . GLY A 1 449 ? 20.382 3.945 10.008 1.00 43.81 449 GLY A CA 1
ATOM 3556 C C . GLY A 1 449 ? 19.882 2.498 10.172 1.00 43.81 449 GLY A C 1
ATOM 3557 O O . GLY A 1 449 ? 18.669 2.305 10.265 1.00 43.81 449 GLY A O 1
ATOM 3558 N N . SER A 1 450 ? 20.766 1.502 10.237 1.00 35.91 450 SER A N 1
ATOM 3559 C CA . SER A 1 450 ? 20.433 0.094 10.500 1.00 35.91 450 SER A CA 1
ATOM 3560 C C . SER A 1 450 ? 21.703 -0.645 10.922 1.00 35.91 450 SER A C 1
ATOM 3562 O O . SER A 1 450 ? 22.679 -0.696 10.174 1.00 35.91 450 SER A O 1
ATOM 3564 N N . ALA A 1 451 ? 21.700 -1.204 12.132 1.00 29.58 451 ALA A N 1
ATOM 3565 C CA . ALA A 1 451 ? 22.699 -2.187 12.522 1.00 29.58 451 ALA A CA 1
ATOM 3566 C C . ALA A 1 451 ? 22.592 -3.380 11.556 1.00 29.58 451 ALA A C 1
ATOM 3568 O O . ALA A 1 451 ? 21.528 -3.985 11.441 1.00 29.58 451 ALA A O 1
ATOM 3569 N N . LEU A 1 452 ? 23.675 -3.674 10.840 1.00 32.34 452 LEU A N 1
ATOM 3570 C CA . LEU A 1 452 ? 23.849 -4.936 10.125 1.00 32.34 452 LEU A CA 1
ATOM 3571 C C . LEU A 1 452 ? 24.348 -5.982 11.134 1.00 32.34 452 LEU A C 1
ATOM 3573 O O . LEU A 1 452 ? 25.387 -5.737 11.755 1.00 32.34 452 LEU A O 1
ATOM 3577 N N . PRO A 1 453 ? 23.702 -7.146 11.291 1.00 28.16 453 PRO A N 1
ATOM 3578 C CA . PRO A 1 453 ? 24.417 -8.410 11.374 1.00 28.16 453 PRO A CA 1
ATOM 3579 C C . PRO A 1 453 ? 24.875 -8.806 9.959 1.00 28.16 453 PRO A C 1
ATOM 3581 O O . PRO A 1 453 ? 24.302 -8.352 8.974 1.00 28.16 453 PRO A O 1
ATOM 3584 N N . GLY A 1 454 ? 25.972 -9.552 9.878 1.00 30.31 454 GLY A N 1
ATOM 3585 C CA . GLY A 1 454 ? 26.747 -9.751 8.656 1.00 30.31 454 GLY A CA 1
ATOM 3586 C C . GLY A 1 454 ? 26.095 -10.601 7.563 1.00 30.31 454 GLY A C 1
ATOM 3587 O O . GLY A 1 454 ? 25.156 -11.345 7.829 1.00 30.31 454 GLY A O 1
ATOM 3588 N N . GLU A 1 455 ? 26.740 -10.473 6.398 1.00 28.66 455 GLU A N 1
ATOM 3589 C CA . GLU A 1 455 ? 26.569 -11.168 5.106 1.00 28.66 455 GLU A CA 1
ATOM 3590 C C . GLU A 1 455 ? 25.304 -10.867 4.297 1.00 28.66 455 GLU A C 1
ATOM 3592 O O . GLU A 1 455 ? 24.192 -11.288 4.678 1.00 28.66 455 GLU A O 1
#

Solvent-accessible surface area (backbone atoms only — not comparable to full-atom values): 23726 Å² total; per-residue (Å²): 102,71,71,60,64,54,69,73,40,70,55,46,81,50,34,47,47,74,40,63,86,70,44,59,76,46,97,52,22,60,60,52,38,40,50,40,44,28,52,54,34,36,49,54,42,68,74,40,74,89,34,84,43,37,40,62,18,52,26,40,38,62,31,33,58,34,39,50,53,83,82,57,68,95,46,84,55,34,73,66,36,42,54,46,42,49,33,30,33,76,28,62,34,40,54,73,70,32,40,64,43,18,16,43,52,46,24,34,63,47,74,60,87,86,40,40,35,40,27,37,53,29,44,82,39,23,56,47,31,26,68,85,57,82,83,61,92,47,64,60,44,46,64,59,49,51,50,54,54,34,45,52,30,42,77,69,70,42,39,31,33,41,32,24,4,57,53,69,13,43,38,76,83,15,69,37,58,39,32,35,53,72,52,41,51,56,48,50,61,47,55,37,28,66,62,41,10,30,23,30,20,32,33,43,28,26,78,78,36,30,40,47,60,42,31,60,84,56,72,22,69,73,18,21,34,34,40,32,41,32,28,60,67,44,89,77,62,18,32,29,31,52,73,51,75,41,62,38,92,84,72,54,21,39,39,44,38,37,35,33,31,30,93,60,81,56,92,47,92,93,41,74,70,62,75,37,84,66,50,44,48,50,82,74,40,71,87,50,54,76,92,36,40,38,23,67,52,56,49,54,47,50,63,56,29,58,73,14,45,70,68,26,44,51,45,38,40,44,26,23,58,66,37,74,51,54,58,47,63,27,24,70,80,44,92,60,87,90,57,56,74,66,58,17,48,49,51,42,46,37,53,56,30,35,31,32,48,41,42,58,70,56,35,47,53,50,45,29,64,84,40,58,77,71,50,24,56,35,29,47,54,48,58,56,52,58,70,76,76,48,61,42,75,80,60,35,67,71,51,49,33,53,50,30,36,52,41,56,48,25,34,74,72,73,33,49,68,59,28,52,52,52,50,54,47,49,51,60,20,60,79,67,75,47,57,64,66,52,47,66,73,45,41,67,69,58,41,79,42,35,85,75,79,85,135

Nearest PDB structures (foldseek):
  5ebb-assembly1_A  TM=8.503E-01  e=6.263E-22  Homo sapiens
  5kas-assembly1_A  TM=8.322E-01  e=4.562E-22  Mus musculus
  8w6p-assembly1_B  TM=8.508E-01  e=1.943E-20  Mus musculus
  5jg8-assembly1_A  TM=8.317E-01  e=2.310E-17  Homo sapiens
  5fi9-assembly1_A  TM=8.376E-01  e=3.606E-16  Mus musculus

Radius of gyration: 21.44 Å; Cα contacts (8 Å, |Δi|>4): 857; chains: 1; bounding box: 59×59×53 Å

Mean predicted aligned error: 6.36 Å

Foldseek 3Di:
DVLVLCLPDQEAEDAADQDDPPLLPDPCLLVVLLVSLLVVLLVVCVSHVPHPAAEYFYAQSSDSQRLEDDQDQVDQFDPSQLSSLVSNVVSRNADPQQSNLCRQQRWGWDDDPLEIETHDECSCQFLQHPDPDVPDLQRNVVLVVLLVVLVVCLVVVAAYEYGHEFDFFAQLLQRHGGGDQSVLVSVLVQLLPQRSVQRYQEYEYEHSLWWAWAAEPRHHPNHHTYTYHHALDCPPQAFRKDKDWDADPVRRHTQWIWMKGFPDDDPDPVDDTDIDTQDIPCVQPVQADNVGGHSVSVVVLLVVCLVLESSQCSRQCRGRSNRAFQSNVLHPPDPDPPDDVLRSSLSSQLSNLRSYRHDSLSSLQSSLVSPDPQLSVQSSVLSVCLSPPDRCNLQDDVRSSVLSNQSNCCSSPPTNPVSVVLSVLSVVCSVVVHCVVSCVVCVVVVCVGHPDDDD

Organism: NCBI:txid1333877

InterPro domains:
  IPR029052 Metallo-dependent phosphatase-like [G3DSA:3.60.21.10] (1-250)
  IPR029052 Metallo-dependent phosphatase-like [SSF56300] (7-261)

Sequence (455 aa):
AAAEAAGAAEFVLFTGDFPWHSMQRMPQPAETVRGVVRNVSAAIRAAFPGTPAAFGPLGNNDNPQNYYQAVTTPQAEHPWFSAVGQEMRMASVMNCDEWSDFKYGSYYETNHGNLTILSIATVYYSVGHVPESPKESDPFRQFSWLRERLQAAADAGTKVWIVGHIPPGIETYGSTALWRPEYVEAYLAIVQDPVLGSCIAAQLFGHVHKDEFRYLPKIPAGAGPMLLTASISPVYYNWPTFKLVEYDPETKRLLNYRAFYVSELPRGPAQPPQWKFGYDLLQTYPQLPEGGLLMADFKALTHKMQAGLRDYDWYAKWYTMQYPNTYQKYATTANNSALNQTSRAIGRHNFLCAARVTTYSQYVDCTAAKQGARGRASTRSALRDIFHDFPYAEIGEENTLAIGRLLHWAAQSTGAPLSHDILGSARACAARGDWRPFLATYSRYLRYGSALPGE

pLDDT: mean 87.16, std 13.47, range [28.16, 98.88]